Protein AF-0000000084533256 (afdb_homodimer)

Secondary structure (DSSP, 8-state):
-PPPEEEEE--SHHHHHHHHHHTTTT-EEEEEESSTTSTGGGT-SEEEE--TT-HHHHHHHHTT-SEEEESSS-S-HHHHHHHHHTT-EESS-HHHHHHHH-HHHHHHHHHHTT-----EEEESSHHHHHHHHHHTT-S-EEEEESSS--TTTTEEEESSTGGGGGGGGG-S-EEEEE---EEEEEEEEEEE-TTS-EEEPPPEEEEEETTEEEEEEESPTT--HHHHHHHHHHHHHHHHHHT--EEEEEEEEEETTS-EEEEEEE-S--GGGTTHHHHBSS-HHHHHHHHHTTPPPP---BSSSEEEEEEEE--S---HHHHHHHHHHH-TT-EEEE------TT-EEEEEEEEES-HHHHHHHHHHHHHHHHTS---/-PPPEEEEE--SHHHHHHHHHHTTTT-EEEEEESSTTSTGGGT-SEEEE--TT-HHHHHHHHTT-SEEEESSS-S-HHHHHHHHHTT-EESS-HHHHHHHH-HHHHHHHHHHTT-----EEEESSHHHHHHHHHHTT-S-EEEEESSS--TTTTEEEESSTGGGGGGGGG-S-EEEEE---EEEEEEEEEEE-TTS-EEEPPPEEEEEETTEEEEEEESPTT--HHHHHHHHHHHHHHHHHHT--EEEEEEEEEETTS-EEEEEEE-S--GGGTTHHHHBSS-HHHHHHHHHTTPPPP---BSSSEEEEEEEE--S---HHHHHHHHHHH-TT-EEEE------TT-EEEEEEEEES-HHHHHHHHHHHHHHHHTS---

Structure (mmCIF, N/CA/C/O backbone):
data_AF-0000000084533256-model_v1
#
loop_
_entity.id
_entity.type
_entity.pdbx_description
1 polymer 'N5-carboxyaminoimidazole ribonucleotide synthase'
#
loop_
_atom_site.group_PDB
_atom_site.id
_atom_site.type_symbol
_atom_site.label_atom_id
_atom_site.label_alt_id
_atom_site.label_comp_id
_atom_site.label_asym_id
_atom_site.label_entity_id
_atom_site.label_seq_id
_atom_site.pdbx_PDB_ins_code
_atom_site.Cartn_x
_atom_site.Cartn_y
_atom_site.Cartn_z
_atom_site.occupancy
_atom_site.B_iso_or_equiv
_atom_site.auth_seq_id
_atom_site.auth_comp_id
_atom_site.auth_asym_id
_atom_site.auth_atom_id
_atom_site.pdbx_PDB_model_num
ATOM 1 N N . MET A 1 1 ? 10.688 13.195 -19.016 1 47.03 1 MET A N 1
ATOM 2 C CA . MET A 1 1 ? 10.609 11.758 -19.266 1 47.03 1 MET A CA 1
ATOM 3 C C . MET A 1 1 ? 9.469 11.133 -18.453 1 47.03 1 MET A C 1
ATOM 5 O O . MET A 1 1 ? 9.25 11.484 -17.297 1 47.03 1 MET A O 1
ATOM 9 N N . ASN A 1 2 ? 8.391 10.492 -19.234 1 74.69 2 ASN A N 1
ATOM 10 C CA . ASN A 1 2 ? 7.082 9.984 -18.844 1 74.69 2 ASN A CA 1
ATOM 11 C C . ASN A 1 2 ? 7.195 8.625 -18.141 1 74.69 2 ASN A C 1
ATOM 13 O O . ASN A 1 2 ? 8.18 7.906 -18.344 1 74.69 2 ASN A O 1
ATOM 17 N N . PHE A 1 3 ? 6.762 8.344 -16.969 1 90.19 3 PHE A N 1
ATOM 18 C CA . PHE A 1 3 ? 6.613 7.047 -16.312 1 90.19 3 PHE A CA 1
ATOM 19 C C . PHE A 1 3 ? 5.934 6.043 -17.234 1 90.19 3 PHE A C 1
ATOM 21 O O . PHE A 1 3 ? 5.09 6.418 -18.062 1 90.19 3 PHE A O 1
ATOM 28 N N . PRO A 1 4 ? 6.441 4.824 -17.25 1 95.19 4 PRO A N 1
ATOM 29 C CA . PRO A 1 4 ? 5.938 3.801 -18.172 1 95.19 4 PRO A CA 1
ATOM 30 C C . PRO A 1 4 ? 4.477 3.443 -17.906 1 95.19 4 PRO A C 1
ATOM 32 O O . PRO A 1 4 ? 3.941 3.762 -16.844 1 95.19 4 PRO A O 1
ATOM 35 N N . VAL A 1 5 ? 3.887 2.848 -18.922 1 97.44 5 VAL A N 1
ATOM 36 C CA . VAL A 1 5 ? 2.52 2.35 -18.844 1 97.44 5 VAL A CA 1
ATOM 37 C C . VAL A 1 5 ? 2.529 0.824 -18.75 1 97.44 5 VAL A C 1
ATOM 39 O O . VAL A 1 5 ? 3.029 0.146 -19.641 1 97.44 5 VAL A O 1
ATOM 42 N N . VAL A 1 6 ? 2.043 0.281 -17.672 1 98.56 6 VAL A N 1
ATOM 43 C CA . VAL A 1 6 ? 1.849 -1.155 -17.516 1 98.56 6 VAL A CA 1
ATOM 44 C C . VAL A 1 6 ? 0.402 -1.521 -17.828 1 98.56 6 VAL A C 1
ATOM 46 O O . VAL A 1 6 ? -0.529 -1.013 -17.203 1 98.56 6 VAL A O 1
ATOM 49 N N . GLY A 1 7 ? 0.213 -2.338 -18.859 1 98.88 7 GLY A N 1
ATOM 50 C CA . GLY A 1 7 ? -1.098 -2.9 -19.141 1 98.88 7 GLY A CA 1
ATOM 51 C C . GLY A 1 7 ? -1.342 -4.223 -18.438 1 98.88 7 GLY A C 1
ATOM 52 O O . GLY A 1 7 ? -0.581 -5.176 -18.609 1 98.88 7 GLY A O 1
ATOM 53 N N . MET A 1 8 ? -2.359 -4.305 -17.641 1 98.88 8 MET A N 1
ATOM 54 C CA . MET A 1 8 ? -2.758 -5.504 -16.906 1 98.88 8 MET A CA 1
ATOM 55 C C . MET A 1 8 ? -3.996 -6.141 -17.547 1 98.88 8 MET A C 1
ATOM 57 O O . MET A 1 8 ? -5.031 -5.488 -17.672 1 98.88 8 MET A O 1
ATOM 61 N N . ILE A 1 9 ? -3.877 -7.344 -17.953 1 98.75 9 ILE A N 1
ATOM 62 C CA . ILE A 1 9 ? -5.016 -8.086 -18.469 1 98.75 9 ILE A CA 1
ATOM 63 C C . ILE A 1 9 ? -5.621 -8.953 -17.375 1 98.75 9 ILE A C 1
ATOM 65 O O . ILE A 1 9 ? -4.938 -9.812 -16.797 1 98.75 9 ILE A O 1
ATOM 69 N N . GLY A 1 10 ? -6.898 -8.836 -17.156 1 98.19 10 GLY A N 1
ATOM 70 C CA . GLY A 1 10 ? -7.594 -9.477 -16.062 1 98.19 10 GLY A CA 1
ATOM 71 C C . GLY A 1 10 ? -7.945 -8.516 -14.938 1 98.19 10 GLY A C 1
ATOM 72 O O . GLY A 1 10 ? -7.082 -7.781 -14.445 1 98.19 10 GLY A O 1
ATOM 73 N N . GLY A 1 11 ? -9.133 -8.477 -14.5 1 98.06 11 GLY A N 1
ATOM 74 C CA . GLY A 1 11 ? -9.617 -7.488 -13.547 1 98.06 11 GLY A CA 1
ATOM 75 C C . GLY A 1 11 ? -9.828 -8.055 -12.156 1 98.06 11 GLY A C 1
ATOM 76 O O . GLY A 1 11 ? -10.617 -7.52 -11.375 1 98.06 11 GLY A O 1
ATOM 77 N N . GLY A 1 12 ? -9.148 -9.133 -11.805 1 97.38 12 GLY A N 1
ATOM 78 C CA . GLY A 1 12 ? -9.344 -9.789 -10.523 1 97.38 12 GLY A CA 1
ATOM 79 C C . GLY A 1 12 ? -8.578 -9.133 -9.391 1 97.38 12 GLY A C 1
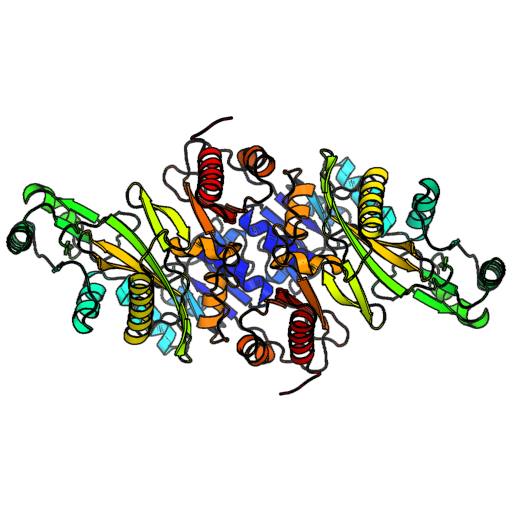ATOM 80 O O . GLY A 1 12 ? -8.109 -8 -9.523 1 97.38 12 GLY A O 1
ATOM 81 N N . GLN A 1 13 ? -8.5 -9.828 -8.242 1 97.62 13 GLN A N 1
ATOM 82 C CA . GLN A 1 13 ? -7.902 -9.297 -7.027 1 97.62 13 GLN A CA 1
ATOM 83 C C . GLN A 1 13 ? -6.398 -9.086 -7.195 1 97.62 13 GLN A C 1
ATOM 85 O O . GLN A 1 13 ? -5.82 -8.18 -6.602 1 97.62 13 GLN A O 1
ATOM 90 N N . LEU A 1 14 ? -5.73 -9.977 -7.957 1 98.5 14 LEU A N 1
ATOM 91 C CA . LEU A 1 14 ? -4.293 -9.812 -8.148 1 98.5 14 LEU A CA 1
ATOM 92 C C . LEU A 1 14 ? -3.99 -8.5 -8.875 1 98.5 14 LEU A C 1
ATOM 94 O O . LEU A 1 14 ? -3.014 -7.82 -8.547 1 98.5 14 LEU A O 1
ATOM 98 N N . ALA A 1 15 ? -4.84 -8.164 -9.891 1 98.81 15 ALA A N 1
ATOM 99 C CA . ALA A 1 15 ? -4.703 -6.879 -10.57 1 98.81 15 ALA A CA 1
ATOM 100 C C . ALA A 1 15 ? -4.926 -5.715 -9.609 1 98.81 15 ALA A C 1
ATOM 102 O O . ALA A 1 15 ? -4.207 -4.715 -9.656 1 98.81 15 ALA A O 1
ATOM 103 N N . ARG A 1 16 ? -5.922 -5.855 -8.75 1 98.75 16 ARG A N 1
ATOM 104 C CA . ARG A 1 16 ? -6.215 -4.859 -7.723 1 98.75 16 ARG A CA 1
ATOM 105 C C . ARG A 1 16 ? -4.996 -4.605 -6.84 1 98.75 16 ARG A C 1
ATOM 107 O O . ARG A 1 16 ? -4.602 -3.455 -6.633 1 98.75 16 ARG A O 1
ATOM 114 N N . MET A 1 17 ? -4.348 -5.652 -6.348 1 98.81 17 MET A N 1
ATOM 115 C CA . MET A 1 17 ? -3.197 -5.555 -5.453 1 98.81 17 MET A CA 1
ATOM 116 C C . MET A 1 17 ? -1.962 -5.066 -6.203 1 98.81 17 MET A C 1
ATOM 118 O O . MET A 1 17 ? -1.128 -4.355 -5.641 1 98.81 17 MET A O 1
ATOM 122 N N . ALA A 1 18 ? -1.846 -5.43 -7.484 1 98.88 18 ALA A N 1
ATOM 123 C CA . ALA A 1 18 ? -0.75 -4.918 -8.305 1 98.88 18 ALA A CA 1
ATOM 124 C C . ALA A 1 18 ? -0.88 -3.412 -8.516 1 98.88 18 ALA A C 1
ATOM 126 O O . ALA A 1 18 ? 0.112 -2.682 -8.453 1 98.88 18 ALA A O 1
ATOM 127 N N . HIS A 1 19 ? -2.104 -2.982 -8.82 1 98.81 19 HIS A N 1
ATOM 128 C CA . HIS A 1 19 ? -2.344 -1.549 -8.945 1 98.81 19 HIS A CA 1
ATOM 129 C C . HIS A 1 19 ? -1.936 -0.812 -7.672 1 98.81 19 HIS A C 1
ATOM 131 O O . HIS A 1 19 ? -1.229 0.197 -7.734 1 98.81 19 HIS A O 1
ATOM 137 N N . GLN A 1 20 ? -2.371 -1.335 -6.551 1 98.69 20 GLN A N 1
ATOM 138 C CA . GLN A 1 20 ? -2.008 -0.748 -5.266 1 98.69 20 GLN A CA 1
ATOM 139 C C . GLN A 1 20 ? -0.494 -0.602 -5.133 1 98.69 20 GLN A C 1
ATOM 141 O O . GLN A 1 20 ? 0.002 0.458 -4.75 1 98.69 20 GLN A O 1
ATOM 146 N N . ALA A 1 21 ? 0.248 -1.655 -5.48 1 98.62 21 ALA A N 1
ATOM 147 C CA . ALA A 1 21 ? 1.703 -1.669 -5.355 1 98.62 21 ALA A CA 1
ATOM 148 C C . ALA A 1 21 ? 2.35 -0.712 -6.352 1 98.62 21 ALA A C 1
ATOM 150 O O . ALA A 1 21 ? 3.465 -0.235 -6.129 1 98.62 21 ALA A O 1
ATOM 151 N N . GLY A 1 22 ? 1.698 -0.428 -7.473 1 98.5 22 GLY A N 1
ATOM 152 C CA . GLY A 1 22 ? 2.252 0.398 -8.531 1 98.5 22 GLY A CA 1
ATOM 153 C C . GLY A 1 22 ? 2.096 1.885 -8.273 1 98.5 22 GLY A C 1
ATOM 154 O O . GLY A 1 22 ? 2.816 2.701 -8.852 1 98.5 22 GLY A O 1
ATOM 155 N N . ILE A 1 23 ? 1.187 2.285 -7.398 1 98.5 23 ILE A N 1
ATOM 156 C CA . ILE A 1 23 ? 0.85 3.686 -7.168 1 98.5 23 ILE A CA 1
ATOM 157 C C . ILE A 1 23 ? 2.088 4.441 -6.691 1 98.5 23 ILE A C 1
ATOM 159 O O . ILE A 1 23 ? 2.455 5.469 -7.27 1 98.5 23 ILE A O 1
ATOM 163 N N . PRO A 1 24 ? 2.865 3.93 -5.699 1 98.19 24 PRO A N 1
ATOM 164 C CA . PRO A 1 24 ? 4.035 4.688 -5.254 1 98.19 24 PRO A CA 1
ATOM 165 C C . PRO A 1 24 ? 5.133 4.758 -6.316 1 98.19 24 PRO A C 1
ATOM 167 O O . PRO A 1 24 ? 5.91 5.715 -6.344 1 98.19 24 PRO A O 1
ATOM 170 N N . LEU A 1 25 ? 5.152 3.791 -7.207 1 97.38 25 LEU A N 1
ATOM 171 C CA . LEU A 1 25 ? 6.18 3.768 -8.242 1 97.38 25 LEU A CA 1
ATOM 172 C C . LEU A 1 25 ? 5.902 4.824 -9.312 1 97.38 25 LEU A C 1
ATOM 174 O O . LEU A 1 25 ? 6.77 5.117 -10.133 1 97.38 25 LEU A O 1
ATOM 178 N N . GLY A 1 26 ? 4.695 5.391 -9.289 1 95.69 26 GLY A N 1
ATOM 179 C CA . GLY A 1 26 ? 4.336 6.418 -10.25 1 95.69 26 GLY A CA 1
ATOM 180 C C . GLY A 1 26 ? 4.043 5.863 -11.633 1 95.69 26 GLY A C 1
ATOM 181 O O . GLY A 1 26 ? 3.914 6.621 -12.602 1 95.69 26 GLY A O 1
ATOM 182 N N . VAL A 1 27 ? 3.92 4.566 -11.742 1 94.62 27 VAL A N 1
ATOM 183 C CA . VAL A 1 27 ? 3.662 3.971 -13.047 1 94.62 27 VAL A CA 1
ATOM 184 C C . VAL A 1 27 ? 2.201 4.188 -13.438 1 94.62 27 VAL A C 1
ATOM 186 O O . VAL A 1 27 ? 1.328 4.277 -12.57 1 94.62 27 VAL A O 1
ATOM 189 N N . ARG A 1 28 ? 2.021 4.379 -14.711 1 95.62 28 ARG A N 1
ATOM 190 C CA . ARG A 1 28 ? 0.653 4.387 -15.219 1 95.62 28 ARG A CA 1
ATOM 191 C C . ARG A 1 28 ? 0.117 2.967 -15.367 1 95.62 28 ARG A C 1
ATOM 193 O O . ARG A 1 28 ? 0.793 2.1 -15.93 1 95.62 28 ARG A O 1
ATOM 200 N N . PHE A 1 29 ? -1.024 2.699 -14.844 1 98.31 29 PHE A N 1
ATOM 201 C CA . PHE A 1 29 ? -1.617 1.366 -14.812 1 98.31 29 PHE A CA 1
ATOM 202 C C . PHE A 1 29 ? -2.904 1.325 -15.625 1 98.31 29 PHE A C 1
ATOM 204 O O . PHE A 1 29 ? -3.869 2.025 -15.305 1 98.31 29 PHE A O 1
ATOM 211 N N . LYS A 1 30 ? -2.879 0.625 -16.672 1 98.56 30 LYS A N 1
ATOM 212 C CA . LYS A 1 30 ? -4.023 0.405 -17.547 1 98.56 30 LYS A CA 1
ATOM 213 C C . LYS A 1 30 ? -4.59 -1.002 -17.359 1 98.56 30 LYS A C 1
ATOM 215 O O . LYS A 1 30 ? -3.842 -1.981 -17.359 1 98.56 30 LYS A O 1
ATOM 220 N N . LEU A 1 31 ? -5.965 -1.11 -17.219 1 98.88 31 LEU A N 1
ATOM 221 C CA . LEU A 1 31 ? -6.578 -2.385 -16.859 1 98.88 31 LEU A CA 1
ATOM 222 C C . LEU A 1 31 ? -7.547 -2.84 -17.953 1 98.88 31 LEU A C 1
ATOM 224 O O . LEU A 1 31 ? -8.398 -2.064 -18.391 1 98.88 31 LEU A O 1
ATOM 228 N N . LEU A 1 32 ? -7.402 -4.031 -18.469 1 98.88 32 LEU A N 1
ATOM 229 C CA . LEU A 1 32 ? -8.453 -4.691 -19.234 1 98.88 32 LEU A CA 1
ATOM 230 C C . LEU A 1 32 ? -9.328 -5.555 -18.344 1 98.88 32 LEU A C 1
ATOM 232 O O . LEU A 1 32 ? -8.859 -6.555 -17.781 1 98.88 32 LEU A O 1
ATOM 236 N N . ALA A 1 33 ? -10.539 -5.199 -18.172 1 98.44 33 ALA A N 1
ATOM 237 C CA . ALA A 1 33 ? -11.477 -5.918 -17.312 1 98.44 33 ALA A CA 1
ATOM 238 C C . ALA A 1 33 ? -12.727 -6.328 -18.094 1 98.44 33 ALA A C 1
ATOM 240 O O . ALA A 1 33 ? -12.984 -5.805 -19.188 1 98.44 33 ALA A O 1
ATOM 241 N N . ASP A 1 34 ? -13.461 -7.32 -17.562 1 97.56 34 ASP A N 1
ATOM 242 C CA . ASP A 1 34 ? -14.703 -7.777 -18.172 1 97.56 34 ASP A CA 1
ATOM 243 C C . ASP A 1 34 ? -15.852 -6.82 -17.859 1 97.56 34 ASP A C 1
ATOM 245 O O . ASP A 1 34 ? -16.656 -6.496 -18.734 1 97.56 34 ASP A O 1
ATOM 249 N N . THR A 1 35 ? -15.938 -6.453 -16.609 1 97.19 35 THR A N 1
ATOM 250 C CA . THR A 1 35 ? -17.016 -5.586 -16.156 1 97.19 35 THR A CA 1
ATOM 251 C C . THR A 1 35 ? -16.484 -4.504 -15.227 1 97.19 35 THR A C 1
ATOM 253 O O . THR A 1 35 ? -15.414 -4.66 -14.633 1 97.19 35 THR A O 1
ATOM 256 N N . PRO A 1 36 ? -17.219 -3.445 -15.055 1 96.06 36 PRO A N 1
ATOM 257 C CA . PRO A 1 36 ? -16.812 -2.398 -14.109 1 96.06 36 PRO A CA 1
ATOM 258 C C . PRO A 1 36 ? -16.828 -2.867 -12.656 1 96.06 36 PRO A C 1
ATOM 260 O O . PRO A 1 36 ? -16.25 -2.217 -11.789 1 96.06 36 PRO A O 1
ATOM 263 N N . GLN A 1 37 ? -17.484 -3.992 -12.383 1 95.06 37 GLN A N 1
ATOM 264 C CA . GLN A 1 37 ? -17.641 -4.488 -11.016 1 95.06 37 GLN A CA 1
ATOM 265 C C . GLN A 1 37 ? -16.484 -5.414 -10.648 1 95.06 37 GLN A C 1
ATOM 267 O O . GLN A 1 37 ? -16.328 -5.797 -9.484 1 95.06 37 GLN A O 1
ATOM 272 N N . ASP A 1 38 ? -15.664 -5.719 -11.672 1 96.94 38 ASP A N 1
ATOM 273 C CA . ASP A 1 38 ? -14.508 -6.543 -11.352 1 96.94 38 ASP A CA 1
ATOM 274 C C . ASP A 1 38 ? -13.672 -5.902 -10.242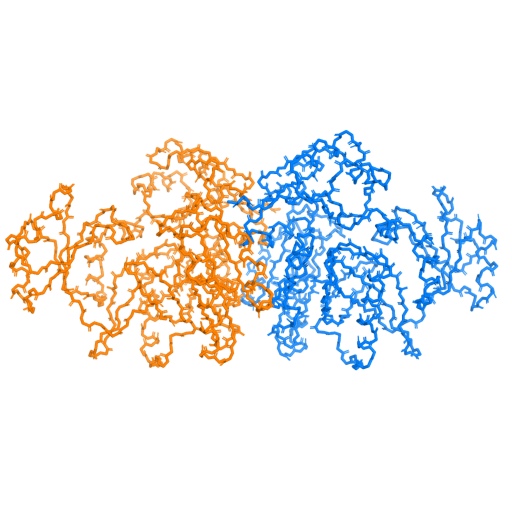 1 96.94 38 ASP A C 1
ATOM 276 O O . ASP A 1 38 ? -13.617 -4.676 -10.133 1 96.94 38 ASP A O 1
ATOM 280 N N . SER A 1 39 ? -13.016 -6.711 -9.453 1 97.62 39 SER A N 1
ATOM 281 C CA . SER A 1 39 ? -12.258 -6.305 -8.273 1 97.62 39 SER A CA 1
ATOM 282 C C . SER A 1 39 ? -11.344 -5.125 -8.586 1 97.62 39 SER A C 1
ATOM 284 O O . SER A 1 39 ? -11.445 -4.07 -7.957 1 97.62 39 SER A O 1
ATOM 286 N N . ALA A 1 40 ? -10.5 -5.23 -9.562 1 98.62 40 ALA A N 1
ATOM 287 C CA . ALA A 1 40 ? -9.508 -4.203 -9.875 1 98.62 40 ALA A CA 1
ATOM 288 C C . ALA A 1 40 ? -10.164 -2.986 -10.523 1 98.62 40 ALA A C 1
ATOM 290 O O . ALA A 1 40 ? -9.711 -1.854 -10.328 1 98.62 40 ALA A O 1
ATOM 291 N N . ALA A 1 41 ? -11.242 -3.141 -11.281 1 98.31 41 ALA A N 1
ATOM 292 C CA . ALA A 1 41 ? -11.898 -2.047 -11.992 1 98.31 41 ALA A CA 1
ATOM 293 C C . ALA A 1 41 ? -12.492 -1.035 -11.016 1 98.31 41 ALA A C 1
ATOM 295 O O . ALA A 1 41 ? -12.742 0.117 -11.383 1 98.31 41 ALA A O 1
ATOM 296 N N . GLN A 1 42 ? -12.688 -1.46 -9.797 1 97.81 42 GLN A N 1
ATOM 297 C CA . GLN A 1 42 ? -13.281 -0.607 -8.773 1 97.81 42 GLN A CA 1
ATOM 298 C C . GLN A 1 42 ? -12.281 0.42 -8.258 1 97.81 42 GLN A C 1
ATOM 300 O O . GLN A 1 42 ? -12.664 1.397 -7.609 1 97.81 42 GLN A O 1
ATOM 305 N N . VAL A 1 43 ? -10.961 0.19 -8.523 1 98.44 43 VAL A N 1
ATOM 306 C CA . VAL A 1 43 ? -9.977 1.043 -7.863 1 98.44 43 VAL A CA 1
ATOM 307 C C . VAL A 1 43 ? -9.031 1.646 -8.898 1 98.44 43 VAL A C 1
ATOM 309 O O . VAL A 1 43 ? -8.344 2.631 -8.617 1 98.44 43 VAL A O 1
ATOM 312 N N . VAL A 1 44 ? -8.977 1.104 -10.117 1 98.5 44 VAL A N 1
ATOM 313 C CA . VAL A 1 44 ? -8.047 1.535 -11.164 1 98.5 44 VAL A CA 1
ATOM 314 C C . VAL A 1 44 ? -8.656 2.693 -11.945 1 98.5 44 VAL A C 1
ATOM 316 O O . VAL A 1 44 ? -9.844 2.672 -12.281 1 98.5 44 VAL A O 1
ATOM 319 N N . SER A 1 45 ? -7.863 3.691 -12.273 1 97.88 45 SER A N 1
ATOM 320 C CA . SER A 1 45 ? -8.336 4.891 -12.953 1 97.88 45 SER A CA 1
ATOM 321 C C . SER A 1 45 ? -8.602 4.617 -14.43 1 97.88 45 SER A C 1
ATOM 323 O O . SER A 1 45 ? -9.633 5.02 -14.969 1 97.88 45 SER A O 1
ATOM 325 N N . GLU A 1 46 ? -7.695 3.99 -15.109 1 97.75 46 GLU A N 1
ATOM 326 C CA . GLU A 1 46 ? -7.816 3.725 -16.547 1 97.75 46 GLU A CA 1
ATOM 327 C C . GLU A 1 46 ? -8.25 2.283 -16.797 1 97.75 46 GLU A C 1
ATOM 329 O O . GLU A 1 46 ? -7.418 1.374 -16.812 1 97.75 46 GLU A O 1
ATOM 334 N N . VAL A 1 47 ? -9.539 2.084 -17.125 1 98.44 47 VAL A N 1
ATOM 335 C CA . VAL A 1 47 ? -10.117 0.76 -17.328 1 98.44 47 VAL A CA 1
ATOM 336 C C . VAL A 1 47 ? -10.664 0.653 -18.75 1 98.44 47 VAL A C 1
ATOM 338 O O . VAL A 1 47 ? -11.391 1.535 -19.219 1 98.44 47 VAL A O 1
ATOM 341 N N . VAL A 1 48 ? -10.258 -0.287 -19.406 1 98.5 48 VAL A N 1
ATOM 342 C CA . VAL A 1 48 ? -10.852 -0.687 -20.688 1 98.5 48 VAL A CA 1
ATOM 343 C C . VAL A 1 48 ? -11.68 -1.954 -20.484 1 98.5 48 VAL A C 1
ATOM 345 O O . VAL A 1 48 ? -11.195 -2.941 -19.938 1 98.5 48 VAL A O 1
ATOM 348 N N . LEU A 1 49 ? -12.914 -1.938 -20.875 1 98.44 49 LEU A N 1
ATOM 349 C CA . LEU A 1 49 ? -13.773 -3.117 -20.797 1 98.44 49 LEU A CA 1
ATOM 350 C C . LEU A 1 49 ? -13.703 -3.912 -22.109 1 98.44 49 LEU A C 1
ATOM 352 O O . LEU A 1 49 ? -13.805 -3.34 -23.188 1 98.44 49 LEU A O 1
ATOM 356 N N . GLY A 1 50 ? -13.453 -5.191 -22.016 1 98.25 50 GLY A N 1
ATOM 357 C CA . GLY A 1 50 ? -13.359 -6.027 -23.203 1 98.25 50 GLY A CA 1
ATOM 358 C C . GLY A 1 50 ? -13 -7.465 -22.891 1 98.25 50 GLY A C 1
ATOM 359 O O . GLY A 1 50 ? -12.648 -7.793 -21.75 1 98.25 50 GLY A O 1
ATOM 360 N N . ASP A 1 51 ? -13.109 -8.289 -23.891 1 97.88 51 ASP A N 1
ATOM 361 C CA . ASP A 1 51 ? -12.828 -9.719 -23.812 1 97.88 51 ASP A CA 1
ATOM 362 C C . ASP A 1 51 ? -11.391 -10.023 -24.234 1 97.88 51 ASP A C 1
ATOM 364 O O . ASP A 1 51 ? -11.008 -9.758 -25.375 1 97.88 51 ASP A O 1
ATOM 368 N N . TYR A 1 52 ? -10.594 -10.57 -23.297 1 97.31 52 TYR A N 1
ATOM 369 C CA . TYR A 1 52 ? -9.188 -10.852 -23.578 1 97.31 52 TYR A CA 1
ATOM 370 C C . TYR A 1 52 ? -9.055 -11.938 -24.641 1 97.31 52 TYR A C 1
ATOM 372 O O . TYR A 1 52 ? -7.965 -12.156 -25.188 1 97.31 52 TYR A O 1
ATOM 380 N N . ARG A 1 53 ? -10.094 -12.633 -25.016 1 97.5 53 ARG A N 1
ATOM 381 C CA . ARG A 1 53 ? -10.039 -13.688 -26.016 1 97.5 53 ARG A CA 1
ATOM 382 C C . ARG A 1 53 ? -10.148 -13.109 -27.422 1 97.5 53 ARG A C 1
ATOM 384 O O . ARG A 1 53 ? -9.977 -13.82 -28.406 1 97.5 53 ARG A O 1
ATOM 391 N N . ASP A 1 54 ? -10.453 -11.859 -27.5 1 98.31 54 ASP A N 1
ATOM 392 C CA . ASP A 1 54 ? -10.555 -11.164 -28.781 1 98.31 54 ASP A CA 1
ATOM 393 C C . ASP A 1 54 ? -9.258 -10.43 -29.109 1 98.31 54 ASP A C 1
ATOM 395 O O . ASP A 1 54 ? -8.883 -9.484 -28.422 1 98.31 54 ASP A O 1
ATOM 399 N N . LEU A 1 55 ? -8.672 -10.812 -30.234 1 98.38 55 LEU A N 1
ATOM 400 C CA . LEU A 1 55 ? -7.363 -10.273 -30.594 1 98.38 55 LEU A CA 1
ATOM 401 C C . LEU A 1 55 ? -7.445 -8.773 -30.859 1 98.38 55 LEU A C 1
ATOM 403 O O . LEU A 1 55 ? -6.547 -8.023 -30.469 1 98.38 55 LEU A O 1
ATOM 407 N N . ASP A 1 56 ? -8.484 -8.328 -31.516 1 98.31 56 ASP A N 1
ATOM 408 C CA . ASP A 1 56 ? -8.617 -6.906 -31.812 1 98.31 56 ASP A CA 1
ATOM 409 C C . ASP A 1 56 ? -8.711 -6.09 -30.516 1 98.31 56 ASP A C 1
ATOM 411 O O . ASP A 1 56 ? -8.125 -5.012 -30.422 1 98.31 56 ASP A O 1
ATOM 415 N N . THR A 1 57 ? -9.43 -6.617 -29.578 1 98.31 57 THR A N 1
ATOM 416 C CA . THR A 1 57 ? -9.531 -5.977 -28.266 1 98.31 57 THR A CA 1
ATOM 417 C C . THR A 1 57 ? -8.156 -5.902 -27.609 1 98.31 57 THR A C 1
ATOM 419 O O . THR A 1 57 ? -7.77 -4.855 -27.078 1 98.31 57 THR A O 1
ATOM 422 N N . LEU A 1 58 ? -7.434 -6.969 -27.641 1 98.62 58 LEU A N 1
ATOM 423 C CA . LEU A 1 58 ? -6.117 -7.027 -27.016 1 98.62 58 LEU A CA 1
ATOM 424 C C . LEU A 1 58 ? -5.156 -6.039 -27.672 1 98.62 58 LEU A C 1
ATOM 426 O O . LEU A 1 58 ? -4.398 -5.355 -26.984 1 98.62 58 LEU A O 1
ATOM 430 N N . ARG A 1 59 ? -5.168 -5.957 -29.016 1 98.5 59 ARG A N 1
ATOM 431 C CA . ARG A 1 59 ? -4.293 -5.043 -29.75 1 98.5 59 ARG A CA 1
ATOM 432 C C . ARG A 1 59 ? -4.605 -3.594 -29.391 1 98.5 59 ARG A C 1
ATOM 434 O O . ARG A 1 59 ? -3.695 -2.801 -29.141 1 98.5 59 ARG A O 1
ATOM 441 N N . ALA A 1 60 ? -5.871 -3.279 -29.391 1 98.44 60 ALA A N 1
ATOM 442 C CA . ALA A 1 60 ? -6.289 -1.926 -29.031 1 98.44 60 ALA A CA 1
ATOM 443 C C . ALA A 1 60 ? -5.867 -1.58 -27.609 1 98.44 60 ALA A C 1
ATOM 445 O O . ALA A 1 60 ? -5.387 -0.475 -27.344 1 98.44 60 ALA A O 1
ATOM 446 N N . PHE A 1 61 ? -6.023 -2.484 -26.734 1 98.56 61 PHE A N 1
ATOM 447 C CA . PHE A 1 61 ? -5.66 -2.299 -25.328 1 98.56 61 PHE A CA 1
ATOM 448 C C . PHE A 1 61 ? -4.156 -2.119 -25.172 1 98.56 61 PHE A C 1
ATOM 450 O O . PHE A 1 61 ? -3.701 -1.238 -24.438 1 98.56 61 PHE A O 1
ATOM 457 N N . ALA A 1 62 ? -3.426 -2.922 -25.812 1 98.19 62 ALA A N 1
ATOM 458 C CA . ALA A 1 62 ? -1.972 -2.957 -25.672 1 98.19 62 ALA A CA 1
ATOM 459 C C . ALA A 1 62 ? -1.33 -1.716 -26.281 1 98.19 62 ALA A C 1
ATOM 461 O O . ALA A 1 62 ? -0.187 -1.38 -25.953 1 98.19 62 ALA A O 1
ATOM 462 N N . ALA A 1 63 ? -2.104 -1.076 -27.188 1 96.06 63 ALA A N 1
ATOM 463 C CA . ALA A 1 63 ? -1.575 0.129 -27.828 1 96.06 63 ALA A CA 1
ATOM 464 C C . ALA A 1 63 ? -1.217 1.184 -26.781 1 96.06 63 ALA A C 1
ATOM 466 O O . ALA A 1 63 ? -2.039 1.527 -25.938 1 96.06 63 ALA A O 1
ATOM 467 N N . GLY A 1 64 ? -0.009 1.642 -26.734 1 93.19 64 GLY A N 1
ATOM 468 C CA . GLY A 1 64 ? 0.458 2.674 -25.812 1 93.19 64 GLY A CA 1
ATOM 469 C C . GLY A 1 64 ? 1.055 2.113 -24.547 1 93.19 64 GLY A C 1
ATOM 470 O O . GLY A 1 64 ? 1.613 2.857 -23.734 1 93.19 64 GLY A O 1
ATOM 471 N N . CYS A 1 65 ? 0.922 0.799 -24.312 1 97.62 65 CYS A N 1
ATOM 472 C CA . CYS A 1 65 ? 1.536 0.175 -23.156 1 97.62 65 CYS A CA 1
ATOM 473 C C . CYS A 1 65 ? 3.014 -0.102 -23.391 1 97.62 65 CYS A C 1
ATOM 475 O O . CYS A 1 65 ? 3.404 -0.49 -24.5 1 97.62 65 CYS A O 1
ATOM 477 N N . ASP A 1 66 ? 3.812 0.115 -22.391 1 97.25 66 ASP A N 1
ATOM 478 C CA . ASP A 1 66 ? 5.223 -0.257 -22.469 1 97.25 66 ASP A CA 1
ATOM 479 C C . ASP A 1 66 ? 5.41 -1.754 -22.234 1 97.25 66 ASP A C 1
ATOM 481 O O . ASP A 1 66 ? 6.352 -2.355 -22.75 1 97.25 66 ASP A O 1
ATOM 485 N N . VAL A 1 67 ? 4.527 -2.352 -21.484 1 98.5 67 VAL A N 1
ATOM 486 C CA . VAL A 1 67 ? 4.566 -3.777 -21.188 1 98.5 67 VAL A CA 1
ATOM 487 C C . VAL A 1 67 ? 3.164 -4.273 -20.828 1 98.5 67 VAL A C 1
ATOM 489 O O . VAL A 1 67 ? 2.355 -3.523 -20.281 1 98.5 67 VAL A O 1
ATOM 492 N N . ILE A 1 68 ? 2.898 -5.5 -21.172 1 98.62 68 ILE A N 1
ATOM 493 C CA . ILE A 1 68 ? 1.665 -6.188 -20.797 1 98.62 68 ILE A CA 1
ATOM 494 C C . ILE A 1 68 ? 1.978 -7.312 -19.828 1 98.62 68 ILE A C 1
ATOM 496 O O . ILE A 1 68 ? 2.949 -8.047 -20 1 98.62 68 ILE A O 1
ATOM 500 N N . THR A 1 69 ? 1.208 -7.398 -18.781 1 98.75 69 THR A N 1
ATOM 501 C CA . THR A 1 69 ? 1.283 -8.516 -17.844 1 98.75 69 THR A CA 1
ATOM 502 C C . THR A 1 69 ? -0.114 -8.992 -17.453 1 98.75 69 THR A C 1
ATOM 504 O O . THR A 1 69 ? -1.106 -8.578 -18.062 1 98.75 69 THR A O 1
ATOM 507 N N . PHE A 1 70 ? -0.205 -9.945 -16.453 1 98.12 70 PHE A N 1
ATOM 508 C CA . PHE A 1 70 ? -1.461 -10.68 -16.359 1 98.12 70 PHE A CA 1
ATOM 509 C C . PHE A 1 70 ? -1.848 -10.906 -14.898 1 98.12 70 PHE A C 1
ATOM 511 O O . PHE A 1 70 ? -0.979 -11.078 -14.039 1 98.12 70 PHE A O 1
ATOM 518 N N . ASP A 1 71 ? -3.158 -10.914 -14.766 1 96.75 71 ASP A N 1
ATOM 519 C CA . ASP A 1 71 ? -3.764 -11.305 -13.492 1 96.75 71 ASP A CA 1
ATOM 520 C C . ASP A 1 71 ? -4.113 -12.789 -13.477 1 96.75 71 ASP A C 1
ATOM 522 O O . ASP A 1 71 ? -4.5 -13.328 -12.445 1 96.75 71 ASP A O 1
ATOM 526 N N . HIS A 1 72 ? -4.113 -13.43 -14.602 1 94.94 72 HIS A N 1
ATOM 527 C CA . HIS A 1 72 ? -4.41 -14.844 -14.805 1 94.94 72 HIS A CA 1
ATOM 528 C C . HIS A 1 72 ? -3.656 -15.391 -16.016 1 94.94 72 HIS A C 1
ATOM 530 O O . HIS A 1 72 ? -3.021 -14.633 -16.75 1 94.94 72 HIS A O 1
ATOM 536 N N . GLU A 1 73 ? -3.734 -16.656 -16.25 1 94.06 73 GLU A N 1
ATOM 537 C CA . GLU A 1 73 ? -2.893 -17.266 -17.266 1 94.06 73 GLU A CA 1
ATOM 538 C C . GLU A 1 73 ? -3.711 -17.672 -18.5 1 94.06 73 GLU A C 1
ATOM 540 O O . GLU A 1 73 ? -3.256 -18.469 -19.328 1 94.06 73 GLU A O 1
ATOM 545 N N . HIS A 1 74 ? -4.887 -17.141 -18.766 1 92.88 74 HIS A N 1
ATOM 546 C CA . HIS A 1 74 ? -5.84 -17.781 -19.672 1 92.88 74 HIS A CA 1
ATOM 547 C C . HIS A 1 74 ? -5.828 -17.094 -21.031 1 92.88 74 HIS A C 1
ATOM 549 O O . HIS A 1 74 ? -6.535 -17.531 -21.953 1 92.88 74 HIS A O 1
ATOM 555 N N . VAL A 1 75 ? -5.02 -16.047 -21.172 1 96.5 75 VAL A N 1
ATOM 556 C CA . VAL A 1 75 ? -4.984 -15.359 -22.469 1 96.5 75 VAL A CA 1
ATOM 557 C C . VAL A 1 75 ? -4.441 -16.297 -23.531 1 96.5 75 VAL A C 1
ATOM 559 O O . VAL A 1 75 ? -3.398 -16.922 -23.359 1 96.5 75 VAL A O 1
ATOM 562 N N . PRO A 1 76 ? -5.156 -16.375 -24.641 1 96.38 76 PRO A N 1
ATOM 563 C CA . PRO A 1 76 ? -4.727 -17.328 -25.672 1 96.38 76 PRO A CA 1
ATOM 564 C C . PRO A 1 76 ? -3.289 -17.094 -26.125 1 96.38 76 PRO A C 1
ATOM 566 O O . PRO A 1 76 ? -2.914 -15.953 -26.438 1 96.38 76 PRO A O 1
ATOM 569 N N . THR A 1 77 ? -2.566 -18.188 -26.203 1 96.38 77 THR A N 1
ATOM 570 C CA . THR A 1 77 ? -1.148 -18.141 -26.547 1 96.38 77 THR A CA 1
ATOM 571 C C . THR A 1 77 ? -0.938 -17.453 -27.891 1 96.38 77 THR A C 1
ATOM 573 O O . THR A 1 77 ? -0.031 -16.641 -28.047 1 96.38 77 THR A O 1
ATOM 576 N N . GLU A 1 78 ? -1.776 -17.781 -28.859 1 97.38 78 GLU A N 1
ATOM 577 C CA . GLU A 1 78 ? -1.642 -17.234 -30.203 1 97.38 78 GLU A CA 1
ATOM 578 C C . GLU A 1 78 ? -1.846 -15.727 -30.203 1 97.38 78 GLU A C 1
ATOM 580 O O . GLU A 1 78 ? -1.222 -15.008 -30.984 1 97.38 78 GLU A O 1
ATOM 585 N N . HIS A 1 79 ? -2.715 -15.211 -29.312 1 98.19 79 HIS A N 1
ATOM 586 C CA . HIS A 1 79 ? -2.93 -13.773 -29.219 1 98.19 79 HIS A CA 1
ATOM 587 C C . HIS A 1 79 ? -1.719 -13.078 -28.594 1 98.19 79 HIS A C 1
ATOM 589 O O . HIS A 1 79 ? -1.347 -11.977 -29.016 1 98.19 79 HIS A O 1
ATOM 595 N N . LEU A 1 80 ? -1.104 -13.742 -27.672 1 98.12 80 LEU A N 1
ATOM 596 C CA . LEU A 1 80 ? 0.082 -13.172 -27.047 1 98.12 80 LEU A CA 1
ATOM 597 C C . LEU A 1 80 ? 1.244 -13.109 -28.031 1 98.12 80 LEU A C 1
ATOM 599 O O . LEU A 1 80 ? 1.991 -12.125 -28.047 1 98.12 80 LEU A O 1
ATOM 603 N N . ARG A 1 81 ? 1.371 -14.117 -28.844 1 98.12 81 ARG A N 1
ATOM 604 C CA . ARG A 1 81 ? 2.391 -14.109 -29.891 1 98.12 81 ARG A CA 1
ATOM 605 C C . ARG A 1 81 ? 2.16 -12.969 -30.875 1 98.12 81 ARG A C 1
ATOM 607 O O . ARG A 1 81 ? 3.113 -12.344 -31.328 1 98.12 81 ARG A O 1
ATOM 614 N N . ALA A 1 82 ? 0.91 -12.797 -31.172 1 98.25 82 ALA A N 1
ATOM 615 C CA . ALA A 1 82 ? 0.57 -11.695 -32.062 1 98.25 82 ALA A CA 1
ATOM 616 C C . ALA A 1 82 ? 0.971 -10.352 -31.469 1 98.25 82 ALA A C 1
ATOM 618 O O . ALA A 1 82 ? 1.502 -9.484 -32.156 1 98.25 82 ALA A O 1
ATOM 619 N N . LEU A 1 83 ? 0.744 -10.141 -30.172 1 98.19 83 LEU A N 1
ATOM 620 C CA . LEU A 1 83 ? 1.125 -8.898 -29.5 1 98.19 83 LEU A CA 1
ATOM 621 C C . LEU A 1 83 ? 2.639 -8.719 -29.516 1 98.19 83 LEU A C 1
ATOM 623 O O . LEU A 1 83 ? 3.133 -7.613 -29.766 1 98.19 83 LEU A O 1
ATOM 627 N N . GLU A 1 84 ? 3.328 -9.789 -29.25 1 97.88 84 GLU A N 1
ATOM 628 C CA . GLU A 1 84 ? 4.785 -9.719 -29.312 1 97.88 84 GLU A CA 1
ATOM 629 C C . GLU A 1 84 ? 5.262 -9.344 -30.703 1 97.88 84 GLU A C 1
ATOM 631 O O . GLU A 1 84 ? 6.191 -8.547 -30.859 1 97.88 84 GLU A O 1
ATOM 636 N N . ALA A 1 85 ? 4.691 -9.961 -31.656 1 97.44 85 ALA A N 1
ATOM 637 C CA . ALA A 1 85 ? 5.039 -9.68 -33.062 1 97.44 85 ALA A CA 1
ATOM 638 C C . ALA A 1 85 ? 4.789 -8.219 -33.406 1 97.44 85 ALA A C 1
ATOM 640 O O . ALA A 1 85 ? 5.477 -7.641 -34.25 1 97.44 85 ALA A O 1
ATOM 641 N N . ASP A 1 86 ? 3.834 -7.621 -32.75 1 97.31 86 ASP A N 1
ATOM 642 C CA . ASP A 1 86 ? 3.51 -6.211 -32.938 1 97.31 86 ASP A CA 1
ATOM 643 C C . ASP A 1 86 ? 4.48 -5.316 -32.156 1 97.31 86 ASP A C 1
ATOM 645 O O . ASP A 1 86 ? 4.371 -4.09 -32.219 1 97.31 86 ASP A O 1
ATOM 649 N N . GLY A 1 87 ? 5.422 -5.859 -31.422 1 96.88 87 GLY A N 1
ATOM 650 C CA . GLY A 1 87 ? 6.457 -5.098 -30.734 1 96.88 87 GLY A CA 1
ATOM 651 C C . GLY A 1 87 ? 6.117 -4.797 -29.297 1 96.88 87 GLY A C 1
ATOM 652 O O . GLY A 1 87 ? 6.789 -3.99 -28.656 1 96.88 87 GLY A O 1
ATOM 653 N N . ILE A 1 88 ? 5.07 -5.441 -28.797 1 96.94 88 ILE A N 1
ATOM 654 C CA . ILE A 1 88 ? 4.656 -5.215 -27.406 1 96.94 88 ILE A CA 1
ATOM 655 C C . ILE A 1 88 ? 5.387 -6.184 -26.484 1 96.94 88 ILE A C 1
ATOM 657 O O . ILE A 1 88 ? 5.457 -7.383 -26.766 1 96.94 88 ILE A O 1
ATOM 661 N N . ALA A 1 89 ? 5.992 -5.66 -25.375 1 97.94 89 ALA A N 1
ATOM 662 C CA . ALA A 1 89 ? 6.578 -6.535 -24.359 1 97.94 89 ALA A CA 1
ATOM 663 C C . ALA A 1 89 ? 5.492 -7.281 -23.594 1 97.94 89 ALA A C 1
ATOM 665 O O . ALA A 1 89 ? 4.613 -6.66 -22.984 1 97.94 89 ALA A O 1
ATOM 666 N N . VAL A 1 90 ? 5.5 -8.578 -23.672 1 98.38 90 VAL A N 1
ATOM 667 C CA . VAL A 1 90 ? 4.559 -9.445 -22.969 1 98.38 90 VAL A CA 1
ATOM 668 C C . VAL A 1 90 ? 5.289 -10.234 -21.891 1 98.38 90 VAL A C 1
ATOM 670 O O . VAL A 1 90 ? 6.223 -10.984 -22.172 1 98.38 90 VAL A O 1
ATOM 673 N N . ARG A 1 91 ? 4.922 -10.047 -20.609 1 98.44 91 ARG A N 1
ATOM 674 C CA . ARG A 1 91 ? 5.66 -10.609 -19.484 1 98.44 91 ARG A CA 1
ATOM 675 C C . ARG A 1 91 ? 4.711 -11.219 -18.453 1 98.44 91 ARG A C 1
ATOM 677 O O . ARG A 1 91 ? 3.959 -10.5 -17.797 1 98.44 91 ARG A O 1
ATOM 684 N N . PRO A 1 92 ? 4.758 -12.555 -18.234 1 97.69 92 PRO A N 1
ATOM 685 C CA . PRO A 1 92 ? 5.656 -13.492 -18.922 1 97.69 92 PRO A CA 1
ATOM 686 C C . PRO A 1 92 ? 5.273 -13.703 -20.391 1 97.69 92 PRO A C 1
ATOM 688 O O . PRO A 1 92 ? 4.117 -13.5 -20.766 1 97.69 92 PRO A O 1
ATOM 691 N N . GLY A 1 93 ? 6.164 -14.078 -21.156 1 97.6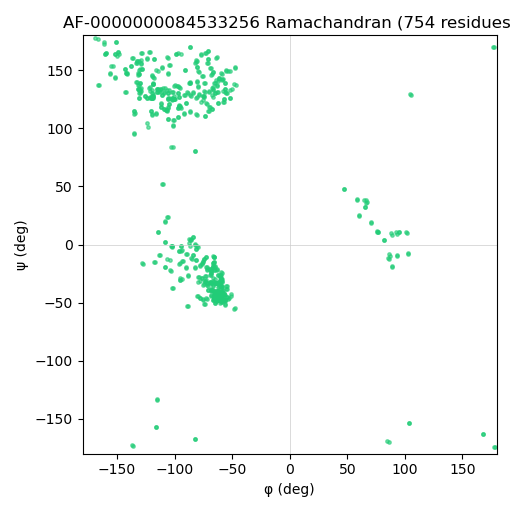9 93 GLY A N 1
ATOM 692 C CA . GLY A 1 93 ? 5.922 -14.328 -22.578 1 97.69 93 GLY A CA 1
ATOM 693 C C . GLY A 1 93 ? 5.133 -15.602 -22.828 1 97.69 93 GLY A C 1
ATOM 694 O O . GLY A 1 93 ? 4.988 -16.438 -21.938 1 97.69 93 GLY A O 1
ATOM 695 N N . PRO A 1 94 ? 4.613 -15.711 -24.078 1 97.5 94 PRO A N 1
ATOM 696 C CA . PRO A 1 94 ? 3.752 -16.859 -24.406 1 97.5 94 PRO A CA 1
ATOM 697 C C . PRO A 1 94 ? 4.469 -18.188 -24.266 1 97.5 94 PRO A C 1
ATOM 699 O O . PRO A 1 94 ? 3.855 -19.188 -23.844 1 97.5 94 PRO A O 1
ATOM 702 N N . GLU A 1 95 ? 5.75 -18.281 -24.516 1 96.62 95 GLU A N 1
ATOM 703 C CA . GLU A 1 95 ? 6.492 -19.531 -24.438 1 96.62 95 GLU A CA 1
ATOM 704 C C . GLU A 1 95 ? 6.621 -20.016 -23 1 96.62 95 GLU A C 1
ATOM 706 O O . GLU A 1 95 ? 6.699 -21.219 -22.75 1 96.62 95 GLU A O 1
ATOM 711 N N . ALA A 1 96 ? 6.695 -19.094 -22.125 1 97.31 96 ALA A N 1
ATOM 712 C CA . ALA A 1 96 ? 6.703 -19.453 -20.703 1 97.31 96 ALA A CA 1
ATOM 713 C C . ALA A 1 96 ? 5.289 -19.734 -20.203 1 97.31 96 ALA A C 1
ATOM 715 O O . ALA A 1 96 ? 5.051 -20.734 -19.531 1 97.31 96 ALA A O 1
ATOM 716 N N . LEU A 1 97 ? 4.352 -18.859 -20.609 1 97.12 97 LEU A N 1
ATOM 717 C CA . LEU A 1 97 ? 3.006 -18.844 -20.047 1 97.12 97 LEU A CA 1
ATOM 718 C C . LEU A 1 97 ? 2.262 -20.141 -20.391 1 97.12 97 LEU A C 1
ATOM 720 O O . LEU A 1 97 ? 1.406 -20.578 -19.625 1 97.12 97 LEU A O 1
ATOM 724 N N . VAL A 1 98 ? 2.574 -20.766 -21.516 1 96.31 98 VAL A N 1
ATOM 725 C CA . VAL A 1 98 ? 1.89 -21.984 -21.953 1 96.31 98 VAL A CA 1
ATOM 726 C C . VAL A 1 98 ? 2.072 -23.094 -20.922 1 96.31 98 VAL A C 1
ATOM 728 O O . VAL A 1 98 ? 1.203 -23.953 -20.75 1 96.31 98 VAL A O 1
ATOM 731 N N . ASN A 1 99 ? 3.191 -23.047 -20.141 1 96.5 99 ASN A N 1
ATOM 732 C CA . ASN A 1 99 ? 3.463 -24.047 -19.125 1 96.5 99 ASN A CA 1
ATOM 733 C C . ASN A 1 99 ? 2.525 -23.891 -17.922 1 96.5 99 ASN A C 1
ATOM 735 O O . ASN A 1 99 ? 2.361 -24.828 -17.141 1 96.5 99 ASN A O 1
ATOM 739 N N . ALA A 1 100 ? 1.962 -22.75 -17.734 1 94.56 100 ALA A N 1
ATOM 740 C CA . ALA A 1 100 ? 0.939 -22.562 -16.703 1 94.56 100 ALA A CA 1
ATOM 741 C C . ALA A 1 100 ? -0.455 -22.844 -17.266 1 94.56 100 ALA A C 1
ATOM 743 O O . ALA A 1 100 ? -1.394 -23.094 -16.5 1 94.56 100 ALA A O 1
ATOM 744 N N . GLN A 1 101 ? -0.61 -22.812 -18.578 1 93.75 101 GLN A N 1
ATOM 745 C CA . GLN A 1 101 ? -1.902 -22.953 -19.25 1 93.75 101 GLN A CA 1
ATOM 746 C C . GLN A 1 101 ? -2.211 -24.422 -19.516 1 93.75 101 GLN A C 1
ATOM 748 O O . GLN A 1 101 ? -3.379 -24.812 -19.625 1 93.75 101 GLN A O 1
ATOM 753 N N . ASP A 1 102 ? -1.206 -25.219 -19.641 1 94.69 102 ASP A N 1
ATOM 754 C CA . ASP A 1 102 ? -1.322 -26.609 -20.062 1 94.69 102 ASP A CA 1
ATOM 755 C C . ASP A 1 102 ? -0.466 -27.516 -19.188 1 94.69 102 ASP A C 1
ATOM 757 O O . ASP A 1 102 ? 0.757 -27.562 -19.328 1 94.69 102 ASP A O 1
ATOM 761 N N . LYS A 1 103 ? -1.147 -28.344 -18.422 1 95 103 LYS A N 1
ATOM 762 C CA . LYS A 1 103 ? -0.452 -29.188 -17.453 1 95 103 LYS A CA 1
ATOM 763 C C . LYS A 1 103 ? 0.4 -30.234 -18.156 1 95 103 LYS A C 1
ATOM 765 O O . LYS A 1 103 ? 1.429 -30.672 -17.625 1 95 103 LYS A O 1
ATOM 770 N N . GLY A 1 104 ? -0.067 -30.688 -19.297 1 95.88 104 GLY A N 1
ATOM 771 C CA . GLY A 1 104 ? 0.738 -31.625 -20.062 1 95.88 104 GLY A CA 1
ATOM 772 C C . GLY A 1 104 ? 2.041 -31.031 -20.547 1 95.88 104 GLY A C 1
ATOM 773 O O . GLY A 1 104 ? 3.1 -31.641 -20.438 1 95.88 104 GLY A O 1
ATOM 774 N N . VAL A 1 105 ? 1.934 -29.812 -21.094 1 96.44 105 VAL A N 1
ATOM 775 C CA . VAL A 1 105 ? 3.119 -29.094 -21.562 1 96.44 105 VAL A CA 1
ATOM 776 C C . VAL A 1 105 ? 4.059 -28.844 -20.375 1 96.44 105 VAL A C 1
ATOM 778 O O . VAL A 1 105 ? 5.27 -29.047 -20.5 1 96.44 105 VAL A O 1
ATOM 781 N N . MET A 1 106 ? 3.541 -28.469 -19.266 1 97.19 106 MET A N 1
ATOM 782 C CA . MET A 1 106 ? 4.32 -28.203 -18.062 1 97.19 106 MET A CA 1
ATOM 783 C C . MET A 1 106 ? 5.086 -29.438 -17.625 1 97.19 106 MET A C 1
ATOM 785 O O . MET A 1 106 ? 6.297 -29.375 -17.391 1 97.19 106 MET A O 1
ATOM 789 N N . ARG A 1 107 ? 4.379 -30.578 -17.547 1 98 107 ARG A N 1
ATOM 790 C CA . ARG A 1 107 ? 5.004 -31.797 -17.062 1 98 107 ARG A CA 1
ATOM 791 C C . ARG A 1 107 ? 6.09 -32.281 -18.031 1 98 107 ARG A C 1
ATOM 793 O O . ARG A 1 107 ? 7.18 -32.656 -17.609 1 98 107 ARG A O 1
ATOM 800 N N . ALA A 1 108 ? 5.754 -32.25 -19.312 1 97.56 108 ALA A N 1
ATOM 801 C CA . ALA A 1 108 ? 6.746 -32.625 -20.312 1 97.56 108 ALA A CA 1
ATOM 802 C C . ALA A 1 108 ? 8 -31.75 -20.203 1 97.56 108 ALA A C 1
ATOM 804 O O . ALA A 1 108 ? 9.117 -32.25 -20.281 1 97.56 108 ALA A O 1
ATOM 805 N N . LYS A 1 109 ? 7.824 -30.469 -20 1 97.94 109 LYS A N 1
ATOM 806 C CA . LYS A 1 109 ? 8.953 -29.547 -19.875 1 97.94 109 LYS A CA 1
ATOM 807 C C . LYS A 1 109 ? 9.75 -29.844 -18.609 1 97.94 109 LYS A C 1
ATOM 809 O O . LYS A 1 109 ? 10.977 -29.875 -18.625 1 97.94 109 LYS A O 1
ATOM 814 N N . LEU A 1 110 ? 9.086 -30 -17.469 1 98.25 110 LEU A N 1
ATOM 815 C CA . LEU A 1 110 ? 9.766 -30.297 -16.203 1 98.25 110 LEU A CA 1
ATOM 816 C C . LEU A 1 110 ? 10.586 -31.578 -16.312 1 98.25 110 LEU A C 1
ATOM 818 O O . LEU A 1 110 ? 11.719 -31.641 -15.836 1 98.25 110 LEU A O 1
ATOM 822 N N . ASP A 1 111 ? 10.031 -32.562 -17 1 97.94 111 ASP A N 1
ATOM 823 C CA . ASP A 1 111 ? 10.773 -33.812 -17.25 1 97.94 111 ASP A CA 1
ATOM 824 C C . ASP A 1 111 ? 12.039 -33.531 -18.062 1 97.94 111 ASP A C 1
ATOM 826 O O . ASP A 1 111 ? 13.109 -34.062 -17.75 1 97.94 111 ASP A O 1
ATOM 830 N N . SER A 1 112 ? 11.875 -32.75 -19.047 1 98.12 112 SER A N 1
ATOM 831 C CA . SER A 1 112 ? 12.969 -32.5 -19.969 1 98.12 112 SER A CA 1
ATOM 832 C C . SER A 1 112 ? 14.141 -31.828 -19.281 1 98.12 112 SER A C 1
ATOM 834 O O . SER A 1 112 ? 15.281 -31.906 -19.734 1 98.12 112 SER A O 1
ATOM 836 N N . ILE A 1 113 ? 13.906 -31.172 -18.141 1 97.56 113 ILE A N 1
ATOM 837 C CA . ILE A 1 113 ? 14.977 -30.453 -17.453 1 97.56 113 ILE A CA 1
ATOM 838 C C . ILE A 1 113 ? 15.25 -31.109 -16.109 1 97.56 113 ILE A C 1
ATOM 840 O O . ILE A 1 113 ? 15.852 -30.5 -15.219 1 97.56 113 ILE A O 1
ATOM 844 N N . ASP A 1 114 ? 14.727 -32.188 -15.891 1 97.81 114 ASP A N 1
ATOM 845 C CA . ASP A 1 114 ? 14.992 -33.062 -14.75 1 97.81 114 ASP A CA 1
ATOM 846 C C . ASP A 1 114 ? 14.531 -32.406 -13.445 1 97.81 114 ASP A C 1
ATOM 848 O O . ASP A 1 114 ? 15.258 -32.406 -12.453 1 97.81 114 ASP A O 1
ATOM 852 N N . VAL A 1 115 ? 13.469 -31.75 -13.477 1 98.31 115 VAL A N 1
ATOM 853 C CA . VAL A 1 115 ? 12.836 -31.188 -12.289 1 98.31 115 VAL A CA 1
ATOM 854 C C . VAL A 1 115 ? 11.922 -32.25 -11.648 1 98.31 115 VAL A C 1
ATOM 856 O O . VAL A 1 115 ? 11.109 -32.875 -12.328 1 98.31 115 VAL A O 1
ATOM 859 N N . PRO A 1 116 ? 12.094 -32.469 -10.383 1 97.81 116 PRO A N 1
ATOM 860 C CA . PRO A 1 116 ? 11.281 -33.5 -9.727 1 97.81 116 PRO A CA 1
ATOM 861 C C . PRO A 1 116 ? 9.797 -33.188 -9.734 1 97.81 116 PRO A C 1
ATOM 863 O O . PRO A 1 116 ? 9.406 -32.062 -9.352 1 97.81 116 PRO A O 1
ATOM 866 N N . CYS A 1 117 ? 8.945 -34.125 -10.117 1 97.44 117 CYS A N 1
ATOM 867 C CA . CYS A 1 117 ? 7.492 -34.031 -10.125 1 97.44 117 CYS A CA 1
ATOM 868 C C . CYS A 1 117 ? 6.867 -35.406 -9.883 1 97.44 117 CYS A C 1
ATOM 870 O O . CYS A 1 117 ? 7.555 -36.406 -9.938 1 97.44 117 CYS A O 1
ATOM 872 N N . PRO A 1 118 ? 5.578 -35.406 -9.57 1 97.25 118 PRO A N 1
ATOM 873 C CA . PRO A 1 118 ? 4.922 -36.719 -9.461 1 97.25 118 PRO A CA 1
ATOM 874 C C . PRO A 1 118 ? 4.992 -37.531 -10.758 1 97.25 118 PRO A C 1
ATOM 876 O O . PRO A 1 118 ? 4.988 -36.938 -11.852 1 97.25 118 PRO A O 1
ATOM 879 N N . ARG A 1 119 ? 5.07 -38.812 -10.586 1 97.56 119 ARG A N 1
ATOM 880 C CA . ARG A 1 119 ? 4.883 -39.625 -11.773 1 97.56 119 ARG A CA 1
ATOM 881 C C . ARG A 1 119 ? 3.607 -39.25 -12.516 1 97.56 119 ARG A C 1
ATOM 883 O O . ARG A 1 119 ? 2.553 -39.062 -11.898 1 97.56 119 ARG A O 1
ATOM 890 N N . HIS A 1 120 ? 3.717 -39.094 -13.797 1 98.19 120 HIS A N 1
ATOM 891 C CA . HIS A 1 120 ? 2.57 -38.625 -14.547 1 98.19 120 HIS A CA 1
ATOM 892 C C . HIS A 1 120 ? 2.553 -39.188 -15.969 1 98.19 120 HIS A C 1
ATOM 894 O O . HIS A 1 120 ? 3.557 -39.719 -16.438 1 98.19 120 HIS A O 1
ATOM 900 N N . ARG A 1 121 ? 1.367 -39.062 -16.578 1 97.75 121 ARG A N 1
ATOM 901 C CA . ARG A 1 121 ? 1.181 -39.5 -17.969 1 97.75 121 ARG A CA 1
ATOM 902 C C . ARG A 1 121 ? -0.122 -38.969 -18.547 1 97.75 121 ARG A C 1
ATOM 904 O O . ARG A 1 121 ? -1.151 -38.938 -17.859 1 97.75 121 ARG A O 1
ATOM 911 N N . LEU A 1 122 ? -0.034 -38.5 -19.812 1 97.56 122 LEU A N 1
ATOM 912 C CA . LEU A 1 122 ? -1.293 -38.281 -20.516 1 97.56 122 LEU A CA 1
ATOM 913 C C . LEU A 1 122 ? -1.99 -39.594 -20.797 1 97.56 122 LEU A C 1
ATOM 915 O O . LEU A 1 122 ? -1.372 -40.531 -21.312 1 97.56 122 LEU A O 1
ATOM 919 N N . VAL A 1 123 ? -3.213 -39.656 -20.422 1 98.12 123 VAL A N 1
ATOM 920 C CA . VAL A 1 123 ? -3.924 -40.938 -20.531 1 98.12 123 VAL A CA 1
ATOM 921 C C . VAL A 1 123 ? -5.074 -40.781 -21.531 1 98.12 123 VAL A C 1
ATOM 923 O O . VAL A 1 123 ? -5.703 -39.75 -21.625 1 98.12 123 VAL A O 1
ATOM 926 N N . ALA A 1 124 ? -5.387 -41.875 -22.172 1 96.81 124 ALA A N 1
ATOM 927 C CA . ALA A 1 124 ? -6.312 -41.812 -23.312 1 96.81 124 ALA A CA 1
ATOM 928 C C . ALA A 1 124 ? -7.738 -42.125 -22.859 1 96.81 124 ALA A C 1
ATOM 930 O O . ALA A 1 124 ? -8.703 -41.688 -23.484 1 96.81 124 ALA A O 1
ATOM 931 N N . ASP A 1 125 ? -7.91 -42.938 -21.844 1 96.56 125 ASP A N 1
ATOM 932 C CA . ASP A 1 125 ? -9.211 -43.406 -21.359 1 96.56 125 ASP A CA 1
ATOM 933 C C . ASP A 1 125 ? -9.086 -44.062 -19.984 1 96.56 125 ASP A C 1
ATOM 935 O O . ASP A 1 125 ? -7.984 -44.156 -19.438 1 96.56 125 ASP A O 1
ATOM 939 N N . PRO A 1 126 ? -10.188 -44.469 -19.422 1 97.44 126 PRO A N 1
ATOM 940 C CA . PRO A 1 126 ? -10.156 -45.062 -18.078 1 97.44 126 PRO A CA 1
ATOM 941 C C . PRO A 1 126 ? -9.281 -46.312 -18 1 97.44 126 PRO A C 1
ATOM 943 O O . PRO A 1 126 ? -8.633 -46.531 -16.969 1 97.44 126 PRO A O 1
ATOM 946 N N . ALA A 1 127 ? -9.234 -47.125 -19.031 1 97.94 127 ALA A N 1
ATOM 947 C CA . ALA A 1 127 ? -8.383 -48.281 -19.031 1 97.94 127 ALA A CA 1
ATOM 948 C C . ALA A 1 127 ? -6.906 -47.906 -18.938 1 97.94 127 ALA A C 1
ATOM 950 O O . ALA A 1 127 ? -6.117 -48.562 -18.266 1 97.94 127 ALA A O 1
ATOM 951 N N . ASP A 1 128 ? -6.59 -46.906 -19.656 1 98.31 128 ASP A N 1
ATOM 952 C CA . ASP A 1 128 ? -5.223 -46.406 -19.609 1 98.31 128 ASP A CA 1
ATOM 953 C C . ASP A 1 128 ? -4.891 -45.844 -18.219 1 98.31 128 ASP A C 1
ATOM 955 O O . ASP A 1 128 ? -3.744 -45.938 -17.766 1 98.31 128 ASP A O 1
ATOM 959 N N . VAL A 1 129 ? -5.859 -45.25 -17.516 1 98.31 129 VAL A N 1
ATOM 960 C CA . VAL A 1 129 ? -5.68 -44.812 -16.141 1 98.31 129 VAL A CA 1
ATOM 961 C C . VAL A 1 129 ? -5.32 -45.969 -15.25 1 98.31 129 VAL A C 1
ATOM 963 O O . VAL A 1 129 ? -4.418 -45.906 -14.406 1 98.31 129 VAL A O 1
ATOM 966 N N . THR A 1 130 ? -6.031 -47.062 -15.453 1 98.25 130 THR A N 1
ATOM 967 C CA . THR A 1 130 ? -5.758 -48.25 -14.672 1 98.25 130 THR A CA 1
ATOM 968 C C . THR A 1 130 ? -4.355 -48.781 -14.969 1 98.25 130 THR A C 1
ATOM 970 O O . THR A 1 130 ? -3.641 -49.219 -14.055 1 98.25 130 THR A O 1
ATOM 973 N N . ALA A 1 131 ? -4 -48.781 -16.234 1 98.38 131 ALA A N 1
ATOM 974 C CA . ALA A 1 131 ? -2.643 -49.188 -16.594 1 98.38 131 ALA A CA 1
ATOM 975 C C . ALA A 1 131 ? -1.606 -48.312 -15.906 1 98.38 131 ALA A C 1
ATOM 977 O O . ALA A 1 131 ? -0.63 -48.812 -15.344 1 98.38 131 ALA A O 1
ATOM 978 N N . PHE A 1 132 ? -1.77 -47.062 -15.953 1 98.19 132 PHE A N 1
ATOM 979 C CA . PHE A 1 132 ? -0.896 -46.125 -15.281 1 98.19 132 PHE A CA 1
ATOM 980 C C . PHE A 1 132 ? -0.805 -46.406 -13.797 1 98.19 132 PHE A C 1
ATOM 982 O O . PHE A 1 132 ? 0.287 -46.438 -13.219 1 98.19 132 PHE A O 1
ATOM 989 N N . ALA A 1 133 ? -1.998 -46.531 -13.117 1 98.12 133 ALA A N 1
ATOM 990 C CA . ALA A 1 133 ? -2.037 -46.875 -11.688 1 98.12 133 ALA A CA 1
ATOM 991 C C . ALA A 1 133 ? -1.203 -48.094 -11.383 1 98.12 133 ALA A C 1
ATOM 993 O O . ALA A 1 133 ? -0.402 -48.094 -10.445 1 98.12 133 ALA A O 1
ATOM 994 N N . ASN A 1 134 ? -1.323 -49.094 -12.219 1 97.5 134 ASN A N 1
ATOM 995 C CA . ASN A 1 134 ? -0.69 -50.375 -11.984 1 97.5 134 ASN A CA 1
ATOM 996 C C . ASN A 1 134 ? 0.821 -50.312 -12.188 1 97.5 134 ASN A C 1
ATOM 998 O O . ASN A 1 134 ? 1.559 -51.156 -11.672 1 97.5 134 ASN A O 1
ATOM 1002 N N . GLU A 1 135 ? 1.249 -49.469 -12.961 1 97.06 135 GLU A N 1
ATOM 1003 C CA . GLU A 1 135 ? 2.68 -49.25 -13.164 1 97.06 135 GLU A CA 1
ATOM 1004 C C . GLU A 1 135 ? 3.34 -48.688 -11.922 1 97.06 135 GLU A C 1
ATOM 1006 O O . GLU A 1 135 ? 4.566 -48.688 -11.789 1 97.06 135 GLU A O 1
ATOM 1011 N N . GLY A 1 136 ? 2.582 -48.125 -11.086 1 94.81 136 GLY A N 1
ATOM 1012 C CA . GLY A 1 136 ? 3.062 -47.562 -9.828 1 94.81 136 GLY A CA 1
ATOM 1013 C C . GLY A 1 136 ? 2.5 -48.281 -8.617 1 94.81 136 GLY A C 1
ATOM 1014 O O . GLY A 1 136 ? 2.521 -49.5 -8.547 1 94.81 136 GLY A O 1
ATOM 1015 N N . ALA A 1 137 ? 2.025 -47.5 -7.641 1 94 137 ALA A N 1
ATOM 1016 C CA . ALA A 1 137 ? 1.539 -48.062 -6.375 1 94 137 ALA A CA 1
ATOM 1017 C C . ALA A 1 137 ? 0.065 -48.438 -6.473 1 94 137 ALA A C 1
ATOM 1019 O O . ALA A 1 137 ? -0.536 -48.875 -5.488 1 94 137 ALA A O 1
ATOM 1020 N N . GLY A 1 138 ? -0.503 -48.312 -7.633 1 96.06 138 GLY A N 1
ATOM 1021 C CA . GLY A 1 138 ? -1.925 -48.594 -7.785 1 96.06 138 GLY A CA 1
ATOM 1022 C C . GLY A 1 138 ? -2.795 -47.406 -7.469 1 96.06 138 GLY A C 1
ATOM 1023 O O . GLY A 1 138 ? -2.318 -46.25 -7.477 1 96.06 138 GLY A O 1
ATOM 1024 N N . TYR A 1 139 ? -4.066 -47.625 -7.375 1 97.12 139 TYR A N 1
ATOM 1025 C CA . TYR A 1 139 ? -5.008 -46.594 -6.961 1 97.12 139 TYR A CA 1
ATOM 1026 C C . TYR A 1 139 ? -4.816 -46.219 -5.492 1 97.12 139 TYR A C 1
ATOM 1028 O O . TYR A 1 139 ? -4.336 -47.031 -4.707 1 97.12 139 TYR A O 1
ATOM 1036 N N . PRO A 1 140 ? -5.125 -45.062 -5.133 1 97.69 140 PRO A N 1
ATOM 1037 C CA . PRO A 1 140 ? -5.754 -44 -5.91 1 97.69 140 PRO A CA 1
ATOM 1038 C C . PRO A 1 140 ? -4.758 -43.25 -6.785 1 97.69 140 PRO A C 1
ATOM 1040 O O . PRO A 1 140 ? -3.553 -43.281 -6.531 1 97.69 140 PRO A O 1
ATOM 1043 N N . VAL A 1 141 ? -5.219 -42.594 -7.879 1 97.75 141 VAL A N 1
ATOM 1044 C CA . VAL A 1 141 ? -4.438 -41.688 -8.711 1 97.75 141 VAL A CA 1
ATOM 1045 C C . VAL A 1 141 ? -5.203 -40.406 -8.914 1 97.75 141 VAL A C 1
ATOM 1047 O O . VAL A 1 141 ? -6.402 -40.312 -8.648 1 97.75 141 VAL A O 1
ATOM 1050 N N . VAL A 1 142 ? -4.488 -39.375 -9.242 1 96.44 142 VAL A N 1
ATOM 1051 C CA . VAL A 1 142 ? -5.07 -38.062 -9.461 1 96.44 142 VAL A CA 1
ATOM 1052 C C . VAL A 1 142 ? -5.207 -37.812 -10.961 1 96.44 142 VAL A C 1
ATOM 1054 O O . VAL A 1 142 ? -4.25 -37.969 -11.719 1 96.44 142 VAL A O 1
ATOM 1057 N N . LEU A 1 143 ? -6.422 -37.438 -11.367 1 96.56 143 LEU A N 1
ATOM 1058 C CA . LEU A 1 143 ? -6.664 -37.062 -12.75 1 96.56 143 LEU A CA 1
ATOM 1059 C C . LEU A 1 143 ? -6.922 -35.562 -12.852 1 96.56 143 LEU A C 1
ATOM 1061 O O . LEU A 1 143 ? -7.602 -34.969 -12 1 96.56 143 LEU A O 1
ATOM 1065 N N . LYS A 1 144 ? -6.27 -34.969 -13.852 1 94 144 LYS A N 1
ATOM 1066 C CA . LYS A 1 144 ? -6.43 -33.531 -14.109 1 94 144 LYS A CA 1
ATOM 1067 C C . LYS A 1 144 ? -6.703 -33.281 -15.594 1 94 144 LYS A C 1
ATOM 1069 O O . LYS A 1 144 ? -6.07 -33.875 -16.453 1 94 144 LYS A O 1
ATOM 1074 N N . THR A 1 145 ? -7.703 -32.438 -15.805 1 92.5 145 THR A N 1
ATOM 1075 C CA . THR A 1 145 ? -7.77 -31.906 -17.172 1 92.5 145 THR A CA 1
ATOM 1076 C C . THR A 1 145 ? -6.551 -31.047 -17.469 1 92.5 145 THR A C 1
ATOM 1078 O O . THR A 1 145 ? -6.102 -30.281 -16.609 1 92.5 145 THR A O 1
ATOM 1081 N N . VAL A 1 146 ? -6.047 -31.203 -18.672 1 91.75 146 VAL A N 1
ATOM 1082 C CA . VAL A 1 146 ? -4.789 -30.547 -19 1 91.75 146 VAL A CA 1
ATOM 1083 C C . VAL A 1 146 ? -5 -29.031 -19.078 1 91.75 146 VAL A C 1
ATOM 1085 O O . VAL A 1 146 ? -4.086 -28.25 -18.797 1 91.75 146 VAL A O 1
ATOM 1088 N N . ARG A 1 147 ? -6.141 -28.469 -19.5 1 87.88 147 ARG A N 1
ATOM 1089 C CA . ARG A 1 147 ? -6.48 -27.062 -19.562 1 87.88 147 ARG A CA 1
ATOM 1090 C C . ARG A 1 147 ? -7.824 -26.781 -18.891 1 87.88 147 ARG A C 1
ATOM 1092 O O . ARG A 1 147 ? -8.648 -27.688 -18.766 1 87.88 147 ARG A O 1
ATOM 1099 N N . GLY A 1 148 ? -7.957 -25.547 -18.469 1 75.06 148 GLY A N 1
ATOM 1100 C CA . GLY A 1 148 ? -9.25 -25.078 -17.984 1 75.06 148 GLY A CA 1
ATOM 1101 C C . GLY A 1 148 ? -9.477 -25.375 -16.516 1 75.06 148 GLY A C 1
ATOM 1102 O O . GLY A 1 148 ? -10.469 -24.938 -15.93 1 75.06 148 GLY A O 1
ATOM 1103 N N . GLY A 1 149 ? -8.625 -26.125 -15.875 1 68.38 149 GLY A N 1
ATOM 1104 C CA . GLY A 1 149 ? -8.789 -26.438 -14.461 1 68.38 149 GLY A CA 1
ATOM 1105 C C . GLY A 1 149 ? -8.281 -25.328 -13.555 1 68.38 149 GLY A C 1
ATOM 1106 O O . GLY A 1 149 ? -7.266 -24.703 -13.844 1 68.38 149 GLY A O 1
ATOM 1107 N N . TYR A 1 150 ? -9.172 -24.875 -12.633 1 64.69 150 TYR A N 1
ATOM 1108 C CA . TYR A 1 150 ? -8.75 -23.938 -11.602 1 64.69 150 TYR A CA 1
ATOM 1109 C C . TYR A 1 150 ? -9.453 -24.219 -10.281 1 64.69 150 TYR A C 1
ATOM 1111 O O . TYR A 1 150 ? -10.555 -24.781 -10.266 1 64.69 150 TYR A O 1
ATOM 1119 N N . ASP A 1 151 ? -8.812 -23.906 -9.164 1 59.62 151 ASP A N 1
ATOM 1120 C CA . ASP A 1 151 ? -9.336 -24.016 -7.809 1 59.62 151 ASP A CA 1
ATOM 1121 C C . ASP A 1 151 ? -10 -25.359 -7.578 1 59.62 151 ASP A C 1
ATOM 1123 O O . ASP A 1 151 ? -11.133 -25.438 -7.098 1 59.62 151 ASP A O 1
ATOM 1127 N N . GLY A 1 152 ? -9.297 -26.406 -7.984 1 64.81 152 GLY A N 1
ATOM 1128 C CA . GLY A 1 152 ? -9.742 -27.766 -7.727 1 64.81 152 GLY A CA 1
ATOM 1129 C C . GLY A 1 152 ? -10.648 -28.312 -8.812 1 64.81 152 GLY A C 1
ATOM 1130 O O . GLY A 1 152 ? -10.82 -29.531 -8.938 1 64.81 152 GLY A O 1
ATOM 1131 N N . LYS A 1 153 ? -11.164 -27.391 -9.531 1 76.75 153 LYS A N 1
ATOM 1132 C CA . LYS A 1 153 ? -11.977 -27.844 -10.648 1 76.75 153 LYS A CA 1
ATOM 1133 C C . LYS A 1 153 ? -11.109 -28.484 -11.727 1 76.75 153 LYS A C 1
ATOM 1135 O O . LYS A 1 153 ? -10.008 -28.016 -12.016 1 76.75 153 LYS A O 1
ATOM 1140 N N . GLY A 1 154 ? -11.539 -29.609 -12.141 1 84.5 154 GLY A N 1
ATOM 1141 C CA . GLY A 1 154 ? -10.797 -30.344 -13.156 1 84.5 154 GLY A CA 1
ATOM 1142 C C . GLY A 1 154 ? -9.805 -31.328 -12.586 1 84.5 154 GLY A C 1
ATOM 1143 O O . GLY A 1 154 ? -8.891 -31.766 -13.281 1 84.5 154 GLY A O 1
ATOM 1144 N N . VAL A 1 155 ? -9.945 -31.5 -11.289 1 89.56 155 VAL A N 1
ATOM 1145 C CA . VAL A 1 155 ? -9.062 -32.438 -10.617 1 89.56 155 VAL A CA 1
ATOM 1146 C C . VAL A 1 155 ? -9.891 -33.531 -9.938 1 89.56 155 VAL A C 1
ATOM 1148 O O . VAL A 1 155 ? -10.852 -33.25 -9.227 1 89.56 155 VAL A O 1
ATOM 1151 N N . TRP A 1 156 ? -9.562 -34.781 -10.109 1 92.69 156 TRP A N 1
ATOM 1152 C CA . TRP A 1 156 ? -10.258 -35.906 -9.508 1 92.69 156 TRP A CA 1
ATOM 1153 C C . TRP A 1 156 ? -9.266 -36.844 -8.852 1 92.69 156 TRP A C 1
ATOM 1155 O O . TRP A 1 156 ? -8.242 -37.188 -9.438 1 92.69 156 TRP A O 1
ATOM 1165 N N . VAL A 1 157 ? -9.578 -37.219 -7.684 1 94.81 157 VAL A N 1
ATOM 1166 C CA . VAL A 1 157 ? -8.922 -38.375 -7.09 1 94.81 157 VAL A CA 1
ATOM 1167 C C . VAL A 1 157 ? -9.773 -39.625 -7.309 1 94.81 157 VAL A C 1
ATOM 1169 O O . VAL A 1 157 ? -10.922 -39.688 -6.852 1 94.81 157 VAL A O 1
ATOM 1172 N N . VAL A 1 158 ? -9.242 -40.562 -7.969 1 97.19 158 VAL A N 1
ATOM 1173 C CA . VAL A 1 158 ? -10.055 -41.719 -8.32 1 97.19 158 VAL A CA 1
ATOM 1174 C C . VAL A 1 158 ? -9.453 -42.969 -7.688 1 97.19 158 VAL A C 1
ATOM 1176 O O . VAL A 1 158 ? -8.234 -43.125 -7.633 1 97.19 158 VAL A O 1
ATOM 1179 N N . ASP A 1 159 ? -10.344 -43.844 -7.289 1 97.62 159 ASP A N 1
ATOM 1180 C CA . ASP A 1 159 ? -9.938 -45.031 -6.559 1 97.62 159 ASP A CA 1
ATOM 1181 C C . ASP A 1 159 ? -10.031 -46.281 -7.445 1 97.62 159 ASP A C 1
ATOM 1183 O O . ASP A 1 159 ? -9.578 -47.344 -7.059 1 97.62 159 ASP A O 1
ATOM 1187 N N . ASP A 1 160 ? -10.664 -46.156 -8.578 1 97.38 160 ASP A N 1
ATOM 1188 C CA . ASP A 1 160 ? -10.812 -47.281 -9.5 1 97.38 160 ASP A CA 1
ATOM 1189 C C . ASP A 1 160 ? -11.164 -46.781 -10.906 1 97.38 160 ASP A C 1
ATOM 1191 O O . ASP A 1 160 ? -11.297 -45.594 -11.141 1 97.38 160 ASP A O 1
ATOM 1195 N N . GLU A 1 161 ? -11.188 -47.75 -11.828 1 97.31 161 GLU A N 1
ATOM 1196 C CA . GLU A 1 161 ? -11.414 -47.469 -13.234 1 97.31 161 GLU A CA 1
ATOM 1197 C C . GLU A 1 161 ? -12.773 -46.812 -13.453 1 97.31 161 GLU A C 1
ATOM 1199 O O . GLU A 1 161 ? -12.93 -45.938 -14.32 1 97.31 161 GLU A O 1
ATOM 1204 N N . GLN A 1 162 ? -13.773 -47.188 -12.672 1 96.75 162 GLN A N 1
ATOM 1205 C CA . GLN A 1 162 ? -15.125 -46.656 -12.812 1 96.75 162 GLN A CA 1
ATOM 1206 C C . GLN A 1 162 ? -15.156 -45.156 -12.516 1 96.75 162 GLN A C 1
ATOM 1208 O O . GLN A 1 162 ? -15.805 -44.406 -13.227 1 96.75 162 GLN A O 1
ATOM 1213 N N . GLN A 1 163 ? -14.406 -44.781 -11.492 1 96.38 163 GLN A N 1
ATOM 1214 C CA . GLN A 1 163 ? -14.352 -43.375 -11.102 1 96.38 163 GLN A CA 1
ATOM 1215 C C . GLN A 1 163 ? -13.555 -42.562 -12.109 1 96.38 163 GLN A C 1
ATOM 1217 O O . GLN A 1 163 ? -13.625 -41.312 -12.109 1 96.38 163 GLN A O 1
ATOM 1222 N N . ALA A 1 164 ? -12.875 -43.188 -13 1 96.44 164 ALA A N 1
ATOM 1223 C CA . ALA A 1 164 ? -11.961 -42.5 -13.914 1 96.44 164 ALA A CA 1
ATOM 1224 C C . ALA A 1 164 ? -12.695 -42.031 -15.156 1 96.44 164 ALA A C 1
ATOM 1226 O O . ALA A 1 164 ? -12.102 -41.375 -16.016 1 96.44 164 ALA A O 1
ATOM 1227 N N . HIS A 1 165 ? -13.961 -42.25 -15.242 1 95.44 165 HIS A N 1
ATOM 1228 C CA . HIS A 1 165 ? -14.688 -41.938 -16.469 1 95.44 165 HIS A CA 1
ATOM 1229 C C . HIS A 1 165 ? -14.984 -40.438 -16.531 1 95.44 165 HIS A C 1
ATOM 1231 O O . HIS A 1 165 ? -14.945 -39.844 -17.609 1 95.44 165 HIS A O 1
ATOM 1237 N N . ALA A 1 166 ? -15.18 -39.812 -15.477 1 92.06 166 ALA A N 1
ATOM 1238 C CA . ALA A 1 166 ? -15.719 -38.469 -15.391 1 92.06 166 ALA A CA 1
ATOM 1239 C C . ALA A 1 166 ? -14.789 -37.469 -16.062 1 92.06 166 ALA A C 1
ATOM 1241 O O . ALA A 1 166 ? -15.234 -36.625 -16.844 1 92.06 166 ALA A O 1
ATOM 1242 N N . PRO A 1 167 ? -13.5 -37.469 -15.844 1 91.25 167 PRO A N 1
ATOM 1243 C CA . PRO A 1 167 ? -12.602 -36.5 -16.438 1 91.25 167 PRO A CA 1
ATOM 1244 C C . PRO A 1 167 ? -12.625 -36.5 -17.969 1 91.25 167 PRO A C 1
ATOM 1246 O O . PRO A 1 167 ? -12.344 -35.5 -18.609 1 91.25 167 PRO A O 1
ATOM 1249 N N . PHE A 1 168 ? -12.992 -37.562 -18.547 1 93.25 168 PHE A N 1
ATOM 1250 C CA . PHE A 1 168 ? -12.922 -37.719 -19.984 1 93.25 168 PHE A CA 1
ATOM 1251 C C . PHE A 1 168 ? -14.164 -37.156 -20.656 1 93.25 168 PHE A C 1
ATOM 1253 O O . PHE A 1 168 ? -14.18 -36.969 -21.875 1 93.25 168 PHE A O 1
ATOM 1260 N N . LEU A 1 169 ? -15.109 -36.875 -19.844 1 88.81 169 LEU A N 1
ATOM 1261 C CA . LEU A 1 169 ? -16.359 -36.344 -20.391 1 88.81 169 LEU A CA 1
ATOM 1262 C C . LEU A 1 169 ? -16.188 -34.906 -20.875 1 88.81 169 LEU A C 1
ATOM 1264 O O . LEU A 1 169 ? -16.984 -34.406 -21.672 1 88.81 169 LEU A O 1
ATOM 1268 N N . ALA A 1 170 ? -15.141 -34.219 -20.391 1 82.19 170 ALA A N 1
ATOM 1269 C CA . ALA A 1 170 ? -14.906 -32.812 -20.734 1 82.19 170 ALA A CA 1
ATOM 1270 C C . ALA A 1 170 ? -14.352 -32.688 -22.156 1 82.19 170 ALA A C 1
ATOM 1272 O O . ALA A 1 170 ? -14.375 -31.609 -22.75 1 82.19 170 ALA A O 1
ATOM 1273 N N . GLY A 1 171 ? -13.883 -33.75 -22.734 1 84 171 GLY A N 1
ATOM 1274 C CA . GLY A 1 171 ? -13.406 -33.75 -24.109 1 84 171 GLY A CA 1
ATOM 1275 C C . GLY A 1 171 ? -12.031 -33.125 -24.25 1 84 171 GLY A C 1
ATOM 1276 O O . GLY A 1 171 ? -11.641 -32.719 -25.344 1 84 171 GLY A O 1
ATOM 1277 N N . VAL A 1 172 ? -11.32 -32.844 -23.219 1 87.25 172 VAL A N 1
ATOM 1278 C CA . VAL A 1 172 ? -9.953 -32.344 -23.234 1 87.25 172 VAL A CA 1
ATOM 1279 C C . VAL A 1 172 ? -9 -33.406 -22.703 1 87.25 172 VAL A C 1
ATOM 1281 O O . VAL A 1 172 ? -9.414 -34.312 -21.984 1 87.25 172 VAL A O 1
ATOM 1284 N N . PRO A 1 173 ? -7.789 -33.344 -23.141 1 93.69 173 PRO A N 1
ATOM 1285 C CA . PRO A 1 173 ? -6.836 -34.344 -22.672 1 93.69 173 PRO A CA 1
ATOM 1286 C C . PRO A 1 173 ? -6.766 -34.438 -21.141 1 93.69 173 PRO A C 1
ATOM 1288 O O . PRO A 1 173 ? -6.992 -33.438 -20.453 1 93.69 173 PRO A O 1
ATOM 1291 N N . VAL A 1 174 ? -6.484 -35.594 -20.672 1 96.5 174 VAL A N 1
ATOM 1292 C CA . VAL A 1 174 ? -6.465 -35.875 -19.234 1 96.5 174 VAL A CA 1
ATOM 1293 C C . VAL A 1 174 ? -5.066 -36.312 -18.812 1 96.5 174 VAL A C 1
ATOM 1295 O O . VAL A 1 174 ? -4.445 -37.156 -19.484 1 96.5 174 VAL A O 1
ATOM 1298 N N . LEU A 1 175 ? -4.566 -35.719 -17.812 1 97.31 175 LEU A N 1
ATOM 1299 C CA . LEU A 1 175 ? -3.295 -36.062 -17.188 1 97.31 175 LEU A CA 1
ATOM 1300 C C . LEU A 1 175 ? -3.516 -36.906 -15.93 1 97.31 175 LEU A C 1
ATOM 1302 O O . LEU A 1 175 ? -4.301 -36.531 -15.055 1 97.31 175 LEU A O 1
ATOM 1306 N N . ALA A 1 176 ? -2.904 -38.031 -15.883 1 97.94 176 ALA A N 1
ATOM 1307 C CA . ALA A 1 176 ? -2.881 -38.844 -14.664 1 97.94 176 ALA A CA 1
ATOM 1308 C C . ALA A 1 176 ? -1.594 -38.625 -13.875 1 97.94 176 ALA A C 1
ATOM 1310 O O . ALA A 1 176 ? -0.511 -38.531 -14.461 1 97.94 176 ALA A O 1
ATOM 1311 N N . GLU A 1 177 ? -1.723 -38.5 -12.617 1 97.88 177 GLU A N 1
ATOM 1312 C CA . GLU A 1 177 ? -0.586 -38.375 -11.711 1 97.88 177 GLU A CA 1
ATOM 1313 C C . GLU A 1 177 ? -0.713 -39.312 -10.516 1 97.88 177 GLU A C 1
ATOM 1315 O O . GLU A 1 177 ? -1.824 -39.625 -10.086 1 97.88 177 GLU A O 1
ATOM 1320 N N . GLU A 1 178 ? 0.402 -39.781 -10.039 1 97.44 178 GLU A N 1
ATOM 1321 C CA . GLU A 1 178 ? 0.37 -40.531 -8.781 1 97.44 178 GLU A CA 1
ATOM 1322 C C . GLU A 1 178 ? -0.144 -39.656 -7.641 1 97.44 178 GLU A C 1
ATOM 1324 O O . GLU A 1 178 ? 0.102 -38.438 -7.621 1 97.44 178 GLU A O 1
ATOM 1329 N N . LYS A 1 179 ? -0.885 -40.219 -6.785 1 96.81 179 LYS A N 1
ATOM 1330 C CA . LYS A 1 179 ? -1.227 -39.5 -5.559 1 96.81 179 LYS A CA 1
ATOM 1331 C C . LYS A 1 179 ? -0.032 -39.438 -4.613 1 96.81 179 LYS A C 1
ATOM 1333 O O . LYS A 1 179 ? 0.347 -40.438 -4.008 1 96.81 179 LYS A O 1
ATOM 1338 N N . VAL A 1 180 ? 0.546 -38.312 -4.418 1 96.56 180 VAL A N 1
ATOM 1339 C CA . VAL A 1 180 ? 1.781 -38.125 -3.662 1 96.56 180 VAL A CA 1
ATOM 1340 C C . VAL A 1 180 ? 1.503 -38.281 -2.168 1 96.56 180 VAL A C 1
ATOM 1342 O O . VAL A 1 180 ? 0.535 -37.719 -1.652 1 96.56 180 VAL A O 1
ATOM 1345 N N . ASP A 1 181 ? 2.275 -39.062 -1.438 1 96.12 181 ASP A N 1
ATOM 1346 C CA . ASP A 1 181 ? 2.246 -39.125 0.019 1 96.12 181 ASP A CA 1
ATOM 1347 C C . ASP A 1 181 ? 3.055 -38 0.652 1 96.12 181 ASP A C 1
ATOM 1349 O O . ASP A 1 181 ? 4.188 -38.219 1.09 1 96.12 181 ASP A O 1
ATOM 1353 N N . PHE A 1 182 ? 2.477 -36.875 0.728 1 96.5 182 PHE A N 1
ATOM 1354 C CA . PHE A 1 182 ? 3.201 -35.719 1.228 1 96.5 182 PHE A CA 1
ATOM 1355 C C . PHE A 1 182 ? 2.779 -35.375 2.654 1 96.5 182 PHE A C 1
ATOM 1357 O O . PHE A 1 182 ? 1.673 -35.719 3.074 1 96.5 182 PHE A O 1
ATOM 1364 N N . VAL A 1 183 ? 3.666 -34.719 3.436 1 97 183 VAL A N 1
ATOM 1365 C CA . VAL A 1 183 ? 3.406 -34.344 4.82 1 97 183 VAL A CA 1
ATOM 1366 C C . VAL A 1 183 ? 2.895 -32.906 4.871 1 97 183 VAL A C 1
ATOM 1368 O O . VAL A 1 183 ? 2.158 -32.531 5.789 1 97 183 VAL A O 1
ATOM 1371 N N . ARG A 1 184 ? 3.34 -32.062 3.9 1 97.38 184 ARG A N 1
ATOM 1372 C CA . ARG A 1 184 ? 2.805 -30.703 3.811 1 97.38 184 ARG A CA 1
ATOM 1373 C C . ARG A 1 184 ? 3.053 -30.109 2.43 1 97.38 184 ARG A C 1
ATOM 1375 O O . ARG A 1 184 ? 3.791 -30.688 1.624 1 97.38 184 ARG A O 1
ATOM 1382 N N . GLU A 1 185 ? 2.367 -29.109 2.168 1 98.06 185 GLU A N 1
ATOM 1383 C CA . GLU A 1 185 ? 2.543 -28.344 0.939 1 98.06 185 GLU A CA 1
ATOM 1384 C C . GLU A 1 185 ? 3.369 -27.094 1.188 1 98.06 185 GLU A C 1
ATOM 1386 O O . GLU A 1 185 ? 3.229 -26.438 2.229 1 98.06 185 GLU A O 1
ATOM 1391 N N . LEU A 1 186 ? 4.285 -26.797 0.31 1 98.69 186 LEU A N 1
ATOM 1392 C CA . LEU A 1 186 ? 5.152 -25.625 0.344 1 98.69 186 LEU A CA 1
ATOM 1393 C C . LEU A 1 186 ? 4.984 -24.797 -0.92 1 98.69 186 LEU A C 1
ATOM 1395 O O . LEU A 1 186 ? 4.352 -25.234 -1.883 1 98.69 186 LEU A O 1
ATOM 1399 N N . ALA A 1 187 ? 5.461 -23.641 -0.885 1 98.81 187 ALA A N 1
ATOM 1400 C CA . ALA A 1 187 ? 5.531 -22.797 -2.078 1 98.81 187 ALA A CA 1
ATOM 1401 C C . ALA A 1 187 ? 6.816 -21.969 -2.09 1 98.81 187 ALA A C 1
ATOM 1403 O O . ALA A 1 187 ? 7.238 -21.453 -1.052 1 98.81 187 ALA A O 1
ATOM 1404 N N . ALA A 1 188 ? 7.469 -21.984 -3.146 1 98.94 188 ALA A N 1
ATOM 1405 C CA . ALA A 1 188 ? 8.609 -21.109 -3.41 1 98.94 188 ALA A CA 1
ATOM 1406 C C . ALA A 1 188 ? 8.25 -20.016 -4.414 1 98.94 188 ALA A C 1
ATOM 1408 O O . ALA A 1 188 ? 7.914 -20.312 -5.562 1 98.94 188 ALA A O 1
ATOM 1409 N N . ASN A 1 189 ? 8.297 -18.797 -3.928 1 98.94 189 ASN A N 1
ATOM 1410 C CA . ASN A 1 189 ? 7.988 -17.641 -4.758 1 98.94 189 ASN A CA 1
ATOM 1411 C C . ASN A 1 189 ? 9.258 -16.922 -5.199 1 98.94 189 ASN A C 1
ATOM 1413 O O . ASN A 1 189 ? 10.086 -16.547 -4.367 1 98.94 189 ASN A O 1
ATOM 1417 N N . VAL A 1 190 ? 9.422 -16.719 -6.469 1 98.94 190 VAL A N 1
ATOM 1418 C CA . VAL A 1 190 ? 10.578 -16.016 -7.004 1 98.94 190 VAL A CA 1
ATOM 1419 C C . VAL A 1 190 ? 10.125 -14.992 -8.039 1 98.94 190 VAL A C 1
ATOM 1421 O O . VAL A 1 190 ? 9.008 -15.07 -8.555 1 98.94 190 VAL A O 1
ATOM 1424 N N . VAL A 1 191 ? 10.906 -13.984 -8.266 1 98.94 191 VAL A N 1
ATOM 1425 C CA . VAL A 1 191 ? 10.68 -12.969 -9.289 1 98.94 191 VAL A CA 1
ATOM 1426 C C . VAL A 1 191 ? 11.945 -12.797 -10.125 1 98.94 191 VAL A C 1
ATOM 1428 O O . VAL A 1 191 ? 13.055 -12.734 -9.586 1 98.94 191 VAL A O 1
ATOM 1431 N N . ARG A 1 192 ? 11.773 -12.742 -11.383 1 98.69 192 ARG A N 1
ATOM 1432 C CA . ARG A 1 192 ? 12.906 -12.633 -12.297 1 98.69 192 ARG A CA 1
ATOM 1433 C C . ARG A 1 192 ? 12.68 -11.531 -13.32 1 98.69 192 ARG A C 1
ATOM 1435 O O . ARG A 1 192 ? 11.57 -11.367 -13.836 1 98.69 192 ARG A O 1
ATOM 1442 N N . SER A 1 193 ? 13.703 -10.758 -13.586 1 97.75 193 SER A N 1
ATOM 1443 C CA . SER A 1 193 ? 13.641 -9.664 -14.555 1 97.75 193 SER A CA 1
ATOM 1444 C C . SER A 1 193 ? 14.219 -10.078 -15.898 1 97.75 193 SER A C 1
ATOM 1446 O O . SER A 1 193 ? 14.891 -11.102 -16 1 97.75 193 SER A O 1
ATOM 1448 N N . PRO A 1 194 ? 13.922 -9.281 -16.969 1 95.5 194 PRO A N 1
ATOM 1449 C CA . PRO A 1 194 ? 14.5 -9.562 -18.281 1 95.5 194 PRO A CA 1
ATOM 1450 C C . PRO A 1 194 ? 16.031 -9.523 -18.281 1 95.5 194 PRO A C 1
ATOM 1452 O O . PRO A 1 194 ? 16.672 -10.242 -19.047 1 95.5 194 PRO A O 1
ATOM 1455 N N . SER A 1 195 ? 16.578 -8.719 -17.406 1 93.81 195 SER A N 1
ATOM 1456 C CA . SER A 1 195 ? 18.031 -8.562 -17.359 1 93.81 195 SER A CA 1
ATOM 1457 C C . SER A 1 195 ? 18.688 -9.695 -16.578 1 93.81 195 SER A C 1
ATOM 1459 O O . SER A 1 195 ? 19.906 -9.742 -16.453 1 93.81 195 SER A O 1
ATOM 1461 N N . GLY A 1 196 ? 17.875 -10.562 -16.016 1 90.38 196 GLY A N 1
ATOM 1462 C CA . GLY A 1 196 ? 18.422 -11.766 -15.398 1 90.38 196 GLY A CA 1
ATOM 1463 C C . GLY A 1 196 ? 18.484 -11.688 -13.891 1 90.38 196 GLY A C 1
ATOM 1464 O O . GLY A 1 196 ? 18.859 -12.664 -13.227 1 90.38 196 GLY A O 1
ATOM 1465 N N . GLN A 1 197 ? 18.219 -10.531 -13.305 1 95.31 197 GLN A N 1
ATOM 1466 C CA . GLN A 1 197 ? 18.109 -10.445 -11.852 1 95.31 197 GLN A CA 1
ATOM 1467 C C . GLN A 1 197 ? 16.969 -11.305 -11.328 1 95.31 197 GLN A C 1
ATOM 1469 O O . GLN A 1 197 ? 15.914 -11.406 -11.977 1 95.31 197 GLN A O 1
ATOM 1474 N N . ALA A 1 198 ? 17.219 -11.93 -10.211 1 98.31 198 ALA A N 1
ATOM 1475 C CA . ALA A 1 198 ? 16.156 -12.703 -9.594 1 98.31 198 ALA A CA 1
ATOM 1476 C C . ALA A 1 198 ? 16.188 -12.586 -8.07 1 98.31 198 ALA A C 1
ATOM 1478 O O . ALA A 1 198 ? 17.266 -12.367 -7.492 1 98.31 198 ALA A O 1
ATOM 1479 N N . VAL A 1 199 ? 15.062 -12.633 -7.484 1 98.62 199 VAL A N 1
ATOM 1480 C CA . VAL A 1 199 ? 14.969 -12.695 -6.031 1 98.62 199 VAL A CA 1
ATOM 1481 C C . VAL A 1 199 ? 14.07 -13.859 -5.617 1 98.62 199 VAL A C 1
ATOM 1483 O O . VAL A 1 199 ? 13.18 -14.258 -6.367 1 98.62 199 VAL A O 1
ATOM 1486 N N . ALA A 1 200 ? 14.328 -14.391 -4.469 1 98.88 200 ALA A N 1
ATOM 1487 C CA . ALA A 1 200 ? 13.539 -15.469 -3.883 1 98.88 200 ALA A CA 1
ATOM 1488 C C . ALA A 1 200 ? 13.016 -15.078 -2.502 1 98.88 200 ALA A C 1
ATOM 1490 O O . ALA A 1 200 ? 13.781 -14.617 -1.651 1 98.88 200 ALA A O 1
ATOM 1491 N N . TYR A 1 201 ? 11.766 -15.18 -2.312 1 98.88 201 TYR A N 1
ATOM 1492 C CA . TYR A 1 201 ? 11.188 -15.039 -0.984 1 98.88 201 TYR A CA 1
ATOM 1493 C C . TYR A 1 201 ? 11.406 -16.297 -0.151 1 98.88 201 TYR A C 1
ATOM 1495 O O . TYR A 1 201 ? 11.719 -17.359 -0.692 1 98.88 201 TYR A O 1
ATOM 1503 N N . PRO A 1 202 ? 11.234 -16.203 1.166 1 98.75 202 PRO A N 1
ATOM 1504 C CA . PRO A 1 202 ? 11.297 -17.422 1.967 1 98.75 202 PRO A CA 1
ATOM 1505 C C . PRO A 1 202 ? 10.258 -18.453 1.54 1 98.75 202 PRO A C 1
ATOM 1507 O O . PRO A 1 202 ? 9.141 -18.109 1.178 1 98.75 202 PRO A O 1
ATOM 1510 N N . VAL A 1 203 ? 10.711 -19.703 1.599 1 98.94 203 VAL A N 1
ATOM 1511 C CA . VAL A 1 203 ? 9.758 -20.781 1.332 1 98.94 203 VAL A CA 1
ATOM 1512 C C . VAL A 1 203 ? 8.664 -20.781 2.393 1 98.94 203 VAL A C 1
ATOM 1514 O O . VAL A 1 203 ? 8.945 -20.625 3.584 1 98.94 203 VAL A O 1
ATOM 1517 N N . VAL A 1 204 ? 7.453 -20.953 1.934 1 98.94 204 VAL A N 1
ATOM 1518 C CA . VAL A 1 204 ? 6.34 -20.875 2.873 1 98.94 204 VAL A CA 1
ATOM 1519 C C . VAL A 1 204 ? 5.609 -22.219 2.928 1 98.94 204 VAL A C 1
ATOM 1521 O O . VAL A 1 204 ? 5.789 -23.062 2.049 1 98.94 204 VAL A O 1
ATOM 1524 N N . GLU A 1 205 ? 4.867 -22.406 4.02 1 98.88 205 GLU A N 1
ATOM 1525 C CA . GLU A 1 205 ? 3.916 -23.5 4.117 1 98.88 205 GLU A CA 1
ATOM 1526 C C . GLU A 1 205 ? 2.5 -23.047 3.779 1 98.88 205 GLU A C 1
ATOM 1528 O O . GLU A 1 205 ? 2.051 -22 4.258 1 98.88 205 GLU A O 1
ATOM 1533 N N . SER A 1 206 ? 1.854 -23.766 2.924 1 98.12 206 SER A N 1
ATOM 1534 C CA . SER A 1 206 ? 0.469 -23.484 2.566 1 98.12 206 SER A CA 1
ATOM 1535 C C . SER A 1 206 ? -0.458 -24.609 2.998 1 98.12 206 SER A C 1
ATOM 1537 O O . SER A 1 206 ? -0.158 -25.781 2.775 1 98.12 206 SER A O 1
ATOM 1539 N N . VAL A 1 207 ? -1.494 -24.219 3.629 1 97.31 207 VAL A N 1
ATOM 1540 C CA . VAL A 1 207 ? -2.531 -25.172 4.02 1 97.31 207 VAL A CA 1
ATOM 1541 C C . VAL A 1 207 ? -3.723 -25.062 3.068 1 97.31 207 VAL A C 1
ATOM 1543 O O . VAL A 1 207 ? -4.277 -23.969 2.891 1 97.31 207 VAL A O 1
ATOM 1546 N N . GLN A 1 208 ? -4.055 -26.188 2.496 1 92.56 208 GLN A N 1
ATOM 1547 C CA . GLN A 1 208 ? -5.184 -26.25 1.573 1 92.56 208 GLN A CA 1
ATOM 1548 C C . GLN A 1 208 ? -6.414 -26.844 2.242 1 92.56 208 GLN A C 1
ATOM 1550 O O . GLN A 1 208 ? -6.309 -27.828 2.982 1 92.56 208 GLN A O 1
ATOM 1555 N N . GLU A 1 209 ? -7.492 -26.172 2.068 1 89.19 209 GLU A N 1
ATOM 1556 C CA . GLU A 1 209 ? -8.789 -26.688 2.473 1 89.19 209 GLU A CA 1
ATOM 1557 C C . GLU A 1 209 ? -9.734 -26.797 1.281 1 89.19 209 GLU A C 1
ATOM 1559 O O . GLU A 1 209 ? -10.086 -25.797 0.664 1 89.19 209 GLU A O 1
ATOM 1564 N N . ASN A 1 210 ? -10.102 -28.031 0.946 1 83.06 210 ASN A N 1
ATOM 1565 C CA . ASN A 1 210 ? -10.977 -28.297 -0.195 1 83.06 210 ASN A CA 1
ATOM 1566 C C . ASN A 1 210 ? -10.375 -27.766 -1.493 1 83.06 210 ASN A C 1
ATOM 1568 O O . ASN A 1 210 ? -11.062 -27.109 -2.283 1 83.06 210 ASN A O 1
ATOM 1572 N N . GLY A 1 211 ? -9.094 -27.922 -1.588 1 81 211 GLY A N 1
ATOM 1573 C CA . GLY A 1 211 ? -8.406 -27.562 -2.82 1 81 211 GLY A CA 1
ATOM 1574 C C . GLY A 1 211 ? -8.109 -26.094 -2.938 1 81 211 GLY A C 1
ATOM 1575 O O . GLY A 1 211 ? -7.602 -25.625 -3.961 1 81 211 GLY A O 1
ATOM 1576 N N . VAL A 1 212 ? -8.422 -25.312 -1.883 1 86.94 212 VAL A N 1
ATOM 1577 C CA . VAL A 1 212 ? -8.203 -23.875 -1.902 1 86.94 212 VAL A CA 1
ATOM 1578 C C . VAL A 1 212 ? -7.215 -23.484 -0.805 1 86.94 212 VAL A C 1
ATOM 1580 O O . VAL A 1 212 ? -7.293 -23.984 0.316 1 86.94 212 VAL A O 1
ATOM 1583 N N . CYS A 1 213 ? -6.332 -22.625 -1.095 1 92.88 213 CYS A N 1
ATOM 1584 C CA . CYS A 1 213 ? -5.383 -22.172 -0.088 1 92.88 213 CYS A CA 1
ATOM 1585 C C . CYS A 1 213 ? -6.105 -21.469 1.06 1 92.88 213 CYS A C 1
ATOM 1587 O O . CYS A 1 213 ? -6.762 -20.453 0.855 1 92.88 213 CYS A O 1
ATOM 1589 N N . ALA A 1 214 ? -5.941 -21.938 2.223 1 95.88 214 ALA A N 1
ATOM 1590 C CA . ALA A 1 214 ? -6.617 -21.391 3.395 1 95.88 214 ALA A CA 1
ATOM 1591 C C . ALA A 1 214 ? -5.676 -20.5 4.211 1 95.88 214 ALA A C 1
ATOM 1593 O O . ALA A 1 214 ? -6.082 -19.469 4.727 1 95.88 214 ALA A O 1
ATOM 1594 N N . GLU A 1 215 ? -4.465 -20.953 4.254 1 98.25 215 GLU A N 1
ATOM 1595 C CA . GLU A 1 215 ? -3.514 -20.328 5.164 1 98.25 215 GLU A CA 1
ATOM 1596 C C . GLU A 1 215 ? -2.086 -20.453 4.637 1 98.25 215 GLU A C 1
ATOM 1598 O O . GLU A 1 215 ? -1.729 -21.453 4.023 1 98.25 215 GLU A O 1
ATOM 1603 N N . VAL A 1 216 ? -1.294 -19.438 4.852 1 98.88 216 VAL A N 1
ATOM 1604 C CA . VAL A 1 216 ? 0.129 -19.453 4.531 1 98.88 216 VAL A CA 1
ATOM 1605 C C . VAL A 1 216 ? 0.937 -18.984 5.738 1 98.88 216 VAL A C 1
ATOM 1607 O O . VAL A 1 216 ? 0.599 -17.984 6.367 1 98.88 216 VAL A O 1
ATOM 1610 N N . THR A 1 217 ? 1.932 -19.703 6.105 1 98.94 217 THR A N 1
ATOM 1611 C CA . THR A 1 217 ? 2.889 -19.312 7.137 1 98.94 217 THR A CA 1
ATOM 1612 C C . THR A 1 217 ? 4.262 -19.047 6.523 1 98.94 217 THR A C 1
ATOM 1614 O O . THR A 1 217 ? 4.809 -19.906 5.828 1 98.94 217 THR A O 1
ATOM 1617 N N . ALA A 1 218 ? 4.75 -17.922 6.691 1 98.94 218 ALA A N 1
ATOM 1618 C CA . ALA A 1 218 ? 6.047 -17.516 6.16 1 98.94 218 ALA A CA 1
ATOM 1619 C C . ALA A 1 218 ? 7.008 -17.141 7.289 1 98.94 218 ALA A C 1
ATOM 1621 O O . ALA A 1 218 ? 6.676 -16.328 8.156 1 98.94 218 ALA A O 1
ATOM 1622 N N . PRO A 1 219 ? 8.203 -17.719 7.352 1 98.81 219 PRO A N 1
ATOM 1623 C CA . PRO A 1 219 ? 8.664 -18.875 6.586 1 98.81 219 PRO A CA 1
ATOM 1624 C C . PRO A 1 219 ? 8.008 -20.172 7.031 1 98.81 219 PRO A C 1
ATOM 1626 O O . PRO A 1 219 ? 7.27 -20.188 8.016 1 98.81 219 PRO A O 1
ATOM 1629 N N . ALA A 1 220 ? 8.156 -21.172 6.23 1 98.88 220 ALA A N 1
ATOM 1630 C CA . ALA A 1 220 ? 7.676 -22.484 6.629 1 98.88 220 ALA A CA 1
ATOM 1631 C C . ALA A 1 220 ? 8.312 -22.922 7.945 1 98.88 220 ALA A C 1
ATOM 1633 O O . ALA A 1 220 ? 9.539 -23 8.055 1 98.88 220 ALA A O 1
ATOM 1634 N N . PRO A 1 221 ? 7.516 -23.281 8.953 1 98.62 221 PRO A N 1
ATOM 1635 C CA . PRO A 1 221 ? 8.07 -23.625 10.266 1 98.62 221 PRO A CA 1
ATOM 1636 C C . PRO A 1 221 ? 8.891 -24.922 10.234 1 98.62 221 PRO A C 1
ATOM 1638 O O . PRO A 1 221 ? 8.484 -25.891 9.602 1 98.62 221 PRO A O 1
ATOM 1641 N N . ASP A 1 222 ? 10.031 -24.875 10.852 1 97.25 222 ASP A N 1
ATOM 1642 C CA . ASP A 1 222 ? 10.883 -26.031 11.109 1 97.25 222 ASP A CA 1
ATOM 1643 C C . ASP A 1 222 ? 11.305 -26.703 9.797 1 97.25 222 ASP A C 1
ATOM 1645 O O . ASP A 1 222 ? 11.445 -27.922 9.734 1 97.25 222 ASP A O 1
ATOM 1649 N N . LEU A 1 223 ? 11.32 -25.938 8.758 1 97.75 223 LEU A N 1
ATOM 1650 C CA . LEU A 1 223 ? 11.82 -26.469 7.496 1 97.75 223 LEU A CA 1
ATOM 1651 C C . LEU A 1 223 ? 13.344 -26.562 7.516 1 97.75 223 LEU A C 1
ATOM 1653 O O . LEU A 1 223 ? 14.023 -25.594 7.852 1 97.75 223 LEU A O 1
ATOM 1657 N N . ASP A 1 224 ? 13.867 -27.734 7.191 1 96.81 224 ASP A N 1
ATOM 1658 C CA . ASP A 1 224 ? 15.312 -27.891 7.066 1 96.81 224 ASP A CA 1
ATOM 1659 C C . ASP A 1 224 ? 15.906 -26.828 6.137 1 96.81 224 ASP A C 1
ATOM 1661 O O . ASP A 1 224 ? 15.469 -26.688 4.992 1 96.81 224 ASP A O 1
ATOM 1665 N N . PRO A 1 225 ? 16.875 -26.125 6.613 1 97.19 225 PRO A N 1
ATOM 1666 C CA . PRO A 1 225 ? 17.453 -25.062 5.781 1 97.19 225 PRO A CA 1
ATOM 1667 C C . PRO A 1 225 ? 17.938 -25.578 4.43 1 97.19 225 PRO A C 1
ATOM 1669 O O . PRO A 1 225 ? 17.828 -24.875 3.42 1 97.19 225 PRO A O 1
ATOM 1672 N N . ALA A 1 226 ? 18.438 -26.734 4.426 1 97.12 226 ALA A N 1
ATOM 1673 C CA . ALA A 1 226 ? 18.906 -27.297 3.168 1 97.12 226 ALA A CA 1
ATOM 1674 C C . ALA A 1 226 ? 17.766 -27.531 2.191 1 97.12 226 ALA A C 1
ATOM 1676 O O . ALA A 1 226 ? 17.906 -27.297 0.988 1 97.12 226 ALA A O 1
ATOM 1677 N N . LEU A 1 227 ? 16.672 -28.016 2.729 1 97.12 227 LEU A N 1
ATOM 1678 C CA . LEU A 1 227 ? 15.5 -28.234 1.892 1 97.12 227 LEU A CA 1
ATOM 1679 C C . LEU A 1 227 ? 14.922 -26.906 1.406 1 97.12 227 LEU A C 1
ATOM 1681 O O . LEU A 1 227 ? 14.453 -26.812 0.271 1 97.12 227 LEU A O 1
ATOM 1685 N N . SER A 1 228 ? 14.93 -25.938 2.295 1 97.81 228 SER A N 1
ATOM 1686 C CA . SER A 1 228 ? 14.508 -24.594 1.912 1 97.81 228 SER A CA 1
ATOM 1687 C C . SER A 1 228 ? 15.352 -24.047 0.764 1 97.81 228 SER A C 1
ATOM 1689 O O . SER A 1 228 ? 14.82 -23.531 -0.219 1 97.81 228 SER A O 1
ATOM 1691 N N . ASP A 1 229 ? 16.641 -24.188 0.921 1 98.12 229 ASP A N 1
ATOM 1692 C CA . ASP A 1 229 ? 17.562 -23.75 -0.126 1 98.12 229 ASP A CA 1
ATOM 1693 C C . ASP A 1 229 ? 17.297 -24.484 -1.438 1 98.12 229 ASP A C 1
ATOM 1695 O O . ASP A 1 229 ? 17.297 -23.875 -2.508 1 98.12 229 ASP A O 1
ATOM 1699 N N . GLU A 1 230 ? 17.062 -25.719 -1.31 1 98 230 GLU A N 1
ATOM 1700 C CA . GLU A 1 230 ? 16.781 -26.531 -2.486 1 98 230 GLU A CA 1
ATOM 1701 C C . GLU A 1 230 ? 15.508 -26.047 -3.189 1 98 230 GLU A C 1
ATOM 1703 O O . GLU A 1 230 ? 15.484 -25.938 -4.414 1 98 230 GLU A O 1
ATOM 1708 N N . ALA A 1 231 ? 14.492 -25.797 -2.449 1 98.62 231 ALA A N 1
ATOM 1709 C CA . ALA A 1 231 ? 13.227 -25.328 -3.006 1 98.62 231 ALA A CA 1
ATOM 1710 C C . ALA A 1 231 ? 13.398 -24 -3.727 1 98.62 231 ALA A C 1
ATOM 1712 O O . ALA A 1 231 ? 12.875 -23.797 -4.824 1 98.62 231 ALA A O 1
ATOM 1713 N N . GLN A 1 232 ? 14.117 -23.109 -3.133 1 98.69 232 GLN A N 1
ATOM 1714 C CA . GLN A 1 232 ? 14.359 -21.812 -3.75 1 98.69 232 GLN A CA 1
ATOM 1715 C C . GLN A 1 232 ? 15.18 -21.938 -5.023 1 98.69 232 GLN A C 1
ATOM 1717 O O . GLN A 1 232 ? 14.867 -21.328 -6.043 1 98.69 232 GLN A O 1
ATOM 1722 N N . GLN A 1 233 ? 16.219 -22.734 -4.945 1 98.44 233 GLN A N 1
ATOM 1723 C CA . GLN A 1 233 ? 17.078 -22.953 -6.109 1 98.44 233 GLN A CA 1
ATOM 1724 C C . GLN A 1 233 ? 16.281 -23.594 -7.25 1 98.44 233 GLN A C 1
ATOM 1726 O O . GLN A 1 233 ? 16.469 -23.234 -8.414 1 98.44 233 GLN A O 1
ATOM 1731 N N . LEU A 1 234 ? 15.469 -24.516 -6.875 1 98.62 234 LEU A N 1
ATOM 1732 C CA . LEU A 1 234 ? 14.617 -25.188 -7.859 1 98.62 234 LEU A CA 1
ATOM 1733 C C . LEU A 1 234 ? 13.711 -24.172 -8.562 1 98.62 234 LEU A C 1
ATOM 1735 O O . LEU A 1 234 ? 13.609 -24.188 -9.789 1 98.62 234 LEU A O 1
ATOM 1739 N N . ALA A 1 235 ? 13.094 -23.328 -7.801 1 98.81 235 ALA A N 1
ATOM 1740 C CA . ALA A 1 235 ? 12.203 -22.312 -8.367 1 98.81 235 ALA A CA 1
ATOM 1741 C C . ALA A 1 235 ? 12.977 -21.359 -9.289 1 98.81 235 ALA A C 1
ATOM 1743 O O . ALA A 1 235 ? 12.492 -21.031 -10.375 1 98.81 235 ALA A O 1
ATOM 1744 N N . LEU A 1 236 ? 14.148 -20.938 -8.867 1 98.62 236 LEU A N 1
ATOM 1745 C CA . LEU A 1 236 ? 14.977 -20.047 -9.688 1 98.62 236 LEU A CA 1
ATOM 1746 C C . LEU A 1 236 ? 15.398 -20.75 -10.977 1 98.62 236 LEU A C 1
ATOM 1748 O O . LEU A 1 236 ? 15.398 -20.125 -12.047 1 98.62 236 LEU A O 1
ATOM 1752 N N . ARG A 1 237 ? 15.75 -22 -10.859 1 98.38 237 ARG A N 1
ATOM 1753 C CA . ARG A 1 237 ? 16.125 -22.766 -12.047 1 98.38 237 ARG A CA 1
ATOM 1754 C C . ARG A 1 237 ? 14.969 -22.859 -13.031 1 98.38 237 ARG A C 1
ATOM 1756 O O . ARG A 1 237 ? 15.141 -22.641 -14.227 1 98.38 237 ARG A O 1
ATOM 1763 N N . ILE A 1 238 ? 13.797 -23.172 -12.492 1 98.62 238 ILE A N 1
ATOM 1764 C CA . ILE A 1 238 ? 12.609 -23.281 -13.328 1 98.62 238 ILE A CA 1
ATOM 1765 C C . ILE A 1 238 ? 12.344 -21.938 -14.016 1 98.62 238 ILE A C 1
ATOM 1767 O O . ILE A 1 238 ? 12.102 -21.891 -15.227 1 98.62 238 ILE A O 1
ATOM 1771 N N . ALA A 1 239 ? 12.422 -20.875 -13.273 1 98.44 239 ALA A N 1
ATOM 1772 C CA . ALA A 1 239 ? 12.203 -19.547 -13.836 1 98.44 239 ALA A CA 1
ATOM 1773 C C . ALA A 1 239 ? 13.172 -19.266 -14.984 1 98.44 239 ALA A C 1
ATOM 1775 O O . ALA A 1 239 ? 12.766 -18.766 -16.031 1 98.44 239 ALA A O 1
ATOM 1776 N N . GLY A 1 240 ? 14.422 -19.578 -14.766 1 97.75 240 GLY A N 1
ATOM 1777 C CA . GLY A 1 240 ? 15.43 -19.375 -15.789 1 97.75 240 GLY A CA 1
ATOM 1778 C C . GLY A 1 240 ? 15.211 -20.234 -17.016 1 97.75 240 GLY A C 1
ATOM 1779 O O . GLY A 1 240 ? 15.25 -19.734 -18.141 1 97.75 240 GLY A O 1
ATOM 1780 N N . GLU A 1 241 ? 14.945 -21.531 -16.828 1 97.62 241 GLU A N 1
ATOM 1781 C CA . GLU A 1 241 ? 14.797 -22.5 -17.906 1 97.62 241 GLU A CA 1
ATOM 1782 C C . GLU A 1 241 ? 13.57 -22.203 -18.75 1 97.62 241 GLU A C 1
ATOM 1784 O O . GLU A 1 241 ? 13.57 -22.438 -19.969 1 97.62 241 GLU A O 1
ATOM 1789 N N . LEU A 1 242 ? 12.57 -21.672 -18.109 1 97.5 242 LEU A N 1
ATOM 1790 C CA . LEU A 1 242 ? 11.336 -21.391 -18.828 1 97.5 242 LEU A CA 1
ATOM 1791 C C . LEU A 1 242 ? 11.305 -19.969 -19.344 1 97.5 242 LEU A C 1
ATOM 1793 O O . LEU A 1 242 ? 10.375 -19.562 -20.062 1 97.5 242 LEU A O 1
ATOM 1797 N N . GLY A 1 243 ? 12.312 -19.172 -19 1 96.88 243 GLY A N 1
ATOM 1798 C CA . GLY A 1 243 ? 12.367 -17.781 -19.422 1 96.88 243 GLY A CA 1
ATOM 1799 C C . GLY A 1 243 ? 11.273 -16.922 -18.828 1 96.88 243 GLY A C 1
ATOM 1800 O O . GLY A 1 243 ? 10.742 -16.031 -19.484 1 96.88 243 GLY A O 1
ATOM 1801 N N . ILE A 1 244 ? 10.945 -17.203 -17.641 1 97.56 244 ILE A N 1
ATOM 1802 C CA . ILE A 1 244 ? 9.875 -16.469 -16.969 1 97.56 244 ILE A CA 1
ATOM 1803 C C . ILE A 1 244 ? 10.359 -15.07 -16.578 1 97.56 244 ILE A C 1
ATOM 1805 O O . ILE A 1 244 ? 11.445 -14.922 -16.016 1 97.56 244 ILE A O 1
ATOM 1809 N N . VAL A 1 245 ? 9.641 -14.031 -16.953 1 98.44 245 VAL A N 1
ATOM 1810 C CA . VAL A 1 245 ? 9.82 -12.664 -16.484 1 98.44 245 VAL A CA 1
ATOM 1811 C C . VAL A 1 245 ? 8.625 -12.266 -15.609 1 98.44 245 VAL A C 1
ATOM 1813 O O . VAL A 1 245 ? 7.477 -12.391 -16.031 1 98.44 245 VAL A O 1
ATOM 1816 N N . GLY A 1 246 ? 8.875 -11.766 -14.453 1 98.69 246 GLY A N 1
ATOM 1817 C CA . GLY A 1 246 ? 7.852 -11.508 -13.453 1 98.69 246 GLY A CA 1
ATOM 1818 C C . GLY A 1 246 ? 7.832 -12.539 -12.344 1 98.69 246 GLY A C 1
ATOM 1819 O O . GLY A 1 246 ? 8.867 -13.117 -12.008 1 98.69 246 GLY A O 1
ATOM 1820 N N . HIS A 1 247 ? 6.742 -12.727 -11.742 1 98.81 247 HIS A N 1
ATOM 1821 C CA . HIS A 1 247 ? 6.578 -13.578 -10.57 1 98.81 247 HIS A CA 1
ATOM 1822 C C . HIS A 1 247 ? 6.316 -15.023 -10.977 1 98.81 247 HIS A C 1
ATOM 1824 O O . HIS A 1 247 ? 5.582 -15.281 -11.93 1 98.81 247 HIS A O 1
ATOM 1830 N N . LEU A 1 248 ? 6.895 -15.93 -10.289 1 98.75 248 LEU A N 1
ATOM 1831 C CA . LEU A 1 248 ? 6.637 -17.359 -10.383 1 98.75 248 LEU A CA 1
ATOM 1832 C C . LEU A 1 248 ? 6.418 -17.969 -8.992 1 98.75 248 LEU A C 1
ATOM 1834 O O . LEU A 1 248 ? 7.25 -17.781 -8.102 1 98.75 248 LEU A O 1
ATOM 1838 N N . ALA A 1 249 ? 5.344 -18.625 -8.852 1 98.69 249 ALA A N 1
ATOM 1839 C CA . ALA A 1 249 ? 5.121 -19.469 -7.68 1 98.69 249 ALA A CA 1
ATOM 1840 C C . ALA A 1 249 ? 5.246 -20.938 -8.039 1 98.69 249 ALA A C 1
ATOM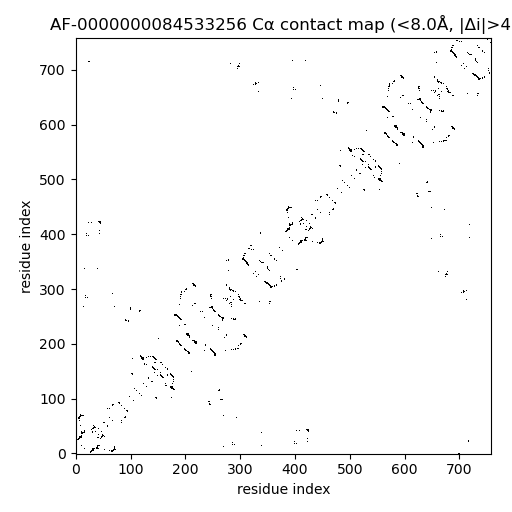 1842 O O . ALA A 1 249 ? 4.566 -21.422 -8.945 1 98.69 249 ALA A O 1
ATOM 1843 N N . VAL A 1 250 ? 6.074 -21.594 -7.344 1 98.75 250 VAL A N 1
ATOM 1844 C CA . VAL A 1 250 ? 6.203 -23.031 -7.469 1 98.75 250 VAL A CA 1
ATOM 1845 C C . VAL A 1 250 ? 5.574 -23.719 -6.258 1 98.75 250 VAL A C 1
ATOM 1847 O O . VAL A 1 250 ? 6.113 -23.656 -5.152 1 98.75 250 VAL A O 1
ATOM 1850 N N . GLU A 1 251 ? 4.461 -24.328 -6.492 1 97.94 251 GLU A N 1
ATOM 1851 C CA . GLU A 1 251 ? 3.838 -25.125 -5.438 1 97.94 251 GLU A CA 1
ATOM 1852 C C . GLU A 1 251 ? 4.496 -26.5 -5.32 1 97.94 251 GLU A C 1
ATOM 1854 O O . GLU A 1 251 ? 4.727 -27.172 -6.328 1 97.94 251 GLU A O 1
ATOM 1859 N N . LEU A 1 252 ? 4.73 -26.875 -4.078 1 98.62 252 LEU A N 1
ATOM 1860 C CA . LEU A 1 252 ? 5.535 -28.062 -3.84 1 98.62 252 LEU A CA 1
ATOM 1861 C C . LEU A 1 252 ? 4.848 -29 -2.85 1 98.62 252 LEU A C 1
ATOM 1863 O O . LEU A 1 252 ? 4.105 -28.547 -1.975 1 98.62 252 LEU A O 1
ATOM 1867 N N . PHE A 1 253 ? 5.117 -30.281 -3.014 1 98.25 253 PHE A N 1
ATOM 1868 C CA . PHE A 1 253 ? 4.871 -31.281 -1.978 1 98.25 253 PHE A CA 1
ATOM 1869 C C . PHE A 1 253 ? 6.16 -31.625 -1.243 1 98.25 253 PHE A C 1
ATOM 1871 O O . PHE A 1 253 ? 7.184 -31.906 -1.872 1 98.25 253 PHE A O 1
ATOM 1878 N N . GLN A 1 254 ? 6.098 -31.484 0.011 1 98.38 254 GLN A N 1
ATOM 1879 C CA . GLN A 1 254 ? 7.117 -32.188 0.794 1 98.38 254 GLN A CA 1
ATOM 1880 C C . GLN A 1 254 ? 6.688 -33.625 1.111 1 98.38 254 GLN A C 1
ATOM 1882 O O . GLN A 1 254 ? 5.734 -33.844 1.862 1 98.38 254 GLN A O 1
ATOM 1887 N N . THR A 1 255 ? 7.398 -34.531 0.584 1 97.12 255 THR A N 1
ATOM 1888 C CA . THR A 1 255 ? 6.996 -35.906 0.732 1 97.12 255 THR A CA 1
ATOM 1889 C C . THR A 1 255 ? 7.43 -36.469 2.088 1 97.12 255 THR A C 1
ATOM 1891 O O . THR A 1 255 ? 8.305 -35.875 2.746 1 97.12 255 THR A O 1
ATOM 1894 N N . ARG A 1 256 ? 6.793 -37.5 2.494 1 96 256 ARG A N 1
ATOM 1895 C CA . ARG A 1 256 ? 7.094 -38.125 3.771 1 96 256 ARG A CA 1
ATOM 1896 C C . ARG A 1 256 ? 8.531 -38.625 3.807 1 96 256 ARG A C 1
ATOM 1898 O O . ARG A 1 256 ? 9.18 -38.625 4.855 1 96 256 ARG A O 1
ATOM 1905 N N . ASP A 1 257 ? 9.07 -39.031 2.693 1 93.12 257 ASP A N 1
ATOM 1906 C CA . ASP A 1 257 ? 10.438 -39.531 2.639 1 93.12 257 ASP A CA 1
ATOM 1907 C C . ASP A 1 257 ? 11.438 -38.375 2.471 1 93.12 257 ASP A C 1
ATOM 1909 O O . ASP A 1 257 ? 12.625 -38.625 2.223 1 93.12 257 ASP A O 1
ATOM 1913 N N . GLY A 1 258 ? 10.984 -37.125 2.473 1 91.19 258 GLY A N 1
ATOM 1914 C CA . GLY A 1 258 ? 11.867 -36 2.627 1 91.19 258 GLY A CA 1
ATOM 1915 C C . GLY A 1 258 ? 12.18 -35.312 1.313 1 91.19 258 GLY A C 1
ATOM 1916 O O . GLY A 1 258 ? 13.008 -34.375 1.268 1 91.19 258 GLY A O 1
ATOM 1917 N N . ARG A 1 259 ? 11.539 -35.594 0.269 1 92.75 259 ARG A N 1
ATOM 1918 C CA . ARG A 1 259 ? 11.773 -34.938 -1.021 1 92.75 259 ARG A CA 1
ATOM 1919 C C . ARG A 1 259 ? 10.797 -33.812 -1.256 1 92.75 259 ARG A C 1
ATOM 1921 O O . ARG A 1 259 ? 9.812 -33.656 -0.529 1 92.75 259 ARG A O 1
ATOM 1928 N N . ILE A 1 260 ? 11.188 -33 -2.248 1 97.31 260 ILE A N 1
ATOM 1929 C CA . ILE A 1 260 ? 10.266 -31.984 -2.742 1 97.31 260 ILE A CA 1
ATOM 1930 C C . ILE A 1 260 ? 9.859 -32.312 -4.176 1 97.31 260 ILE A C 1
ATOM 1932 O O . ILE A 1 260 ? 10.695 -32.688 -4.992 1 97.31 260 ILE A O 1
ATOM 1936 N N . LEU A 1 261 ? 8.539 -32.25 -4.441 1 98.38 261 LEU A N 1
ATOM 1937 C CA . LEU A 1 261 ? 7.992 -32.469 -5.777 1 98.38 261 LEU A CA 1
ATOM 1938 C C . LEU A 1 261 ? 7.191 -31.25 -6.227 1 98.38 261 LEU A C 1
ATOM 1940 O O . LEU A 1 261 ? 6.434 -30.672 -5.441 1 98.38 261 LEU A O 1
ATOM 1944 N N . VAL A 1 262 ? 7.418 -30.828 -7.48 1 98.62 262 VAL A N 1
ATOM 1945 C CA . VAL A 1 262 ? 6.676 -29.688 -8.023 1 98.62 262 VAL A CA 1
ATOM 1946 C C . VAL A 1 262 ? 5.234 -30.109 -8.305 1 98.62 262 VAL A C 1
ATOM 1948 O O . VAL A 1 262 ? 4.988 -31.062 -9.031 1 98.62 262 VAL A O 1
ATOM 1951 N N . ASN A 1 263 ? 4.332 -29.438 -7.699 1 96.25 263 ASN A N 1
ATOM 1952 C CA . ASN A 1 263 ? 2.904 -29.672 -7.902 1 96.25 263 ASN A CA 1
ATOM 1953 C C . ASN A 1 263 ? 2.359 -28.828 -9.047 1 96.25 263 ASN A C 1
ATOM 1955 O O . ASN A 1 263 ? 1.783 -29.359 -10 1 96.25 263 ASN A O 1
ATOM 1959 N N . GLU A 1 264 ? 2.58 -27.609 -8.984 1 94.06 264 GLU A N 1
ATOM 1960 C CA . GLU A 1 264 ? 2.012 -26.672 -9.945 1 94.06 264 GLU A CA 1
ATOM 1961 C C . GLU A 1 264 ? 2.883 -25.422 -10.07 1 94.06 264 GLU A C 1
ATOM 1963 O O . GLU A 1 264 ? 3.676 -25.109 -9.18 1 94.06 264 GLU A O 1
ATOM 1968 N N . LEU A 1 265 ? 2.783 -24.812 -11.219 1 97.25 265 LEU A N 1
ATOM 1969 C CA . LEU A 1 265 ? 3.418 -23.516 -11.469 1 97.25 265 LEU A CA 1
ATOM 1970 C C . LEU A 1 265 ? 2.371 -22.438 -11.703 1 97.25 265 LEU A C 1
ATOM 1972 O O . LEU A 1 265 ? 1.402 -22.641 -12.43 1 97.25 265 LEU A O 1
ATOM 1976 N N . ALA A 1 266 ? 2.547 -21.344 -11.062 1 96.81 266 ALA A N 1
ATOM 1977 C CA . ALA A 1 266 ? 1.776 -20.141 -11.359 1 96.81 266 ALA A CA 1
ATOM 1978 C C . ALA A 1 266 ? 2.689 -19 -11.797 1 96.81 266 ALA A C 1
ATOM 1980 O O . ALA A 1 266 ? 3.666 -18.672 -11.117 1 96.81 266 ALA A O 1
ATOM 1981 N N . MET A 1 267 ? 2.4 -18.391 -12.922 1 97.69 267 MET A N 1
ATOM 1982 C CA . MET A 1 267 ? 3.297 -17.391 -13.5 1 97.69 267 MET A CA 1
ATOM 1983 C C . MET A 1 267 ? 2.676 -16 -13.43 1 97.69 267 MET A C 1
ATOM 1985 O O . MET A 1 267 ? 2.635 -15.289 -14.43 1 97.69 267 MET A O 1
ATOM 1989 N N . ARG A 1 268 ? 2.266 -15.617 -12.344 1 97.88 268 ARG A N 1
ATOM 1990 C CA . ARG A 1 268 ? 1.714 -14.367 -11.836 1 97.88 268 ARG A CA 1
ATOM 1991 C C . ARG A 1 268 ? 1.835 -14.305 -10.312 1 97.88 268 ARG A C 1
ATOM 1993 O O . ARG A 1 268 ? 2.141 -15.305 -9.664 1 97.88 268 ARG A O 1
ATOM 2000 N N . PRO A 1 269 ? 1.661 -13.094 -9.711 1 98.44 269 PRO A N 1
ATOM 2001 C CA . PRO A 1 269 ? 1.566 -13.117 -8.25 1 98.44 269 PRO A CA 1
ATOM 2002 C C . PRO A 1 269 ? 0.598 -14.188 -7.742 1 98.44 269 PRO A C 1
ATOM 2004 O O . PRO A 1 269 ? -0.302 -14.609 -8.477 1 98.44 269 PRO A O 1
ATOM 2007 N N . HIS A 1 270 ? 0.826 -14.656 -6.566 1 98 270 HIS A N 1
ATOM 2008 C CA . HIS A 1 270 ? 0.168 -15.867 -6.102 1 98 270 HIS A CA 1
ATOM 2009 C C . HIS A 1 270 ? -0.289 -15.734 -4.652 1 98 270 HIS A C 1
ATOM 2011 O O . HIS A 1 270 ? 0.298 -14.969 -3.883 1 98 270 HIS A O 1
ATOM 2017 N N . ASN A 1 271 ? -1.295 -16.453 -4.254 1 96.44 271 ASN A N 1
ATOM 2018 C CA . ASN A 1 271 ? -1.822 -16.453 -2.893 1 96.44 271 ASN A CA 1
ATOM 2019 C C . ASN A 1 271 ? -0.737 -16.781 -1.873 1 96.44 271 ASN A C 1
ATOM 2021 O O . ASN A 1 271 ? -0.719 -16.234 -0.775 1 96.44 271 ASN A O 1
ATOM 2025 N N . SER A 1 272 ? 0.126 -17.688 -2.248 1 98.31 272 SER A N 1
ATOM 2026 C CA . SER A 1 272 ? 1.191 -18.094 -1.336 1 98.31 272 SER A CA 1
ATOM 2027 C C . SER A 1 272 ? 2.162 -16.938 -1.078 1 98.31 272 SER A C 1
ATOM 2029 O O . SER A 1 272 ? 3.006 -17.016 -0.183 1 98.31 272 SER A O 1
ATOM 2031 N N . GLY A 1 273 ? 2.074 -15.859 -1.814 1 98.75 273 GLY A N 1
ATOM 2032 C CA . GLY A 1 273 ? 2.93 -14.695 -1.627 1 98.75 273 GLY A CA 1
ATOM 2033 C C . GLY A 1 273 ? 2.199 -13.508 -1.026 1 98.75 273 GLY A C 1
ATOM 2034 O O . GLY A 1 273 ? 2.799 -12.453 -0.803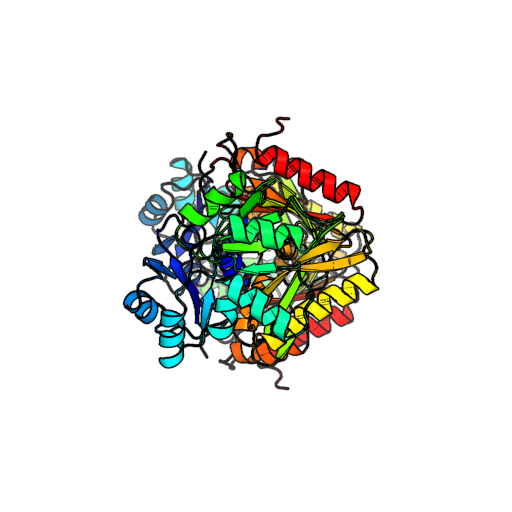 1 98.75 273 GLY A O 1
ATOM 2035 N N . HIS A 1 274 ? 0.887 -13.617 -0.685 1 98.88 274 HIS A N 1
ATOM 2036 C CA . HIS A 1 274 ? 0.098 -12.492 -0.194 1 98.88 274 HIS A CA 1
ATOM 2037 C C . HIS A 1 274 ? 0.658 -11.953 1.12 1 98.88 274 HIS A C 1
ATOM 2039 O O . HIS A 1 274 ? 0.54 -10.766 1.411 1 98.88 274 HIS A O 1
ATOM 2045 N N . TRP A 1 275 ? 1.356 -12.844 1.866 1 98.88 275 TRP A N 1
ATOM 2046 C CA . TRP A 1 275 ? 1.951 -12.43 3.133 1 98.88 275 TRP A CA 1
ATOM 2047 C C . TRP A 1 275 ? 2.957 -11.305 2.916 1 98.88 275 TRP A C 1
ATOM 2049 O O . TRP A 1 275 ? 3.199 -10.492 3.816 1 98.88 275 TRP A O 1
ATOM 2059 N N . THR A 1 276 ? 3.543 -11.219 1.745 1 98.94 276 THR A N 1
ATOM 2060 C CA . THR A 1 276 ? 4.641 -10.297 1.471 1 98.94 276 THR A CA 1
ATOM 2061 C C . THR A 1 276 ? 4.152 -8.852 1.505 1 98.94 276 THR A C 1
ATOM 2063 O O . THR A 1 276 ? 4.949 -7.922 1.673 1 98.94 276 THR A O 1
ATOM 2066 N N . GLN A 1 277 ? 2.865 -8.594 1.308 1 98.81 277 GLN A N 1
ATOM 2067 C CA . GLN A 1 277 ? 2.334 -7.238 1.29 1 98.81 277 GLN A CA 1
ATOM 2068 C C . GLN A 1 277 ? 2.613 -6.523 2.609 1 98.81 277 GLN A C 1
ATOM 2070 O O . GLN A 1 277 ? 2.855 -5.312 2.627 1 98.81 277 GLN A O 1
ATOM 2075 N N . ASP A 1 278 ? 2.549 -7.293 3.674 1 98.62 278 ASP A N 1
ATOM 2076 C CA . ASP A 1 278 ? 2.721 -6.707 5 1 98.62 278 ASP A CA 1
ATOM 2077 C C . ASP A 1 278 ? 3.945 -7.285 5.703 1 98.62 278 ASP A C 1
ATOM 2079 O O . ASP A 1 278 ? 4.449 -6.703 6.664 1 98.62 278 ASP A O 1
ATOM 2083 N N . GLY A 1 279 ? 4.445 -8.422 5.145 1 98.75 279 GLY A N 1
ATOM 2084 C CA . GLY A 1 279 ? 5.453 -9.148 5.898 1 98.75 279 GLY A CA 1
ATOM 2085 C C . GLY A 1 279 ? 6.844 -9.039 5.305 1 98.75 279 GLY A C 1
ATOM 2086 O O . GLY A 1 279 ? 7.832 -9.359 5.961 1 98.75 279 GLY A O 1
ATOM 2087 N N . ALA A 1 280 ? 6.98 -8.68 4.074 1 98.75 280 ALA A N 1
ATOM 2088 C CA . ALA A 1 280 ? 8.289 -8.547 3.432 1 98.75 280 ALA A CA 1
ATOM 2089 C C . ALA A 1 280 ? 8.656 -7.078 3.242 1 98.75 280 ALA A C 1
ATOM 2091 O O . ALA A 1 280 ? 7.797 -6.199 3.301 1 98.75 280 ALA A O 1
ATOM 2092 N N . VAL A 1 281 ? 9.938 -6.785 3.041 1 98.56 281 VAL A N 1
ATOM 2093 C CA . VAL A 1 281 ? 10.391 -5.43 2.742 1 98.56 281 VAL A CA 1
ATOM 2094 C C . VAL A 1 281 ? 9.766 -4.949 1.436 1 98.56 281 VAL A C 1
ATOM 2096 O O . VAL A 1 281 ? 9.211 -3.85 1.372 1 98.56 281 VAL A O 1
ATOM 2099 N N . THR A 1 282 ? 9.844 -5.812 0.438 1 98.75 282 THR A N 1
ATOM 2100 C CA . THR A 1 282 ? 9.211 -5.535 -0.844 1 98.75 282 THR A CA 1
ATOM 2101 C C . THR A 1 282 ? 8.195 -6.621 -1.191 1 98.75 282 THR A C 1
ATOM 2103 O O . THR A 1 282 ? 8.523 -7.809 -1.178 1 98.75 282 THR A O 1
ATOM 2106 N N . SER A 1 283 ? 6.996 -6.324 -1.479 1 98.88 283 SER A N 1
ATOM 2107 C CA . SER A 1 283 ? 5.938 -7.289 -1.747 1 98.88 283 SER A CA 1
ATOM 2108 C C . SER A 1 283 ? 6.148 -7.988 -3.086 1 98.88 283 SER A C 1
ATOM 2110 O O . SER A 1 283 ? 6.832 -7.461 -3.965 1 98.88 283 SER A O 1
ATOM 2112 N N . GLN A 1 284 ? 5.523 -9.125 -3.229 1 98.88 284 GLN A N 1
ATOM 2113 C CA . GLN A 1 284 ? 5.566 -9.844 -4.5 1 98.88 284 GLN A CA 1
ATOM 2114 C C . GLN A 1 284 ? 5.008 -8.992 -5.633 1 98.88 284 GLN A C 1
ATOM 2116 O O . GLN A 1 284 ? 5.473 -9.086 -6.773 1 98.88 284 GLN A O 1
ATOM 2121 N N . PHE A 1 285 ? 4.066 -8.156 -5.355 1 98.94 285 PHE A N 1
ATOM 2122 C CA . PHE A 1 285 ? 3.414 -7.348 -6.379 1 98.94 285 PHE A CA 1
ATOM 2123 C C . PHE A 1 285 ? 4.348 -6.254 -6.883 1 98.94 285 PHE A C 1
ATOM 2125 O O . PHE A 1 285 ? 4.441 -6.012 -8.086 1 98.94 285 PHE A O 1
ATOM 2132 N N . GLU A 1 286 ? 4.977 -5.578 -5.938 1 98.88 286 GLU A N 1
ATOM 2133 C CA . GLU A 1 286 ? 5.934 -4.562 -6.359 1 98.88 286 GLU A CA 1
ATOM 2134 C C . GLU A 1 286 ? 7.082 -5.18 -7.152 1 98.88 286 GLU A C 1
ATOM 2136 O O . GLU A 1 286 ? 7.469 -4.656 -8.203 1 98.88 286 GLU A O 1
ATOM 2141 N N . ASN A 1 287 ? 7.637 -6.266 -6.621 1 98.94 287 ASN A N 1
ATOM 2142 C CA . ASN A 1 287 ? 8.734 -6.898 -7.352 1 98.94 287 ASN A CA 1
ATOM 2143 C C . ASN A 1 287 ? 8.281 -7.395 -8.719 1 98.94 287 ASN A C 1
ATOM 2145 O O . ASN A 1 287 ? 9.055 -7.371 -9.68 1 98.94 287 ASN A O 1
ATOM 2149 N N . HIS A 1 288 ? 7.043 -7.906 -8.82 1 98.94 288 HIS A N 1
ATOM 2150 C CA . HIS A 1 288 ? 6.516 -8.281 -10.125 1 98.94 288 HIS A CA 1
ATOM 2151 C C . HIS A 1 288 ? 6.5 -7.094 -11.078 1 98.94 288 HIS A C 1
ATOM 2153 O O . HIS A 1 288 ? 6.973 -7.195 -12.211 1 98.94 288 HIS A O 1
ATOM 2159 N N . LEU A 1 289 ? 6.02 -5.945 -10.633 1 98.81 289 LEU A N 1
ATOM 2160 C CA . LEU A 1 289 ? 5.953 -4.75 -11.461 1 98.81 289 LEU A CA 1
ATOM 2161 C C . LEU A 1 289 ? 7.352 -4.266 -11.828 1 98.81 289 LEU A C 1
ATOM 2163 O O . LEU A 1 289 ? 7.594 -3.873 -12.977 1 98.81 289 LEU A O 1
ATOM 2167 N N . ARG A 1 290 ? 8.242 -4.27 -10.82 1 98.69 290 ARG A N 1
ATOM 2168 C CA . ARG A 1 290 ? 9.625 -3.893 -11.117 1 98.69 290 ARG A CA 1
ATOM 2169 C C . ARG A 1 290 ? 10.227 -4.809 -12.18 1 98.69 290 ARG A C 1
ATOM 2171 O O . ARG A 1 290 ? 10.875 -4.34 -13.117 1 98.69 290 ARG A O 1
ATOM 2178 N N . ALA A 1 291 ? 9.945 -6.062 -12.047 1 98.75 291 ALA A N 1
ATOM 2179 C CA . ALA A 1 291 ? 10.508 -7.043 -12.969 1 98.75 291 ALA A CA 1
ATOM 2180 C C . ALA A 1 291 ? 9.992 -6.816 -14.391 1 98.75 291 ALA A C 1
ATOM 2182 O O . ALA A 1 291 ? 10.773 -6.73 -15.336 1 98.75 291 ALA A O 1
ATOM 2183 N N . VAL A 1 292 ? 8.68 -6.703 -14.523 1 98.56 292 VAL A N 1
ATOM 2184 C CA . VAL A 1 292 ? 8.133 -6.605 -15.875 1 98.56 292 VAL A CA 1
ATOM 2185 C C . VAL A 1 292 ? 8.562 -5.289 -16.516 1 98.56 292 VAL A C 1
ATOM 2187 O O . VAL A 1 292 ? 8.594 -5.172 -17.75 1 98.56 292 VAL A O 1
ATOM 2190 N N . LEU A 1 293 ? 8.992 -4.312 -15.75 1 97.81 293 LEU A N 1
ATOM 2191 C CA . LEU A 1 293 ? 9.484 -3.029 -16.234 1 97.81 293 LEU A CA 1
ATOM 2192 C C . LEU A 1 293 ? 11.008 -3.035 -16.344 1 97.81 293 LEU A C 1
ATOM 2194 O O . LEU A 1 293 ? 11.617 -2.029 -16.719 1 97.81 293 LEU A O 1
ATOM 2198 N N . ASP A 1 294 ? 11.609 -4.117 -15.883 1 97.5 294 ASP A N 1
ATOM 2199 C CA . ASP A 1 294 ? 13.055 -4.328 -15.883 1 97.5 294 ASP A CA 1
ATOM 2200 C C . ASP A 1 294 ? 13.75 -3.33 -14.961 1 97.5 294 ASP A C 1
ATOM 2202 O O . ASP A 1 294 ? 14.82 -2.814 -15.289 1 97.5 294 ASP A O 1
ATOM 2206 N N . LEU A 1 295 ? 13.102 -2.936 -13.914 1 97.62 295 LEU A N 1
ATOM 2207 C CA . LEU A 1 295 ? 13.711 -2.195 -12.812 1 97.62 295 LEU A CA 1
ATOM 2208 C C . LEU A 1 295 ? 14.445 -3.141 -11.867 1 97.62 295 LEU A C 1
ATOM 2210 O O . LEU A 1 295 ? 14.102 -4.324 -11.781 1 97.62 295 LEU A O 1
ATOM 2214 N N . PRO A 1 296 ? 15.492 -2.641 -11.156 1 98.25 296 PRO A N 1
ATOM 2215 C CA . PRO A 1 296 ? 16.125 -3.49 -10.141 1 98.25 296 PRO A CA 1
ATOM 2216 C C . PRO A 1 296 ? 15.125 -4 -9.102 1 98.25 296 PRO A C 1
ATOM 2218 O O . PRO A 1 296 ? 14.227 -3.266 -8.688 1 98.25 296 PRO A O 1
ATOM 2221 N N . LEU A 1 297 ? 15.25 -5.254 -8.727 1 98.69 297 LEU A N 1
ATOM 2222 C CA . LEU A 1 297 ? 14.289 -5.91 -7.844 1 98.69 297 LEU A CA 1
ATOM 2223 C C . LEU A 1 297 ? 14.523 -5.52 -6.391 1 98.69 297 LEU A C 1
ATOM 2225 O O . LEU A 1 297 ? 15.648 -5.191 -6.008 1 98.69 297 LEU A O 1
ATOM 2229 N N . GLY A 1 298 ? 13.484 -5.48 -5.621 1 98.69 298 GLY A N 1
ATOM 2230 C CA . GLY A 1 298 ? 13.523 -5.098 -4.219 1 98.69 298 GLY A CA 1
ATOM 2231 C C . GLY A 1 298 ? 13.836 -6.254 -3.291 1 98.69 298 GLY A C 1
ATOM 2232 O O . GLY A 1 298 ? 13.797 -7.418 -3.703 1 98.69 298 GLY A O 1
ATOM 2233 N N . ASP A 1 299 ? 14.094 -5.949 -2.047 1 98.62 299 ASP A N 1
ATOM 2234 C CA . ASP A 1 299 ? 14.477 -6.887 -0.997 1 98.62 299 ASP A CA 1
ATOM 2235 C C . ASP A 1 299 ? 13.312 -7.789 -0.608 1 98.62 299 ASP A C 1
ATOM 2237 O O . ASP A 1 299 ? 12.312 -7.32 -0.06 1 98.62 299 ASP A O 1
ATOM 2241 N N . PRO A 1 300 ? 13.43 -9.117 -0.855 1 98.69 300 PRO A N 1
ATOM 2242 C CA . PRO A 1 300 ? 12.328 -10.039 -0.541 1 98.69 300 PRO A CA 1
ATOM 2243 C C . PRO A 1 300 ? 12.312 -10.461 0.927 1 98.69 300 PRO A C 1
ATOM 2245 O O . PRO A 1 300 ? 11.438 -11.219 1.346 1 98.69 300 PRO A O 1
ATOM 2248 N N . ARG A 1 301 ? 13.203 -10.023 1.81 1 98.38 301 ARG A N 1
ATOM 2249 C CA . ARG A 1 301 ? 13.375 -10.531 3.168 1 98.38 301 ARG A CA 1
ATOM 2250 C C . ARG A 1 301 ? 12.18 -10.172 4.043 1 98.38 301 ARG A C 1
ATOM 2252 O O . ARG A 1 301 ? 11.602 -9.094 3.902 1 98.38 301 ARG A O 1
ATOM 2259 N N . PRO A 1 302 ? 11.82 -11.062 4.992 1 98.62 302 PRO A N 1
ATOM 2260 C CA . PRO A 1 302 ? 10.766 -10.75 5.961 1 98.62 302 PRO A CA 1
ATOM 2261 C C . PRO A 1 302 ? 11.156 -9.617 6.914 1 98.62 302 PRO A C 1
ATOM 2263 O O . PRO A 1 302 ? 12.336 -9.469 7.254 1 98.62 302 PRO A O 1
ATOM 2266 N N . ARG A 1 303 ? 10.195 -8.875 7.34 1 98.25 303 ARG A N 1
ATOM 2267 C CA . ARG A 1 303 ? 10.43 -7.785 8.281 1 98.25 303 ARG A CA 1
ATOM 2268 C C . ARG A 1 303 ? 10.164 -8.242 9.711 1 98.25 303 ARG A C 1
ATOM 2270 O O . ARG A 1 303 ? 10.492 -7.531 10.664 1 98.25 303 ARG A O 1
ATOM 2277 N N . ALA A 1 304 ? 9.469 -9.352 9.883 1 98.25 304 ALA A N 1
ATOM 2278 C CA . ALA A 1 304 ? 9.234 -10.008 11.164 1 98.25 304 ALA A CA 1
ATOM 2279 C C . ALA A 1 304 ? 9.602 -11.484 11.109 1 98.25 304 ALA A C 1
ATOM 2281 O O . ALA A 1 304 ? 9.75 -12.055 10.023 1 98.25 304 ALA A O 1
ATOM 2282 N N . LYS A 1 305 ? 9.742 -12.125 12.219 1 98.5 305 LYS A N 1
ATOM 2283 C CA . LYS A 1 305 ? 10.109 -13.539 12.281 1 98.5 305 LYS A CA 1
ATOM 2284 C C . LYS A 1 305 ? 9.047 -14.414 11.617 1 98.5 305 LYS A C 1
ATOM 2286 O O . LYS A 1 305 ? 9.375 -15.375 10.922 1 98.5 305 LYS A O 1
ATOM 2291 N N . TRP A 1 306 ? 7.77 -14.055 11.867 1 98.88 306 TRP A N 1
ATOM 2292 C CA . TRP A 1 306 ? 6.66 -14.82 11.305 1 98.88 306 TRP A CA 1
ATOM 2293 C C . TRP A 1 306 ? 5.621 -13.898 10.688 1 98.88 306 TRP A C 1
ATOM 2295 O O . TRP A 1 306 ? 5.332 -12.828 11.227 1 98.88 306 TRP A O 1
ATOM 2305 N N . THR A 1 307 ? 5.105 -14.227 9.656 1 98.94 307 THR A N 1
ATOM 2306 C CA . THR A 1 307 ? 3.871 -13.672 9.102 1 98.94 307 THR A CA 1
ATOM 2307 C C . THR A 1 307 ? 2.91 -14.797 8.711 1 98.94 307 THR A C 1
ATOM 2309 O O . THR A 1 307 ? 3.312 -15.781 8.094 1 98.94 307 THR A O 1
ATOM 2312 N N . VAL A 1 308 ? 1.697 -14.68 9.109 1 98.94 308 VAL A N 1
ATOM 2313 C CA . VAL A 1 308 ? 0.657 -15.641 8.75 1 98.94 308 VAL A CA 1
ATOM 2314 C C . VAL A 1 308 ? -0.442 -14.93 7.957 1 98.94 308 VAL A C 1
ATOM 2316 O O . VAL A 1 308 ? -0.934 -13.883 8.367 1 98.94 308 VAL A O 1
ATOM 2319 N N . MET A 1 309 ? -0.732 -15.492 6.844 1 98.88 309 MET A N 1
ATOM 2320 C CA . MET A 1 309 ? -1.833 -15.039 5.996 1 98.88 309 MET A CA 1
ATOM 2321 C C . MET A 1 309 ? -2.982 -16.047 6.02 1 98.88 309 MET A C 1
ATOM 2323 O O . MET A 1 309 ? -2.768 -17.25 5.859 1 98.88 309 MET A O 1
ATOM 2327 N N . VAL A 1 310 ? -4.188 -15.578 6.238 1 98.62 310 VAL A N 1
ATOM 2328 C CA . VAL A 1 310 ? -5.363 -16.438 6.168 1 98.62 310 VAL A CA 1
ATOM 2329 C C . VAL A 1 310 ? -6.379 -15.852 5.195 1 98.62 310 VAL A C 1
ATOM 2331 O O . VAL A 1 310 ? -6.738 -14.672 5.301 1 98.62 310 VAL A O 1
ATOM 2334 N N . ASN A 1 311 ? -6.816 -16.672 4.266 1 97.06 311 ASN A N 1
ATOM 2335 C CA . ASN A 1 311 ? -7.82 -16.234 3.299 1 97.06 311 ASN A CA 1
ATOM 2336 C C . ASN A 1 311 ? -9.203 -16.141 3.936 1 97.06 311 ASN A C 1
ATOM 2338 O O . ASN A 1 311 ? -9.555 -16.953 4.789 1 97.06 311 ASN A O 1
ATOM 2342 N N . VAL A 1 312 ? -9.844 -15.133 3.572 1 94 312 VAL A N 1
ATOM 2343 C CA . VAL A 1 312 ? -11.234 -14.945 3.967 1 94 312 VAL A CA 1
ATOM 2344 C C . VAL A 1 312 ? -12.156 -15.422 2.846 1 94 312 VAL A C 1
ATOM 2346 O O . VAL A 1 312 ? -12.25 -14.781 1.796 1 94 312 VAL A O 1
ATOM 2349 N N . LEU A 1 313 ? -12.812 -16.484 3.078 1 86.31 313 LEU A N 1
ATOM 2350 C CA . LEU A 1 313 ? -13.75 -17.047 2.117 1 86.31 313 LEU A CA 1
ATOM 2351 C C . LEU A 1 313 ? -15.18 -16.594 2.418 1 86.31 313 LEU A C 1
ATOM 2353 O O . LEU A 1 313 ? -15.562 -16.484 3.584 1 86.31 313 LEU A O 1
ATOM 2357 N N . GLY A 1 314 ? -15.844 -16.219 1.392 1 79.25 314 GLY A N 1
ATOM 2358 C CA . GLY A 1 314 ? -17.219 -15.766 1.574 1 79.25 314 GLY A CA 1
ATOM 2359 C C . GLY A 1 314 ? -18.109 -16.812 2.223 1 79.25 314 GLY A C 1
ATOM 2360 O O . GLY A 1 314 ? -17.906 -18.016 2.023 1 79.25 314 GLY A O 1
ATOM 2361 N N . GLY A 1 315 ? -18.828 -16.391 3.207 1 72.88 315 GLY A N 1
ATOM 2362 C CA . GLY A 1 315 ? -19.844 -17.219 3.82 1 72.88 315 GLY A CA 1
ATOM 2363 C C . GLY A 1 315 ? -21.25 -16.672 3.65 1 72.88 315 GLY A C 1
ATOM 2364 O O . GLY A 1 315 ? -21.547 -16.016 2.648 1 72.88 315 GLY A O 1
ATOM 2365 N N . ASP A 1 316 ? -22.078 -17.125 4.578 1 66.31 316 ASP A N 1
ATOM 2366 C CA . ASP A 1 316 ? -23.469 -16.703 4.551 1 66.31 316 ASP A CA 1
ATOM 2367 C C . ASP A 1 316 ? -23.641 -15.352 5.254 1 66.31 316 ASP A C 1
ATOM 2369 O O . ASP A 1 316 ? -24.766 -14.891 5.457 1 66.31 316 ASP A O 1
ATOM 2373 N N . TYR A 1 317 ? -22.531 -14.797 5.613 1 66.19 317 TYR A N 1
ATOM 2374 C CA . TYR A 1 317 ? -22.594 -13.523 6.328 1 66.19 317 TYR A CA 1
ATOM 2375 C C . TYR A 1 317 ? -22.281 -12.359 5.395 1 66.19 317 TYR A C 1
ATOM 2377 O O . TYR A 1 317 ? -21.125 -12.133 5.035 1 66.19 317 TYR A O 1
ATOM 2385 N N . PRO A 1 318 ? -23.344 -11.664 5.109 1 64.44 318 PRO A N 1
ATOM 2386 C CA . PRO A 1 318 ? -23.141 -10.672 4.047 1 64.44 318 PRO A CA 1
ATOM 2387 C C . PRO A 1 318 ? -22.5 -9.383 4.551 1 64.44 318 PRO A C 1
ATOM 2389 O O . PRO A 1 318 ? -21.969 -8.609 3.756 1 64.44 318 PRO A O 1
ATOM 2392 N N . ASP A 1 319 ? -22.484 -9.258 5.898 1 78.81 319 ASP A N 1
ATOM 2393 C CA . ASP A 1 319 ? -22 -7.938 6.309 1 78.81 319 ASP A CA 1
ATOM 2394 C C . ASP A 1 319 ? -20.562 -8 6.793 1 78.81 319 ASP A C 1
ATOM 2396 O O . ASP A 1 319 ? -20.297 -7.945 7.996 1 78.81 319 ASP A O 1
ATOM 2400 N N . MET A 1 320 ? -19.594 -7.949 5.914 1 84.62 320 MET A N 1
ATOM 2401 C CA . MET A 1 320 ? -18.156 -8.078 6.203 1 84.62 320 MET A CA 1
ATOM 2402 C C . MET A 1 320 ? -17.609 -6.797 6.824 1 84.62 320 MET A C 1
ATOM 2404 O O . MET A 1 320 ? -16.75 -6.848 7.691 1 84.62 320 MET A O 1
ATOM 2408 N N . TYR A 1 321 ? -18.234 -5.727 6.477 1 88.44 321 TYR A N 1
ATOM 2409 C CA . TYR A 1 321 ? -17.734 -4.457 6.992 1 88.44 321 TYR A CA 1
ATOM 2410 C C . TYR A 1 321 ? -17.953 -4.348 8.492 1 88.44 321 TYR A C 1
ATOM 2412 O O . TYR A 1 321 ? -17.109 -3.826 9.219 1 88.44 321 TYR A O 1
ATOM 2420 N N . HIS A 1 322 ? -19.047 -4.793 8.938 1 89.25 322 HIS A N 1
ATOM 2421 C CA . HIS A 1 322 ? -19.328 -4.758 10.367 1 89.25 322 HIS A CA 1
ATOM 2422 C C . HIS A 1 322 ? -18.312 -5.562 11.156 1 89.25 322 HIS A C 1
ATOM 2424 O O . HIS A 1 322 ? -17.984 -5.211 12.289 1 89.25 322 HIS A O 1
ATOM 2430 N N . ALA A 1 323 ? -17.828 -6.625 10.531 1 91.56 323 ALA A N 1
ATOM 2431 C CA . ALA A 1 323 ? -16.844 -7.492 11.188 1 91.56 323 ALA A CA 1
ATOM 2432 C C . ALA A 1 323 ? -15.539 -6.75 11.43 1 91.56 323 ALA A C 1
ATOM 2434 O O . ALA A 1 323 ? -14.758 -7.133 12.297 1 91.56 323 ALA A O 1
ATOM 2435 N N . PHE A 1 324 ? -15.281 -5.672 10.68 1 94.25 324 PHE A N 1
ATOM 2436 C CA . PHE A 1 324 ? -14.086 -4.867 10.883 1 94.25 324 PHE A CA 1
ATOM 2437 C C . PHE A 1 324 ? -14.023 -4.352 12.32 1 94.25 324 PHE A C 1
ATOM 2439 O O . PHE A 1 324 ? -12.953 -4.344 12.938 1 94.25 324 PHE A O 1
ATOM 2446 N N . LEU A 1 325 ? -15.195 -3.914 12.805 1 93.88 325 LEU A N 1
ATOM 2447 C CA . LEU A 1 325 ? -15.25 -3.303 14.125 1 93.88 325 LEU A CA 1
ATOM 2448 C C . LEU A 1 325 ? -14.656 -4.23 15.18 1 93.88 325 LEU A C 1
ATOM 2450 O O . LEU A 1 325 ? -13.789 -3.82 15.953 1 93.88 325 LEU A O 1
ATOM 2454 N N . HIS A 1 326 ? -15.047 -5.465 15.086 1 94.31 326 HIS A N 1
ATOM 2455 C CA . HIS A 1 326 ? -14.562 -6.426 16.078 1 94.31 326 HIS A CA 1
ATOM 2456 C C . HIS A 1 326 ? -13.102 -6.781 15.836 1 94.31 326 HIS A C 1
ATOM 2458 O O . HIS A 1 326 ? -12.289 -6.746 16.766 1 94.31 326 HIS A O 1
ATOM 2464 N N . CYS A 1 327 ? -12.789 -7.145 14.656 1 96.56 327 CYS A N 1
ATOM 2465 C CA . CYS A 1 327 ? -11.453 -7.645 14.328 1 96.56 327 CYS A CA 1
ATOM 2466 C C . CYS A 1 327 ? -10.391 -6.586 14.609 1 96.56 327 CYS A C 1
ATOM 2468 O O . CYS A 1 327 ? -9.367 -6.883 15.227 1 96.56 327 CYS A O 1
ATOM 2470 N N . MET A 1 328 ? -10.68 -5.309 14.219 1 97.38 328 MET A N 1
ATOM 2471 C CA . MET A 1 328 ? -9.695 -4.238 14.359 1 97.38 328 MET A CA 1
ATOM 2472 C C . MET A 1 328 ? -9.578 -3.799 15.82 1 97.38 328 MET A C 1
ATOM 2474 O O . MET A 1 328 ? -8.5 -3.41 16.266 1 97.38 328 MET A O 1
ATOM 2478 N N . ALA A 1 329 ? -10.656 -3.82 16.531 1 96.81 329 ALA A N 1
ATOM 2479 C CA . ALA A 1 329 ? -10.609 -3.494 17.953 1 96.81 329 ALA A CA 1
ATOM 2480 C C . ALA A 1 329 ? -9.781 -4.52 18.719 1 96.81 329 ALA A C 1
ATOM 2482 O O . ALA A 1 329 ? -9.023 -4.16 19.625 1 96.81 329 ALA A O 1
ATOM 2483 N N . ARG A 1 330 ? -9.945 -5.754 18.375 1 96.5 330 ARG A N 1
ATOM 2484 C CA . ARG A 1 330 ? -9.266 -6.848 19.062 1 96.5 330 ARG A CA 1
ATOM 2485 C C . ARG A 1 330 ? -7.773 -6.848 18.75 1 96.5 330 ARG A C 1
ATOM 2487 O O . ARG A 1 330 ? -6.957 -7.16 19.625 1 96.5 330 ARG A O 1
ATOM 2494 N N . ASP A 1 331 ? -7.418 -6.566 17.562 1 98.06 331 ASP A N 1
ATOM 2495 C CA . ASP A 1 331 ? -6.023 -6.621 17.141 1 98.06 331 ASP A CA 1
ATOM 2496 C C . ASP A 1 331 ? -5.656 -5.387 16.312 1 98.06 331 ASP A C 1
ATOM 2498 O O . ASP A 1 331 ? -5.738 -5.402 15.086 1 98.06 331 ASP A O 1
ATOM 2502 N N . PRO A 1 332 ? -5.078 -4.348 16.938 1 97.75 332 PRO A N 1
ATOM 2503 C CA . PRO A 1 332 ? -4.715 -3.121 16.234 1 97.75 332 PRO A CA 1
ATOM 2504 C C . PRO A 1 332 ? -3.615 -3.342 15.195 1 97.75 332 PRO A C 1
ATOM 2506 O O . PRO A 1 332 ? -3.381 -2.48 14.344 1 97.75 332 PRO A O 1
ATOM 2509 N N . GLY A 1 333 ? -2.922 -4.512 15.273 1 97.75 333 GLY A N 1
ATOM 2510 C CA . GLY A 1 333 ? -1.856 -4.812 14.336 1 97.75 333 GLY A CA 1
ATOM 2511 C C . GLY A 1 333 ? -2.324 -5.633 13.148 1 97.75 333 GLY A C 1
ATOM 2512 O O . GLY A 1 333 ? -1.544 -5.918 12.234 1 97.75 333 GLY A O 1
ATOM 2513 N N . LEU A 1 334 ? -3.623 -6 13.109 1 98.31 334 LEU A N 1
ATOM 2514 C CA . LEU A 1 334 ? -4.223 -6.812 12.062 1 98.31 334 LEU A CA 1
ATOM 2515 C C . LEU A 1 334 ? -4.227 -6.066 10.727 1 98.31 334 LEU A C 1
ATOM 2517 O O . LEU A 1 334 ? -4.551 -4.875 10.68 1 98.31 334 LEU A O 1
ATOM 2521 N N . ARG A 1 335 ? -3.793 -6.777 9.664 1 98.56 335 ARG A N 1
ATOM 2522 C CA . ARG A 1 335 ? -3.877 -6.234 8.312 1 98.56 335 ARG A CA 1
ATOM 2523 C C . ARG A 1 335 ? -4.973 -6.934 7.508 1 98.56 335 ARG A C 1
ATOM 2525 O O . ARG A 1 335 ? -4.887 -8.133 7.25 1 98.56 335 ARG A O 1
ATOM 2532 N N . ILE A 1 336 ? -5.992 -6.199 7.125 1 98.06 336 ILE A N 1
ATOM 2533 C CA . ILE A 1 336 ? -7.105 -6.762 6.367 1 98.06 336 ILE A CA 1
ATOM 2534 C C . ILE A 1 336 ? -7.016 -6.312 4.91 1 98.06 336 ILE A C 1
ATOM 2536 O O . ILE A 1 336 ? -6.785 -5.133 4.629 1 98.06 336 ILE A O 1
ATOM 2540 N N . HIS A 1 337 ? -7.109 -7.203 3.984 1 98.25 337 HIS A N 1
ATOM 2541 C CA . HIS A 1 337 ? -7.188 -6.938 2.553 1 98.25 337 HIS A CA 1
ATOM 2542 C C . HIS A 1 337 ? -8.484 -7.477 1.962 1 98.25 337 HIS A C 1
ATOM 2544 O O . HIS A 1 337 ? -8.672 -8.695 1.865 1 98.25 337 HIS A O 1
ATOM 2550 N N . MET A 1 338 ? -9.359 -6.605 1.538 1 96.62 338 MET A N 1
ATOM 2551 C CA . MET A 1 338 ? -10.609 -7 0.899 1 96.62 338 MET A CA 1
ATOM 2552 C C . MET A 1 338 ? -10.555 -6.746 -0.603 1 96.62 338 MET A C 1
ATOM 2554 O O . MET A 1 338 ? -10 -5.738 -1.048 1 96.62 338 MET A O 1
ATOM 2558 N N . TYR A 1 339 ? -11.211 -7.562 -1.352 1 95.94 339 TYR A N 1
ATOM 2559 C CA . TYR A 1 339 ? -11.016 -7.566 -2.797 1 95.94 339 TYR A CA 1
ATOM 2560 C C . TYR A 1 339 ? -12.172 -6.871 -3.502 1 95.94 339 TYR A C 1
ATOM 2562 O O . TYR A 1 339 ? -12.164 -6.727 -4.727 1 95.94 339 TYR A O 1
ATOM 2570 N N . GLY A 1 340 ? -13.164 -6.402 -2.764 1 92.69 340 GLY A N 1
ATOM 2571 C CA . GLY A 1 340 ? -14.32 -5.75 -3.371 1 92.69 340 GLY A CA 1
ATOM 2572 C C . GLY A 1 340 ? -15.219 -6.711 -4.129 1 92.69 340 GLY A C 1
ATOM 2573 O O . GLY A 1 340 ? -15.969 -6.297 -5.012 1 92.69 340 GLY A O 1
ATOM 2574 N N . LYS A 1 341 ? -15.086 -7.961 -3.836 1 91.12 341 LYS A N 1
ATOM 2575 C CA . LYS A 1 341 ? -15.891 -8.984 -4.5 1 91.12 341 LYS A CA 1
ATOM 2576 C C . LYS A 1 341 ? -17.188 -9.25 -3.725 1 91.12 341 LYS A C 1
ATOM 2578 O O . LYS A 1 341 ? -17.234 -9.062 -2.508 1 91.12 341 LYS A O 1
ATOM 2583 N N . ASP A 1 342 ? -18.203 -9.633 -4.469 1 85.25 342 ASP A N 1
ATOM 2584 C CA . ASP A 1 342 ? -19.422 -10.062 -3.812 1 85.25 342 ASP A CA 1
ATOM 2585 C C . ASP A 1 342 ? -19.188 -11.289 -2.936 1 85.25 342 ASP A C 1
ATOM 2587 O O . ASP A 1 342 ? -18.406 -12.172 -3.299 1 85.25 342 ASP A O 1
ATOM 2591 N N . VAL A 1 343 ? -19.891 -11.266 -1.834 1 82.69 343 VAL A N 1
ATOM 2592 C CA . VAL A 1 343 ? -19.734 -12.383 -0.904 1 82.69 343 VAL A CA 1
ATOM 2593 C C . VAL A 1 343 ? -20.578 -13.562 -1.372 1 82.69 343 VAL A C 1
ATOM 2595 O O . VAL A 1 343 ? -21.797 -13.469 -1.47 1 82.69 343 VAL A O 1
ATOM 2598 N N . LYS A 1 344 ? -19.859 -14.586 -1.782 1 81.94 344 LYS A N 1
ATOM 2599 C CA . LYS A 1 344 ? -20.469 -15.867 -2.143 1 81.94 344 LYS A CA 1
ATOM 2600 C C . LYS A 1 344 ? -19.734 -17.016 -1.46 1 81.94 344 LYS A C 1
ATOM 2602 O O . LYS A 1 344 ? -18.516 -16.969 -1.254 1 81.94 344 LYS A O 1
ATOM 2607 N N . PRO A 1 345 ? -20.516 -18 -1.145 1 79.12 345 PRO A N 1
ATOM 2608 C CA . PRO A 1 345 ? -19.859 -19.141 -0.489 1 79.12 345 PRO A CA 1
ATOM 2609 C C . PRO A 1 345 ? -18.688 -19.688 -1.293 1 79.12 345 PRO A C 1
ATOM 2611 O O . PRO A 1 345 ? -18.812 -19.906 -2.502 1 79.12 345 PRO A O 1
ATOM 2614 N N . GLY A 1 346 ? -17.594 -19.844 -0.573 1 80 346 GLY A N 1
ATOM 2615 C CA . GLY A 1 346 ? -16.422 -20.484 -1.168 1 80 346 GLY A CA 1
ATOM 2616 C C . GLY A 1 346 ? -15.547 -19.516 -1.935 1 80 346 GLY A C 1
ATOM 2617 O O . GLY A 1 346 ? -14.406 -19.844 -2.275 1 80 346 GLY A O 1
ATOM 2618 N N . ARG A 1 347 ? -16.047 -18.344 -2.162 1 85.44 347 ARG A N 1
ATOM 2619 C CA . ARG A 1 347 ? -15.258 -17.375 -2.922 1 85.44 347 ARG A CA 1
ATOM 2620 C C . ARG A 1 347 ? -14.281 -16.625 -2.016 1 85.44 347 ARG A C 1
ATOM 2622 O O . ARG A 1 347 ? -14.656 -16.172 -0.932 1 85.44 347 ARG A O 1
ATOM 2629 N N . LYS A 1 348 ? -13.078 -16.594 -2.479 1 90.5 348 LYS A N 1
ATOM 2630 C CA . LYS A 1 348 ? -12.117 -15.766 -1.763 1 90.5 348 LYS A CA 1
ATOM 2631 C C . LYS A 1 348 ? -12.453 -14.281 -1.905 1 90.5 348 LYS A C 1
ATOM 2633 O O . LYS A 1 348 ? -12.453 -13.742 -3.016 1 90.5 348 LYS A O 1
ATOM 2638 N N . VAL A 1 349 ? -12.758 -13.602 -0.846 1 93.62 349 VAL A N 1
ATOM 2639 C CA . VAL A 1 349 ? -13.195 -12.219 -0.926 1 93.62 349 VAL A CA 1
ATOM 2640 C C . VAL A 1 349 ? -12.148 -11.305 -0.282 1 93.62 349 VAL A C 1
ATOM 2642 O O . VAL A 1 349 ? -12.242 -10.078 -0.375 1 93.62 349 VAL A O 1
ATOM 2645 N N . GLY A 1 350 ? -11.195 -11.891 0.358 1 96.44 350 GLY A N 1
ATOM 2646 C CA . GLY A 1 350 ? -10.117 -11.156 0.996 1 96.44 350 GLY A CA 1
ATOM 2647 C C . GLY A 1 350 ? -9.141 -12.047 1.737 1 96.44 350 GLY A C 1
ATOM 2648 O O . GLY A 1 350 ? -9.18 -13.266 1.602 1 96.44 350 GLY A O 1
ATOM 2649 N N . HIS A 1 351 ? -8.219 -11.477 2.434 1 98.12 351 HIS A N 1
ATOM 2650 C CA . HIS A 1 351 ? -7.316 -12.164 3.354 1 98.12 351 HIS A CA 1
ATOM 2651 C C . HIS A 1 351 ? -6.859 -11.242 4.473 1 98.12 351 HIS A C 1
ATOM 2653 O O . HIS A 1 351 ? -7.059 -10.023 4.402 1 98.12 351 HIS A O 1
ATOM 2659 N N . VAL A 1 352 ? -6.309 -11.859 5.543 1 98.5 352 VAL A N 1
ATOM 2660 C CA . VAL A 1 352 ? -5.68 -11.094 6.613 1 98.5 352 VAL A CA 1
ATOM 2661 C C . VAL A 1 352 ? -4.211 -11.492 6.742 1 98.5 352 VAL A C 1
ATOM 2663 O O . VAL A 1 352 ? -3.846 -12.633 6.449 1 98.5 352 VAL A O 1
ATOM 2666 N N . ASN A 1 353 ? -3.35 -10.609 7.066 1 98.88 353 ASN A N 1
ATOM 2667 C CA . ASN A 1 353 ? -1.963 -10.836 7.461 1 98.88 353 ASN A CA 1
ATOM 2668 C C . ASN A 1 353 ? -1.715 -10.414 8.906 1 98.88 353 ASN A C 1
ATOM 2670 O O . ASN A 1 353 ? -2.184 -9.359 9.344 1 98.88 353 ASN A O 1
ATOM 2674 N N . VAL A 1 354 ? -1.073 -11.211 9.617 1 98.88 354 VAL A N 1
ATOM 2675 C CA . VAL A 1 354 ? -0.568 -10.891 10.953 1 98.88 354 VAL A CA 1
ATOM 2676 C C . VAL A 1 354 ? 0.906 -11.273 11.055 1 98.88 354 VAL A C 1
ATOM 2678 O O . VAL A 1 354 ? 1.321 -12.312 10.523 1 98.88 354 VAL A O 1
ATOM 2681 N N . PHE A 1 355 ? 1.756 -10.492 11.672 1 98.81 355 PHE A N 1
ATOM 2682 C CA . PHE A 1 355 ? 3.18 -10.773 11.805 1 98.81 355 PHE A CA 1
ATOM 2683 C C . PHE A 1 355 ? 3.637 -10.562 13.242 1 98.81 355 PHE A C 1
ATOM 2685 O O . PHE A 1 355 ? 2.951 -9.906 14.031 1 98.81 355 PHE A O 1
ATOM 2692 N N . GLY A 1 356 ? 4.66 -11.125 13.648 1 98.44 356 GLY A N 1
ATOM 2693 C CA . GLY A 1 356 ? 5.207 -11.023 14.992 1 98.44 356 GLY A CA 1
ATOM 2694 C C . GLY A 1 356 ? 6.297 -12.047 15.273 1 98.44 356 GLY A C 1
ATOM 2695 O O . GLY A 1 356 ? 6.82 -12.672 14.352 1 98.44 356 GLY A O 1
ATOM 2696 N N . ASP A 1 357 ? 6.617 -12.266 16.516 1 98.12 357 ASP A N 1
ATOM 2697 C CA . ASP A 1 357 ? 7.785 -13.062 16.891 1 98.12 357 ASP A CA 1
ATOM 2698 C C . ASP A 1 357 ? 7.371 -14.453 17.359 1 98.12 357 ASP A C 1
ATOM 2700 O O . ASP A 1 357 ? 8.195 -15.367 17.406 1 98.12 357 ASP A O 1
ATOM 2704 N N . ASP A 1 358 ? 6.18 -14.578 17.766 1 98.69 358 ASP A N 1
ATOM 2705 C CA . ASP A 1 358 ? 5.68 -15.844 18.297 1 98.69 358 ASP A CA 1
ATOM 2706 C C . ASP A 1 358 ? 4.676 -16.484 17.328 1 98.69 358 ASP A C 1
ATOM 2708 O O . ASP A 1 358 ? 3.576 -15.961 17.141 1 98.69 358 ASP A O 1
ATOM 2712 N N . LEU A 1 359 ? 5 -17.625 16.812 1 98.69 359 LEU A N 1
ATOM 2713 C CA . LEU A 1 359 ? 4.215 -18.25 15.75 1 98.69 359 LEU A CA 1
ATOM 2714 C C . LEU A 1 359 ? 2.811 -18.578 16.234 1 98.69 359 LEU A C 1
ATOM 2716 O O . LEU A 1 359 ? 1.828 -18.328 15.539 1 98.69 359 LEU A O 1
ATOM 2720 N N . ASP A 1 360 ? 2.727 -19.188 17.375 1 98.69 360 ASP A N 1
ATOM 2721 C CA . ASP A 1 360 ? 1.42 -19.578 17.906 1 98.69 360 ASP A CA 1
ATOM 2722 C C . ASP A 1 360 ? 0.509 -18.375 18.078 1 98.69 360 ASP A C 1
ATOM 2724 O O . ASP A 1 360 ? -0.67 -18.422 17.719 1 98.69 360 ASP A O 1
ATOM 2728 N N . ASP A 1 361 ? 1.091 -17.312 18.594 1 98.69 361 ASP A N 1
ATOM 2729 C CA . ASP A 1 361 ? 0.348 -16.078 18.781 1 98.69 361 ASP A CA 1
ATOM 2730 C C . ASP A 1 361 ? -0.099 -15.5 17.438 1 98.69 361 ASP A C 1
ATOM 2732 O O . ASP A 1 361 ? -1.267 -15.148 17.266 1 98.69 361 ASP A O 1
ATOM 2736 N N . VAL A 1 362 ? 0.808 -15.406 16.484 1 98.75 362 VAL A N 1
ATOM 2737 C CA . VAL A 1 362 ? 0.543 -14.844 15.164 1 98.75 362 VAL A CA 1
ATOM 2738 C C . VAL A 1 362 ? -0.538 -15.664 14.461 1 98.75 362 VAL A C 1
ATOM 2740 O O . VAL A 1 362 ? -1.474 -15.102 13.883 1 98.75 362 VAL A O 1
ATOM 2743 N N . ARG A 1 363 ? -0.473 -16.984 14.516 1 98.69 363 ARG A N 1
ATOM 2744 C CA . ARG A 1 363 ? -1.442 -17.875 13.898 1 98.69 363 ARG A CA 1
ATOM 2745 C C . ARG A 1 363 ? -2.828 -17.703 14.508 1 98.69 363 ARG A C 1
ATOM 2747 O O . ARG A 1 363 ? -3.822 -17.609 13.789 1 98.69 363 ARG A O 1
ATOM 2754 N N . GLU A 1 364 ? -2.834 -17.688 15.836 1 98.5 364 GLU A N 1
ATOM 2755 C CA . GLU A 1 364 ? -4.109 -17.547 16.531 1 98.5 364 GLU A CA 1
ATOM 2756 C C . GLU A 1 364 ? -4.805 -16.25 16.156 1 98.5 364 GLU A C 1
ATOM 2758 O O . GLU A 1 364 ? -6.004 -16.234 15.883 1 98.5 364 GLU A O 1
ATOM 2763 N N . ARG A 1 365 ? -4.082 -15.156 16.141 1 98.56 365 ARG A N 1
ATOM 2764 C CA . ARG A 1 365 ? -4.625 -13.844 15.805 1 98.56 365 ARG A CA 1
ATOM 2765 C C . ARG A 1 365 ? -5.148 -13.812 14.375 1 98.56 365 ARG A C 1
ATOM 2767 O O . ARG A 1 365 ? -6.25 -13.328 14.117 1 98.56 365 ARG A O 1
ATOM 2774 N N . ALA A 1 366 ? -4.422 -14.367 13.43 1 98.69 366 ALA A N 1
ATOM 2775 C CA . ALA A 1 366 ? -4.82 -14.383 12.023 1 98.69 366 ALA A CA 1
ATOM 2776 C C . ALA A 1 366 ? -6.059 -15.242 11.812 1 98.69 366 ALA A C 1
ATOM 2778 O O . ALA A 1 366 ? -7.008 -14.828 11.141 1 98.69 366 ALA A O 1
ATOM 2779 N N . ARG A 1 367 ? -6.051 -16.453 12.383 1 98 367 ARG A N 1
ATOM 2780 C CA . ARG A 1 367 ? -7.164 -17.375 12.242 1 98 367 ARG A CA 1
ATOM 2781 C C . ARG A 1 367 ? -8.438 -16.812 12.859 1 98 367 ARG A C 1
ATOM 2783 O O . ARG A 1 367 ? -9.523 -16.953 12.289 1 98 367 ARG A O 1
ATOM 2790 N N . HIS A 1 368 ? -8.281 -16.188 14.031 1 97.12 368 HIS A N 1
ATOM 2791 C CA . HIS A 1 368 ? -9.43 -15.57 14.68 1 97.12 368 HIS A CA 1
ATOM 2792 C C . HIS A 1 368 ? -10.07 -14.516 13.781 1 97.12 368 HIS A C 1
ATOM 2794 O O . HIS A 1 368 ? -11.289 -14.5 13.602 1 97.12 368 HIS A O 1
ATOM 2800 N N . ALA A 1 369 ? -9.258 -13.633 13.242 1 97 369 ALA A N 1
ATOM 2801 C CA . ALA A 1 369 ? -9.758 -12.547 12.398 1 97 369 ALA A CA 1
ATOM 2802 C C . ALA A 1 369 ? -10.469 -13.102 11.164 1 97 369 ALA A C 1
ATOM 2804 O O . ALA A 1 369 ? -11.578 -12.672 10.836 1 97 369 ALA A O 1
ATOM 2805 N N . ALA A 1 370 ? -9.844 -14.047 10.508 1 95.62 370 ALA A N 1
ATOM 2806 C CA . ALA A 1 370 ? -10.438 -14.625 9.305 1 95.62 370 ALA A CA 1
ATOM 2807 C C . ALA A 1 370 ? -11.758 -15.32 9.617 1 95.62 370 ALA A C 1
ATOM 2809 O O . ALA A 1 370 ? -12.734 -15.172 8.875 1 95.62 370 ALA A O 1
ATOM 2810 N N . ALA A 1 371 ? -11.75 -16.094 10.695 1 93.56 371 ALA A N 1
ATOM 2811 C CA . ALA A 1 371 ? -12.961 -16.797 11.094 1 93.56 371 ALA A CA 1
ATOM 2812 C C . ALA A 1 371 ? -14.102 -15.82 11.367 1 93.56 371 ALA A C 1
ATOM 2814 O O . ALA A 1 371 ? -15.25 -16.078 11 1 93.56 371 ALA A O 1
ATOM 2815 N N . TYR A 1 372 ? -13.773 -14.703 12.008 1 92.69 372 TYR A N 1
ATOM 2816 C CA . TYR A 1 372 ? -14.797 -13.703 12.312 1 92.69 372 TYR A CA 1
ATOM 2817 C C . TYR A 1 372 ? -15.297 -13.031 11.039 1 92.69 372 TYR A C 1
ATOM 2819 O O . TYR A 1 372 ? -16.5 -12.844 10.859 1 92.69 372 TYR A O 1
ATOM 2827 N N . LEU A 1 373 ? -14.422 -12.703 10.195 1 91.56 373 LEU A N 1
ATOM 2828 C CA . LEU A 1 373 ? -14.781 -12.047 8.945 1 91.56 373 LEU A CA 1
ATOM 2829 C C . LEU A 1 373 ? -15.664 -12.961 8.086 1 91.56 373 LEU A C 1
ATOM 2831 O O . LEU A 1 373 ? -16.562 -12.484 7.391 1 91.56 373 LEU A O 1
ATOM 2835 N N . ARG A 1 374 ? -15.383 -14.266 8.211 1 88.12 374 ARG A N 1
ATOM 2836 C CA . ARG A 1 374 ? -16.156 -15.242 7.445 1 88.12 374 ARG A CA 1
ATOM 2837 C C . ARG A 1 374 ? -17.516 -15.492 8.086 1 88.12 374 ARG A C 1
ATOM 2839 O O . ARG A 1 374 ? -18.391 -16.078 7.469 1 88.12 374 ARG A O 1
ATOM 2846 N N . GLY A 1 375 ? -17.641 -15.133 9.328 1 85.19 375 GLY A N 1
ATOM 2847 C CA . GLY A 1 375 ? -18.891 -15.352 10.062 1 85.19 375 GLY A CA 1
ATOM 2848 C C . GLY A 1 375 ? -18.953 -16.703 10.742 1 85.19 375 GLY A C 1
ATOM 2849 O O . GLY A 1 375 ? -20.016 -17.125 11.195 1 85.19 375 GLY A O 1
ATOM 2850 N N . THR A 1 376 ? -17.828 -17.391 10.711 1 83.19 376 THR A N 1
ATOM 2851 C CA . THR A 1 376 ? -17.797 -18.719 11.336 1 83.19 376 THR A CA 1
ATOM 2852 C C . THR A 1 376 ? -17.812 -18.594 12.859 1 83.19 376 THR A C 1
ATOM 2854 O O . THR A 1 376 ? -18.281 -19.5 13.555 1 83.19 376 THR A O 1
ATOM 2857 N N . ILE A 1 377 ? -17.266 -17.562 13.43 1 82.62 377 ILE A N 1
ATOM 2858 C CA . ILE A 1 377 ? -17.375 -17.25 14.852 1 82.62 377 ILE A CA 1
ATOM 2859 C C . ILE A 1 377 ? -18.062 -15.906 15.031 1 82.62 377 ILE A C 1
ATOM 2861 O O . ILE A 1 377 ? -18.031 -15.062 14.133 1 82.62 377 ILE A O 1
ATOM 2865 N N . THR A 1 378 ? -18.953 -15.922 16.047 1 77.19 378 THR A N 1
ATOM 2866 C CA . THR A 1 378 ? -19.641 -14.688 16.391 1 77.19 378 THR A CA 1
ATOM 2867 C C . THR A 1 378 ? -19.422 -14.328 17.859 1 77.19 378 THR A C 1
ATOM 2869 O O . THR A 1 378 ? -19.266 -15.219 18.703 1 77.19 378 THR A O 1
ATOM 2872 N N . GLU A 1 379 ? -18.547 -13.32 18.172 1 75.25 379 GLU A N 1
ATOM 2873 C CA . GLU A 1 379 ? -18.344 -12.891 19.562 1 75.25 379 GLU A CA 1
ATOM 2874 C C . GLU A 1 379 ? -19.031 -11.562 19.828 1 75.25 379 GLU A C 1
ATOM 2876 O O . GLU A 1 379 ? -19.219 -10.758 18.922 1 75.25 379 GLU A O 1
ATOM 2881 N N . MET B 1 1 ? -24.25 -6.27 3.025 1 47.72 1 MET B N 1
ATOM 2882 C CA . MET B 1 1 ? -23.891 -4.945 3.525 1 47.72 1 MET B CA 1
ATOM 2883 C C . MET B 1 1 ? -22.688 -4.395 2.775 1 47.72 1 MET B C 1
ATOM 2885 O O . MET B 1 1 ? -21.75 -5.133 2.473 1 47.72 1 MET B O 1
ATOM 2889 N N . ASN B 1 2 ? -22.875 -3.133 2.023 1 74.69 2 ASN B N 1
ATOM 2890 C CA . ASN B 1 2 ? -22.031 -2.404 1.089 1 74.69 2 ASN B CA 1
ATOM 2891 C C . ASN B 1 2 ? -20.906 -1.665 1.812 1 74.69 2 ASN B C 1
ATOM 2893 O O . ASN B 1 2 ? -21.016 -1.373 3.004 1 74.69 2 ASN B O 1
ATOM 2897 N N . PHE B 1 3 ? -19.656 -1.772 1.578 1 90.12 3 PHE B N 1
ATOM 2898 C CA . PHE B 1 3 ? -18.531 -0.971 2.041 1 90.12 3 PHE B CA 1
ATOM 2899 C C . PHE B 1 3 ? -18.812 0.516 1.859 1 90.12 3 PHE B C 1
ATOM 2901 O O . PHE B 1 3 ? -19.5 0.912 0.916 1 90.12 3 PHE B O 1
ATOM 2908 N N . PRO B 1 4 ? -18.453 1.309 2.857 1 95.06 4 PRO B N 1
ATOM 2909 C CA . PRO B 1 4 ? -18.766 2.74 2.842 1 95.06 4 PRO B CA 1
ATOM 2910 C C . PRO B 1 4 ? -18.062 3.482 1.704 1 95.06 4 PRO B C 1
ATOM 2912 O O . PRO B 1 4 ? -17.109 2.957 1.11 1 95.06 4 PRO B O 1
ATOM 2915 N N . VAL B 1 5 ? -18.609 4.637 1.417 1 97.38 5 VAL B N 1
ATOM 2916 C CA . VAL B 1 5 ? -18.031 5.531 0.42 1 97.38 5 VAL B CA 1
ATOM 2917 C C . VAL B 1 5 ? -17.359 6.711 1.115 1 97.38 5 VAL B C 1
ATOM 2919 O O . VAL B 1 5 ? -18 7.465 1.845 1 97.38 5 VAL B O 1
ATOM 2922 N N . VAL B 1 6 ? -16.078 6.863 0.953 1 98.56 6 VAL B N 1
ATOM 2923 C CA . VAL B 1 6 ? -15.32 8.016 1.428 1 98.56 6 VAL B CA 1
ATOM 2924 C C . VAL B 1 6 ? -15.148 9.023 0.292 1 98.56 6 VAL B C 1
ATOM 2926 O O . VAL B 1 6 ? -14.578 8.695 -0.753 1 98.56 6 VAL B O 1
ATOM 2929 N N . GLY B 1 7 ? -15.688 10.211 0.457 1 98.88 7 GLY B N 1
ATOM 2930 C CA . GLY B 1 7 ? -15.43 11.305 -0.468 1 98.88 7 GLY B CA 1
ATOM 2931 C C . GLY B 1 7 ? -14.234 12.148 -0.074 1 98.88 7 GLY B C 1
ATOM 2932 O O . GLY B 1 7 ? -14.188 12.688 1.03 1 98.88 7 GLY B O 1
ATOM 2933 N N . MET B 1 8 ? -13.266 12.25 -0.921 1 98.88 8 MET B N 1
ATOM 2934 C CA . MET B 1 8 ? -12.055 13.047 -0.721 1 98.88 8 MET B CA 1
ATOM 2935 C C . MET B 1 8 ? -12.094 14.32 -1.557 1 98.88 8 MET B C 1
ATOM 2937 O O . MET B 1 8 ? -12.242 14.266 -2.779 1 98.88 8 MET B O 1
ATOM 2941 N N . ILE B 1 9 ? -12.023 15.43 -0.921 1 98.75 9 ILE B N 1
ATOM 2942 C CA . ILE B 1 9 ? -11.945 16.703 -1.619 1 98.75 9 ILE B CA 1
ATOM 2943 C C . ILE B 1 9 ? -10.492 17.156 -1.74 1 98.75 9 ILE B C 1
ATOM 2945 O O . ILE B 1 9 ? -9.805 17.328 -0.733 1 98.75 9 ILE B O 1
ATOM 2949 N N . GLY B 1 10 ? -10.062 17.453 -2.93 1 98.19 10 GLY B N 1
ATOM 2950 C CA . GLY B 1 10 ? -8.664 17.75 -3.234 1 98.19 10 GLY B CA 1
ATOM 2951 C C . GLY B 1 10 ? -7.965 16.609 -3.947 1 98.19 10 GLY B C 1
ATOM 2952 O O . GLY B 1 10 ? -8 15.461 -3.488 1 98.19 10 GLY B O 1
ATOM 2953 N N . GLY B 1 11 ? -7.328 16.828 -5.027 1 98.06 11 GLY B N 1
ATOM 2954 C CA . GLY B 1 11 ? -6.758 15.805 -5.871 1 98.06 11 GLY B CA 1
ATOM 2955 C C . GLY B 1 11 ? -5.246 15.719 -5.77 1 98.06 11 GLY B C 1
ATOM 2956 O O . GLY B 1 11 ? -4.582 15.242 -6.691 1 98.06 11 GLY B O 1
ATOM 2957 N N . GLY B 1 12 ? -4.656 16.172 -4.668 1 97.38 12 GLY B N 1
ATOM 2958 C CA . GLY B 1 12 ? -3.209 16.203 -4.516 1 97.38 12 GLY B CA 1
ATOM 2959 C C . GLY B 1 12 ? -2.627 14.867 -4.09 1 97.38 12 GLY B C 1
ATOM 2960 O O . GLY B 1 12 ? -3.291 13.828 -4.191 1 97.38 12 GLY B O 1
ATOM 2961 N N . GLN B 1 13 ? -1.352 14.875 -3.682 1 97.62 13 GLN B N 1
ATOM 2962 C CA . GLN B 1 13 ? -0.605 13.664 -3.357 1 97.62 13 GLN B CA 1
ATOM 2963 C C . GLN B 1 13 ? -1.171 12.992 -2.113 1 97.62 13 GLN B C 1
ATOM 2965 O O . GLN B 1 13 ? -1.125 11.766 -1.993 1 97.62 13 GLN B O 1
ATOM 2970 N N . LEU B 1 14 ? -1.653 13.789 -1.138 1 98.5 14 LEU B N 1
ATOM 2971 C CA . LEU B 1 14 ? -2.203 13.172 0.066 1 98.5 14 LEU B CA 1
AT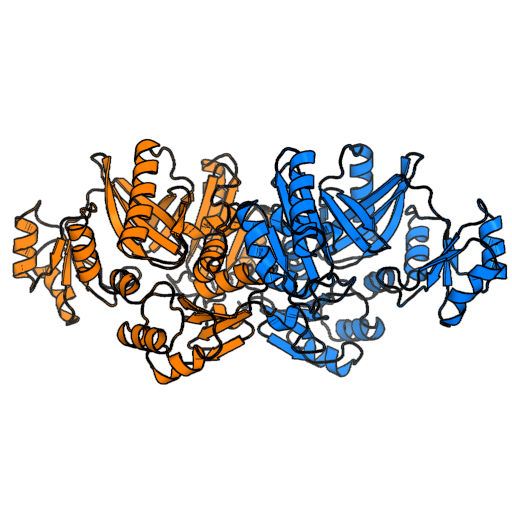OM 2972 C C . LEU B 1 14 ? -3.428 12.328 -0.267 1 98.5 14 LEU B C 1
ATOM 2974 O O . LEU B 1 14 ? -3.621 11.25 0.306 1 98.5 14 LEU B O 1
ATOM 2978 N N . ALA B 1 15 ? -4.285 12.844 -1.204 1 98.81 15 ALA B N 1
ATOM 2979 C CA . ALA B 1 15 ? -5.426 12.062 -1.675 1 98.81 15 ALA B CA 1
ATOM 2980 C C . ALA B 1 15 ? -4.965 10.781 -2.369 1 98.81 15 ALA B C 1
ATOM 2982 O O . ALA B 1 15 ? -5.559 9.719 -2.18 1 98.81 15 ALA B O 1
ATOM 2983 N N . ARG B 1 16 ? -3.916 10.891 -3.172 1 98.75 16 ARG B N 1
ATOM 2984 C CA . ARG B 1 16 ? -3.324 9.742 -3.854 1 98.75 16 ARG B CA 1
ATOM 2985 C C . ARG B 1 16 ? -2.906 8.672 -2.855 1 98.75 16 ARG B C 1
ATOM 2987 O O . ARG B 1 16 ? -3.256 7.5 -3.014 1 98.75 16 ARG B O 1
ATOM 2994 N N . MET B 1 17 ? -2.203 9.039 -1.791 1 98.81 17 MET B N 1
ATOM 2995 C CA . MET B 1 17 ? -1.7 8.109 -0.783 1 98.81 17 MET B CA 1
ATOM 2996 C C . MET B 1 17 ? -2.84 7.57 0.077 1 98.81 17 MET B C 1
ATOM 2998 O O . MET B 1 17 ? -2.801 6.418 0.517 1 98.81 17 MET B O 1
ATOM 3002 N N . ALA B 1 18 ? -3.871 8.398 0.312 1 98.88 18 ALA B N 1
ATOM 3003 C CA . ALA B 1 18 ? -5.047 7.922 1.039 1 98.88 18 ALA B CA 1
ATOM 3004 C C . ALA B 1 18 ? -5.793 6.855 0.241 1 98.88 18 ALA B C 1
ATOM 3006 O O . ALA B 1 18 ? -6.238 5.852 0.8 1 98.88 18 ALA B O 1
ATOM 3007 N N . HIS B 1 19 ? -5.957 7.125 -1.059 1 98.81 19 HIS B N 1
ATOM 3008 C CA . HIS B 1 19 ? -6.57 6.121 -1.918 1 98.81 19 HIS B CA 1
ATOM 3009 C C . HIS B 1 19 ? -5.809 4.797 -1.846 1 98.81 19 HIS B C 1
ATOM 3011 O O . HIS B 1 19 ? -6.418 3.738 -1.667 1 98.81 19 HIS B O 1
ATOM 3017 N N . GLN B 1 20 ? -4.512 4.883 -1.973 1 98.69 20 GLN B N 1
ATOM 3018 C CA . GLN B 1 20 ? -3.674 3.691 -1.873 1 98.69 20 GLN B CA 1
ATOM 3019 C C . GLN B 1 20 ? -3.953 2.928 -0.582 1 98.69 20 GLN B C 1
ATOM 3021 O O . GLN B 1 20 ? -4.133 1.709 -0.601 1 98.69 20 GLN B O 1
ATOM 3026 N N . ALA B 1 21 ? -4.02 3.646 0.543 1 98.62 21 ALA B N 1
ATOM 3027 C CA . ALA B 1 21 ? -4.223 3.033 1.853 1 98.62 21 ALA B CA 1
ATOM 3028 C C . ALA B 1 21 ? -5.633 2.457 1.972 1 98.62 21 ALA B C 1
ATOM 3030 O O . ALA B 1 21 ? -5.871 1.537 2.758 1 98.62 21 ALA B O 1
ATOM 3031 N N . GLY B 1 22 ? -6.602 2.984 1.234 1 98.5 22 GLY B N 1
ATOM 3032 C CA . GLY B 1 22 ? -7.992 2.58 1.329 1 98.5 22 GLY B CA 1
ATOM 3033 C C . GLY B 1 22 ? -8.305 1.329 0.529 1 98.5 22 GLY B C 1
ATOM 3034 O O . GLY B 1 22 ? -9.297 0.649 0.794 1 98.5 22 GLY B O 1
ATOM 3035 N N . ILE B 1 23 ? -7.48 0.975 -0.445 1 98.5 23 ILE B N 1
ATOM 3036 C CA . ILE B 1 23 ? -7.742 -0.125 -1.366 1 98.5 23 ILE B CA 1
ATOM 3037 C C . ILE B 1 23 ? -7.891 -1.429 -0.584 1 98.5 23 ILE B C 1
ATOM 3039 O O . ILE B 1 23 ? -8.891 -2.137 -0.73 1 98.5 23 ILE B O 1
ATOM 3043 N N . PRO B 1 24 ? -6.977 -1.766 0.368 1 98.19 24 PRO B N 1
ATOM 3044 C CA . PRO B 1 24 ? -7.137 -3.031 1.088 1 98.19 24 PRO B CA 1
ATOM 3045 C C . PRO B 1 24 ? -8.352 -3.037 2.006 1 98.19 24 PRO B C 1
ATOM 3047 O O . PRO B 1 24 ? -8.922 -4.098 2.273 1 98.19 24 PRO B O 1
ATOM 3050 N N . LEU B 1 25 ? -8.781 -1.869 2.436 1 97.31 25 LEU B N 1
ATOM 3051 C CA . LEU B 1 25 ? -9.93 -1.785 3.336 1 97.31 25 LEU B CA 1
ATOM 3052 C C . LEU B 1 25 ? -11.227 -2.047 2.586 1 97.31 25 LEU B C 1
ATOM 3054 O O . LEU B 1 25 ? -12.273 -2.248 3.203 1 97.31 25 LEU B O 1
ATOM 3058 N N . GLY B 1 26 ? -11.164 -2.047 1.25 1 95.69 26 GLY B N 1
ATOM 3059 C CA . GLY B 1 26 ? -12.352 -2.301 0.444 1 95.69 26 GLY B CA 1
ATOM 3060 C C . GLY B 1 26 ? -13.297 -1.12 0.394 1 95.69 26 GLY B C 1
ATOM 3061 O O . GLY B 1 26 ? -14.43 -1.246 -0.088 1 95.69 26 GLY B O 1
ATOM 3062 N N . VAL B 1 27 ? -12.859 0.022 0.867 1 94.56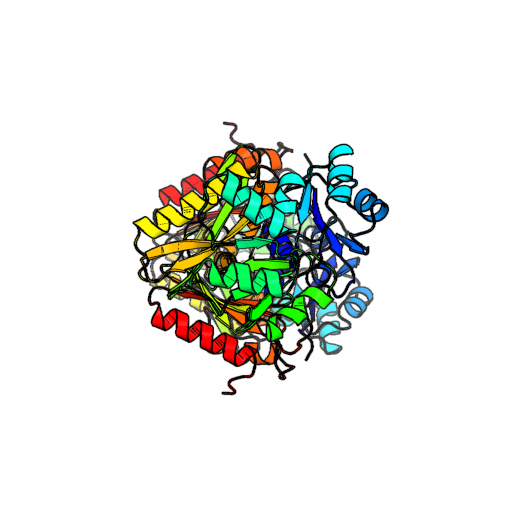 27 VAL B N 1
ATOM 3063 C CA . VAL B 1 27 ? -13.734 1.188 0.868 1 94.56 27 VAL B CA 1
ATOM 3064 C C . VAL B 1 27 ? -13.844 1.755 -0.545 1 94.56 27 VAL B C 1
ATOM 3066 O O . VAL B 1 27 ? -12.914 1.627 -1.346 1 94.56 27 VAL B O 1
ATOM 3069 N N . ARG B 1 28 ? -15.016 2.252 -0.831 1 95.56 28 ARG B N 1
ATOM 3070 C CA . ARG B 1 28 ? -15.172 3.004 -2.07 1 95.56 28 ARG B CA 1
ATOM 3071 C C . ARG B 1 28 ? -14.633 4.426 -1.919 1 95.56 28 ARG B C 1
ATOM 3073 O O . ARG B 1 28 ? -14.953 5.113 -0.946 1 95.56 28 ARG B O 1
ATOM 3080 N N . PHE B 1 29 ? -13.82 4.836 -2.787 1 98.38 29 PHE B N 1
ATOM 3081 C CA . PHE B 1 29 ? -13.133 6.121 -2.717 1 98.38 29 PHE B CA 1
ATOM 3082 C C . PHE B 1 29 ? -13.555 7.02 -3.873 1 98.38 29 PHE B C 1
ATOM 3084 O O . PHE B 1 29 ? -13.312 6.695 -5.039 1 98.38 29 PHE B O 1
ATOM 3091 N N . LYS B 1 30 ? -14.211 8.055 -3.568 1 98.56 30 LYS B N 1
ATOM 3092 C CA . LYS B 1 30 ? -14.648 9.07 -4.52 1 98.56 30 LYS B CA 1
ATOM 3093 C C . LYS B 1 30 ? -13.812 10.344 -4.391 1 98.56 30 LYS B C 1
ATOM 3095 O O . LYS B 1 30 ? -13.586 10.836 -3.281 1 98.56 30 LYS B O 1
ATOM 3100 N N . LEU B 1 31 ? -13.328 10.898 -5.555 1 98.88 31 LEU B N 1
ATOM 3101 C CA . LEU B 1 31 ? -12.375 12.008 -5.527 1 98.88 31 LEU B CA 1
ATOM 3102 C C . LEU B 1 31 ? -12.953 13.234 -6.219 1 98.88 31 LEU B C 1
ATOM 3104 O O . LEU B 1 31 ? -13.461 13.141 -7.336 1 98.88 31 LEU B O 1
ATOM 3108 N N . LEU B 1 32 ? -12.984 14.367 -5.578 1 98.88 32 LEU B N 1
ATOM 3109 C CA . LEU B 1 32 ? -13.18 15.656 -6.238 1 98.88 32 LEU B CA 1
ATOM 3110 C C . LEU B 1 32 ? -11.852 16.281 -6.613 1 98.88 32 LEU B C 1
ATOM 3112 O O . LEU B 1 32 ? -11.062 16.656 -5.734 1 98.88 32 LEU B O 1
ATOM 3116 N N . ALA B 1 33 ? -11.562 16.406 -7.844 1 98.5 33 ALA B N 1
ATOM 3117 C CA . ALA B 1 33 ? -10.312 16.969 -8.344 1 98.5 33 ALA B CA 1
ATOM 3118 C C . ALA B 1 33 ? -10.57 18.141 -9.289 1 98.5 33 ALA B C 1
ATOM 3120 O O . ALA B 1 33 ? -11.688 18.297 -9.781 1 98.5 33 ALA B O 1
ATOM 3121 N N . ASP B 1 34 ? -9.547 18.984 -9.477 1 97.56 34 ASP B N 1
ATOM 3122 C CA . ASP B 1 34 ? -9.633 20.109 -10.398 1 97.56 34 ASP B CA 1
ATOM 3123 C C . ASP B 1 34 ? -9.469 19.656 -11.852 1 97.56 34 ASP B C 1
ATOM 3125 O O . ASP B 1 34 ? -10.195 20.094 -12.734 1 97.56 34 ASP B O 1
ATOM 3129 N N . THR B 1 35 ? -8.492 18.828 -12.055 1 97.19 35 THR B N 1
ATOM 3130 C CA . THR B 1 35 ? -8.18 18.344 -13.398 1 97.19 35 THR B CA 1
ATOM 3131 C C . THR B 1 35 ? -7.891 16.859 -13.383 1 97.19 35 THR B C 1
ATOM 3133 O O . THR B 1 35 ? -7.543 16.297 -12.344 1 97.19 35 THR B O 1
ATOM 3136 N N . PRO B 1 36 ? -7.984 16.203 -14.516 1 96.06 36 PRO B N 1
ATOM 3137 C CA . PRO B 1 36 ? -7.648 14.789 -14.594 1 96.06 36 PRO B CA 1
ATOM 3138 C C . PRO B 1 36 ? -6.164 14.516 -14.359 1 96.06 3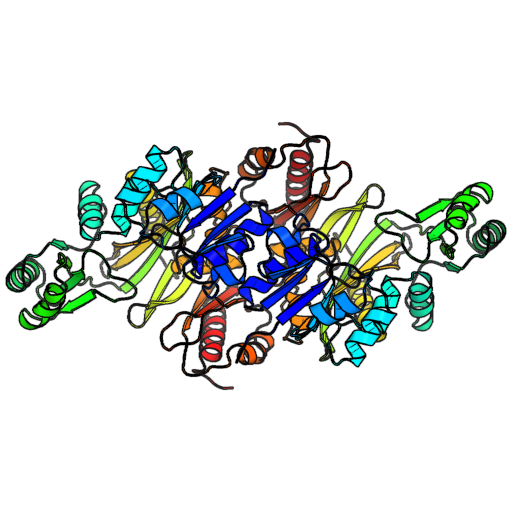6 PRO B C 1
ATOM 3140 O O . PRO B 1 36 ? -5.773 13.375 -14.109 1 96.06 36 PRO B O 1
ATOM 3143 N N . GLN B 1 37 ? -5.324 15.547 -14.438 1 95.12 37 GLN B N 1
ATOM 3144 C CA . GLN B 1 37 ? -3.879 15.383 -14.305 1 95.12 37 GLN B CA 1
ATOM 3145 C C . GLN B 1 37 ? -3.443 15.508 -12.844 1 95.12 37 GLN B C 1
ATOM 3147 O O . GLN B 1 37 ? -2.289 15.234 -12.508 1 95.12 37 GLN B O 1
ATOM 3152 N N . ASP B 1 38 ? -4.422 15.906 -12.008 1 97 38 ASP B N 1
ATOM 3153 C CA . ASP B 1 38 ? -4.07 15.977 -10.594 1 97 38 ASP B CA 1
ATOM 3154 C C . ASP B 1 38 ? -3.52 14.641 -10.102 1 97 38 ASP B C 1
ATOM 3156 O O . ASP B 1 38 ? -3.912 13.578 -10.594 1 97 38 ASP B O 1
ATOM 3160 N N . SER B 1 39 ? -2.639 14.672 -9.141 1 97.69 39 SER B N 1
ATOM 3161 C CA . SER B 1 39 ? -1.908 13.516 -8.617 1 97.69 39 SER B CA 1
ATOM 3162 C C . SER B 1 39 ? -2.846 12.352 -8.336 1 97.69 39 SER B C 1
ATOM 3164 O O . SER B 1 39 ? -2.672 11.258 -8.883 1 97.69 39 SER B O 1
ATOM 3166 N N . ALA B 1 40 ? -3.871 12.547 -7.559 1 98.62 40 ALA B N 1
ATOM 3167 C CA . ALA B 1 40 ? -4.77 11.477 -7.145 1 98.62 40 ALA B CA 1
ATOM 3168 C C . ALA B 1 40 ? -5.672 11.039 -8.297 1 98.62 40 ALA B C 1
ATOM 3170 O O . ALA B 1 40 ? -6.043 9.867 -8.391 1 98.62 40 ALA B O 1
ATOM 3171 N N . ALA B 1 41 ? -6.051 11.93 -9.211 1 98.31 41 ALA B N 1
ATOM 3172 C CA . ALA B 1 41 ? -6.969 11.617 -10.305 1 98.31 41 ALA B CA 1
ATOM 3173 C C . ALA B 1 41 ? -6.355 10.602 -11.266 1 98.31 41 ALA B C 1
ATOM 3175 O O . ALA B 1 41 ? -7.074 9.938 -12.016 1 98.31 41 ALA B O 1
ATOM 3176 N N . GLN B 1 42 ? -5.051 10.469 -11.211 1 97.88 42 GLN B N 1
ATOM 3177 C CA . GLN B 1 42 ? -4.336 9.562 -12.102 1 97.88 42 GLN B CA 1
ATOM 3178 C C . GLN B 1 42 ? -4.5 8.109 -11.656 1 97.88 42 GLN B C 1
ATOM 3180 O O . GLN B 1 42 ? -4.215 7.184 -12.414 1 97.88 42 GLN B O 1
ATOM 3185 N N . VAL B 1 43 ? -4.957 7.898 -10.375 1 98.44 43 VAL B N 1
ATOM 3186 C CA . VAL B 1 43 ? -4.914 6.531 -9.867 1 98.44 43 VAL B CA 1
ATOM 3187 C C . VAL B 1 43 ? -6.285 6.141 -9.312 1 98.44 43 VAL B C 1
ATOM 3189 O O . VAL B 1 43 ? -6.57 4.957 -9.125 1 98.44 43 VAL B O 1
ATOM 3192 N N . VAL B 1 44 ? -7.176 7.109 -9.055 1 98.5 44 VAL B N 1
ATOM 3193 C CA . VAL B 1 44 ? -8.477 6.867 -8.453 1 98.5 44 VAL B CA 1
ATOM 3194 C C . VAL B 1 44 ? -9.5 6.527 -9.539 1 98.5 44 VAL B C 1
ATOM 3196 O O . VAL B 1 44 ? -9.523 7.16 -10.594 1 98.5 44 VAL B O 1
ATOM 3199 N N . SER B 1 45 ? -10.359 5.559 -9.289 1 97.88 45 SER B N 1
ATOM 3200 C CA . SER B 1 45 ? -11.336 5.094 -10.273 1 97.88 45 SER B CA 1
ATOM 3201 C C . SER B 1 45 ? -12.492 6.078 -10.422 1 97.88 45 SER B C 1
ATOM 3203 O O . SER B 1 45 ? -12.891 6.402 -11.539 1 97.88 45 SER B O 1
ATOM 3205 N N . GLU B 1 46 ? -13.047 6.535 -9.352 1 97.75 46 GLU B N 1
ATOM 3206 C CA . GLU B 1 46 ? -14.195 7.438 -9.375 1 97.75 46 GLU B CA 1
ATOM 3207 C C . GLU B 1 46 ? -13.773 8.883 -9.117 1 97.75 46 GLU B C 1
ATOM 3209 O O . GLU B 1 46 ? -13.609 9.289 -7.969 1 97.75 46 GLU B O 1
ATOM 3214 N N . VAL B 1 47 ? -13.688 9.688 -10.188 1 98.44 47 VAL B N 1
ATOM 3215 C CA . VAL B 1 47 ? -13.234 11.07 -10.117 1 98.44 47 VAL B CA 1
ATOM 3216 C C . VAL B 1 47 ? -14.336 12.008 -10.594 1 98.44 47 VAL B C 1
ATOM 3218 O O . VAL B 1 47 ? -14.93 11.789 -11.656 1 98.44 47 VAL B O 1
ATOM 3221 N N . VAL B 1 48 ? -14.648 12.898 -9.844 1 98.5 48 VAL B N 1
ATOM 3222 C CA . VAL B 1 48 ? -15.492 14.023 -10.227 1 98.5 48 VAL B CA 1
ATOM 3223 C C . VAL B 1 48 ? -14.648 15.281 -10.391 1 98.5 48 VAL B C 1
ATOM 3225 O O . VAL B 1 48 ? -13.867 15.633 -9.5 1 98.5 48 VAL B O 1
ATOM 3228 N N . LEU B 1 49 ? -14.727 15.922 -11.508 1 98.44 49 LEU B N 1
ATOM 3229 C CA . LEU B 1 49 ? -14.016 17.172 -11.742 1 98.44 49 LEU B CA 1
ATOM 3230 C C . LEU B 1 49 ? -14.883 18.375 -11.359 1 98.44 49 LEU B C 1
ATOM 3232 O O . LEU B 1 49 ? -16.047 18.438 -11.734 1 98.44 49 LEU B O 1
ATOM 3236 N N . GLY B 1 50 ? -14.344 19.266 -10.562 1 98.31 50 GLY B N 1
ATOM 3237 C CA . GLY B 1 50 ? -15.094 20.438 -10.133 1 98.31 50 GLY B CA 1
ATOM 3238 C C . GLY B 1 50 ? -14.336 21.312 -9.156 1 98.31 50 GLY B C 1
ATOM 3239 O O . GLY B 1 50 ? -13.266 20.922 -8.672 1 98.31 50 GLY B O 1
ATOM 3240 N N . ASP B 1 51 ? -14.898 22.469 -8.906 1 97.88 51 ASP B N 1
ATOM 3241 C CA . ASP B 1 51 ? -14.32 23.469 -8.008 1 97.88 51 ASP B CA 1
ATOM 3242 C C . ASP B 1 51 ? -14.898 23.344 -6.602 1 97.88 51 ASP B C 1
ATOM 3244 O O . ASP B 1 51 ? -16.109 23.5 -6.402 1 97.88 51 ASP B O 1
ATOM 3248 N N . TYR B 1 52 ? -14.031 23.047 -5.609 1 97.31 52 TYR B N 1
ATOM 3249 C CA . TYR B 1 52 ? -14.484 22.859 -4.238 1 97.31 52 TYR B CA 1
ATOM 3250 C C . TYR B 1 52 ? -15.039 24.141 -3.654 1 97.31 52 TYR B C 1
ATOM 3252 O O . TYR B 1 52 ? -15.68 24.141 -2.602 1 97.31 52 TYR B O 1
ATOM 3260 N N . ARG B 1 53 ? -14.875 25.281 -4.293 1 97.5 53 ARG B N 1
ATOM 3261 C CA . ARG B 1 53 ? -15.375 26.562 -3.799 1 97.5 53 ARG B CA 1
ATOM 3262 C C . ARG B 1 53 ? -16.844 26.766 -4.195 1 97.5 53 ARG B C 1
ATOM 3264 O O . ARG B 1 53 ? -17.484 27.703 -3.738 1 97.5 53 ARG B O 1
ATOM 3271 N N . ASP B 1 54 ? -17.328 25.906 -5.023 1 98.31 54 ASP B N 1
ATOM 3272 C CA . ASP B 1 54 ? -18.719 25.953 -5.465 1 98.31 54 ASP B CA 1
ATOM 3273 C C . ASP B 1 54 ? -19.594 25.016 -4.645 1 98.31 54 ASP B C 1
ATOM 3275 O O . ASP B 1 54 ? -19.422 23.797 -4.711 1 98.31 54 ASP B O 1
ATOM 3279 N N . LEU B 1 55 ? -20.578 25.594 -3.975 1 98.38 55 LEU B N 1
ATOM 3280 C CA . LEU B 1 55 ? -21.391 24.812 -3.057 1 98.38 55 LEU B CA 1
ATOM 3281 C C . LEU B 1 55 ? -22.203 23.75 -3.811 1 98.38 55 LEU B C 1
ATOM 3283 O O . LEU B 1 55 ? -22.344 22.625 -3.336 1 98.38 55 LEU B O 1
ATOM 3287 N N . ASP B 1 56 ? -22.719 24.109 -4.953 1 98.38 56 ASP B N 1
ATOM 3288 C CA . ASP B 1 56 ? -23.516 23.141 -5.723 1 98.38 56 ASP B CA 1
ATOM 3289 C C . ASP B 1 56 ? -22.656 21.938 -6.141 1 98.38 56 ASP B C 1
ATOM 3291 O O . ASP B 1 56 ? -23.109 20.797 -6.094 1 98.38 56 ASP B O 1
ATOM 3295 N N . THR B 1 57 ? -21.453 22.219 -6.52 1 98.31 57 THR B N 1
ATOM 3296 C CA . THR B 1 57 ? -20.5 21.156 -6.855 1 98.31 57 THR B CA 1
ATOM 3297 C C . THR B 1 57 ? -20.25 20.266 -5.648 1 98.31 57 THR B C 1
ATOM 3299 O O . THR B 1 57 ? -20.281 19.047 -5.758 1 98.31 57 THR B O 1
ATOM 3302 N N . LEU B 1 58 ? -20.031 20.859 -4.527 1 98.69 58 LEU B N 1
ATOM 3303 C CA . LEU B 1 58 ? -19.734 20.109 -3.309 1 98.69 58 LEU B CA 1
ATOM 3304 C C . LEU B 1 58 ? -20.922 19.234 -2.908 1 98.69 58 LEU B C 1
ATOM 3306 O O . LEU B 1 58 ? -20.734 18.078 -2.518 1 98.69 58 LEU B O 1
ATOM 3310 N N . ARG B 1 59 ? -22.156 19.781 -2.998 1 98.5 59 ARG B N 1
ATOM 3311 C CA . ARG B 1 59 ? -23.359 19.031 -2.648 1 98.5 59 ARG B CA 1
ATOM 3312 C C . ARG B 1 59 ? -23.531 17.828 -3.57 1 98.5 59 ARG B C 1
ATOM 3314 O O . ARG B 1 59 ? -23.828 16.734 -3.109 1 98.5 59 ARG B O 1
ATOM 3321 N N . ALA B 1 60 ? -23.375 18.062 -4.84 1 98.44 60 ALA B N 1
ATOM 3322 C CA . ALA B 1 60 ? -23.5 16.984 -5.809 1 98.44 60 ALA B CA 1
ATOM 3323 C C . ALA B 1 60 ? -22.453 15.898 -5.551 1 98.44 60 ALA B C 1
ATOM 3325 O O . ALA B 1 60 ? -22.75 14.703 -5.613 1 98.44 60 ALA B O 1
ATOM 3326 N N . PHE B 1 61 ? -21.281 16.297 -5.258 1 98.62 61 PHE B N 1
ATOM 3327 C CA . PHE B 1 61 ? -20.188 15.375 -4.98 1 98.62 61 PHE B CA 1
ATOM 3328 C C . PHE B 1 61 ? -20.453 14.57 -3.713 1 98.62 61 PHE B C 1
ATOM 3330 O O . PHE B 1 61 ? -20.234 13.359 -3.684 1 98.62 61 PHE B O 1
ATOM 3337 N N . ALA B 1 62 ? -20.859 15.219 -2.719 1 98.19 62 ALA B N 1
ATOM 3338 C CA . ALA B 1 62 ? -21.047 14.609 -1.401 1 98.19 62 ALA B CA 1
ATOM 3339 C C . ALA B 1 62 ? -22.219 13.633 -1.407 1 98.19 62 ALA B C 1
ATOM 3341 O O . ALA B 1 62 ? -22.328 12.773 -0.53 1 98.19 62 ALA B O 1
ATOM 3342 N N . ALA B 1 63 ? -23.109 13.836 -2.412 1 96.06 63 ALA B N 1
ATOM 3343 C CA . ALA B 1 63 ? -24.266 12.938 -2.502 1 96.06 63 ALA B CA 1
ATOM 3344 C C . ALA B 1 63 ? -23.828 11.484 -2.625 1 96.06 63 ALA B C 1
ATOM 3346 O O . ALA B 1 63 ? -23.016 11.148 -3.49 1 96.06 63 ALA B O 1
ATOM 3347 N N . GLY B 1 64 ? -24.234 10.625 -1.75 1 93.19 64 GLY B N 1
ATOM 3348 C CA . GLY B 1 64 ? -23.922 9.203 -1.771 1 93.19 64 GLY B CA 1
ATOM 3349 C C . GLY B 1 64 ? -22.703 8.844 -0.949 1 93.19 64 GLY B C 1
ATOM 3350 O O . GLY B 1 64 ? -22.391 7.668 -0.759 1 93.19 64 GLY B O 1
ATOM 3351 N N . CYS B 1 65 ? -21.953 9.852 -0.473 1 97.62 65 CYS B N 1
ATOM 3352 C CA . CYS B 1 65 ? -20.812 9.594 0.39 1 97.62 65 CYS B CA 1
ATOM 3353 C C . CYS B 1 65 ? -21.25 9.352 1.828 1 97.62 65 CYS B C 1
ATOM 3355 O O . CYS B 1 65 ? -22.172 10.008 2.314 1 97.62 65 CYS B O 1
ATOM 3357 N N . ASP B 1 66 ? -20.609 8.422 2.475 1 97.25 66 ASP B N 1
ATOM 3358 C CA . ASP B 1 66 ? -20.844 8.211 3.898 1 97.25 66 ASP B CA 1
ATOM 3359 C C . ASP B 1 66 ? -20.094 9.234 4.742 1 97.25 66 ASP B C 1
ATOM 3361 O O . ASP B 1 66 ? -20.531 9.586 5.84 1 97.25 66 ASP B O 1
ATOM 3365 N N . VAL B 1 67 ? -19 9.727 4.246 1 98.5 67 VAL B N 1
ATOM 3366 C CA . VAL B 1 67 ? -18.172 10.719 4.934 1 98.5 67 VAL B CA 1
ATOM 3367 C C . VAL B 1 67 ? -17.359 11.508 3.912 1 98.5 67 VAL B C 1
ATOM 3369 O O . VAL B 1 67 ? -16.984 10.977 2.867 1 98.5 67 VAL B O 1
ATOM 3372 N N . ILE B 1 68 ? -17.125 12.75 4.207 1 98.62 68 ILE B N 1
ATOM 3373 C CA . ILE B 1 68 ? -16.25 13.617 3.426 1 98.62 68 ILE B CA 1
ATOM 3374 C C . ILE B 1 68 ? -15 13.961 4.234 1 98.62 68 ILE B C 1
ATOM 3376 O O . ILE B 1 68 ? -15.086 14.242 5.43 1 98.62 68 ILE B O 1
ATOM 3380 N N . THR B 1 69 ? -13.867 13.859 3.623 1 98.75 69 THR B N 1
ATOM 3381 C CA . THR B 1 69 ? -12.609 14.297 4.215 1 98.75 69 THR B CA 1
ATOM 3382 C C . THR B 1 69 ? -11.766 15.055 3.191 1 98.75 69 THR B C 1
ATOM 3384 O O . THR B 1 69 ? -12.242 15.383 2.105 1 98.75 69 THR B O 1
ATOM 3387 N N . PHE B 1 70 ? -10.477 15.406 3.562 1 98.19 70 PHE B N 1
ATOM 3388 C CA . PHE B 1 70 ? -9.828 16.453 2.773 1 98.19 70 PHE B CA 1
ATOM 3389 C C . PHE B 1 70 ? -8.352 16.141 2.566 1 98.19 70 PHE B C 1
ATOM 3391 O O . PHE B 1 70 ? -7.711 15.539 3.438 1 98.19 70 PHE B O 1
ATOM 3398 N N . ASP B 1 71 ? -7.926 16.578 1.408 1 96.81 71 ASP B N 1
ATOM 3399 C CA . ASP B 1 71 ? -6.508 16.562 1.072 1 96.81 71 ASP B CA 1
ATOM 3400 C C . ASP B 1 71 ? -5.84 17.891 1.428 1 96.81 71 ASP B C 1
ATOM 3402 O O . ASP B 1 71 ? -4.613 18.016 1.35 1 96.81 71 ASP B O 1
ATOM 3406 N N . HIS B 1 72 ? -6.59 18.906 1.692 1 94.94 72 HIS B N 1
ATOM 3407 C CA . HIS B 1 72 ? -6.16 20.25 2.057 1 94.94 72 HIS B CA 1
ATOM 3408 C C . HIS B 1 72 ? -7.188 20.938 2.951 1 94.94 72 HIS B C 1
ATOM 3410 O O . HIS B 1 72 ? -8.281 20.406 3.16 1 94.94 72 HIS B O 1
ATOM 3416 N N . GLU B 1 73 ? -6.883 22.094 3.434 1 94 73 GLU B N 1
ATOM 3417 C CA . GLU B 1 73 ? -7.738 22.719 4.438 1 94 73 GLU B CA 1
ATOM 3418 C C . GLU B 1 73 ? -8.5 23.906 3.854 1 94 73 GLU B C 1
ATOM 3420 O O . GLU B 1 73 ? -9.031 24.734 4.594 1 94 73 GLU B O 1
ATOM 3425 N N . HIS B 1 74 ? -8.68 24.062 2.557 1 92.75 74 HIS B N 1
ATOM 3426 C CA . HIS B 1 74 ? -9.031 25.344 1.971 1 92.75 74 HIS B CA 1
ATOM 3427 C C . HIS B 1 74 ? -10.516 25.406 1.626 1 92.75 74 HIS B C 1
ATOM 3429 O O . HIS B 1 74 ? -11.008 26.438 1.157 1 92.75 74 HIS B O 1
ATOM 3435 N N . VAL B 1 75 ? -11.234 24.312 1.878 1 96.5 75 VAL B N 1
ATOM 3436 C CA . VAL B 1 75 ? -12.656 24.328 1.561 1 96.5 75 VAL B CA 1
ATOM 3437 C C . VAL B 1 75 ? -13.375 25.344 2.434 1 96.5 75 VAL B C 1
ATOM 3439 O O . VAL B 1 75 ? -13.195 25.375 3.654 1 96.5 75 VAL B O 1
ATOM 3442 N N . PRO B 1 76 ? -14.172 26.188 1.8 1 96.38 76 PRO B N 1
ATOM 3443 C CA . PRO B 1 76 ? -14.82 27.25 2.58 1 96.38 76 PRO B CA 1
ATOM 3444 C C . PRO B 1 76 ? -15.641 26.703 3.746 1 96.38 76 PRO B C 1
ATOM 3446 O O . PRO B 1 76 ? -16.438 25.781 3.566 1 96.38 76 PRO B O 1
ATOM 3449 N N . THR B 1 77 ? -15.438 27.328 4.879 1 96.31 77 THR B N 1
ATOM 3450 C CA . THR B 1 77 ? -16.078 26.891 6.117 1 96.31 77 THR B CA 1
ATOM 3451 C C . THR B 1 77 ? -17.594 26.859 5.965 1 96.31 77 THR B C 1
ATOM 3453 O O . THR B 1 77 ? -18.25 25.922 6.406 1 96.31 77 THR B O 1
ATOM 3456 N N . GLU B 1 78 ? -18.141 27.891 5.344 1 97.31 78 GLU B N 1
ATOM 3457 C CA . GLU B 1 78 ? -19.578 28 5.184 1 97.31 78 GLU B CA 1
ATOM 3458 C C . GLU B 1 78 ? -20.125 26.875 4.324 1 97.31 78 GLU B C 1
ATOM 3460 O O . GLU B 1 78 ? -21.25 26.406 4.543 1 97.31 78 GLU B O 1
ATOM 3465 N N . HIS B 1 79 ? -19.359 26.391 3.338 1 98.19 79 HIS B N 1
ATOM 3466 C CA . HIS B 1 79 ? -19.781 25.281 2.504 1 98.19 79 HIS B CA 1
ATOM 3467 C C . HIS B 1 79 ? -19.766 23.969 3.291 1 98.19 79 HIS B C 1
ATOM 3469 O O . HIS B 1 79 ? -20.656 23.125 3.117 1 98.19 79 HIS B O 1
ATOM 3475 N N . LEU B 1 80 ? -18.812 23.844 4.164 1 98.12 80 LEU B N 1
ATOM 3476 C CA . LEU B 1 80 ? -18.734 22.641 4.988 1 98.12 80 LEU B CA 1
ATOM 3477 C C . LEU B 1 80 ? -19.906 22.578 5.973 1 98.12 80 LEU B C 1
ATOM 3479 O O . LEU B 1 80 ? -20.469 21.516 6.199 1 98.12 80 LEU B O 1
ATOM 3483 N N . ARG B 1 81 ? -20.266 23.719 6.512 1 98.12 81 ARG B N 1
ATOM 3484 C CA . ARG B 1 81 ? -21.422 23.781 7.395 1 98.12 81 ARG B CA 1
ATOM 3485 C C . ARG B 1 81 ? -22.703 23.391 6.652 1 98.12 81 ARG B C 1
ATOM 3487 O O . ARG B 1 81 ? -23.562 22.719 7.211 1 98.12 81 ARG B O 1
ATOM 3494 N N . ALA B 1 82 ? -22.766 23.875 5.449 1 98.25 82 ALA B N 1
ATOM 3495 C CA . ALA B 1 82 ? -23.922 23.531 4.633 1 98.25 82 ALA B CA 1
ATOM 3496 C C . ALA B 1 82 ? -24 22.016 4.402 1 98.25 82 ALA B C 1
ATOM 3498 O O . ALA B 1 82 ? -25.078 21.438 4.469 1 98.25 82 ALA B O 1
ATOM 3499 N N . LEU B 1 83 ? -22.875 21.359 4.133 1 98.25 83 LEU B N 1
ATOM 3500 C CA . LEU B 1 83 ? -22.844 19.906 3.938 1 98.25 83 LEU B CA 1
ATOM 3501 C C . LEU B 1 83 ? -23.266 19.172 5.207 1 98.25 83 LEU B C 1
ATOM 3503 O O . LEU B 1 83 ? -24.031 18.219 5.148 1 98.25 83 LEU B O 1
ATOM 3507 N N . GLU B 1 84 ? -22.766 19.641 6.316 1 97.81 84 GLU B N 1
ATOM 3508 C CA . GLU B 1 84 ? -23.172 19.047 7.582 1 97.81 84 GLU B CA 1
ATOM 3509 C C . GLU B 1 84 ? -24.672 19.188 7.805 1 97.81 84 GLU B C 1
ATOM 3511 O O . GLU B 1 84 ? -25.328 18.25 8.273 1 97.81 84 GLU B O 1
ATOM 3516 N N . ALA B 1 85 ? -25.156 20.344 7.539 1 97.5 85 ALA B N 1
ATOM 3517 C CA . ALA B 1 85 ? -26.594 20.594 7.691 1 97.5 85 ALA B CA 1
ATOM 3518 C C . ALA B 1 85 ? -27.406 19.672 6.801 1 97.5 85 ALA B C 1
ATOM 3520 O O . ALA B 1 85 ? -28.547 19.312 7.137 1 97.5 85 ALA B O 1
ATOM 3521 N N . ASP B 1 86 ? -26.844 19.266 5.695 1 97.31 86 ASP B N 1
ATOM 3522 C CA . ASP B 1 86 ? -27.5 18.359 4.77 1 97.31 86 ASP B CA 1
ATOM 3523 C C . ASP B 1 86 ? -27.391 16.906 5.254 1 97.31 86 ASP B C 1
ATOM 3525 O O . ASP B 1 86 ? -27.875 15.992 4.602 1 97.31 86 ASP B O 1
ATOM 3529 N N . GLY B 1 87 ? -26.719 16.656 6.363 1 96.88 87 GLY B N 1
ATOM 3530 C CA . GLY B 1 87 ? -26.625 15.328 6.965 1 96.88 87 GLY B CA 1
ATOM 3531 C C . GLY B 1 87 ? -25.375 14.562 6.562 1 96.88 87 GLY B C 1
ATOM 3532 O O . GLY B 1 87 ? -25.281 13.367 6.82 1 96.88 87 GLY B O 1
ATOM 3533 N N . ILE B 1 88 ? -24.453 15.266 5.918 1 96.94 88 ILE B N 1
ATOM 3534 C CA . ILE B 1 88 ? -23.219 14.625 5.48 1 96.94 88 ILE B CA 1
ATOM 3535 C C . ILE B 1 88 ? -22.172 14.703 6.59 1 96.94 88 ILE B C 1
ATOM 3537 O O . ILE B 1 88 ? -21.969 15.766 7.184 1 96.94 88 ILE B O 1
ATOM 3541 N N . ALA B 1 89 ? -21.516 13.555 6.934 1 97.94 89 ALA B N 1
ATOM 3542 C CA . ALA B 1 89 ? -20.391 13.578 7.871 1 97.94 89 ALA B CA 1
ATOM 3543 C C . ALA B 1 89 ? -19.172 14.258 7.258 1 97.94 89 ALA B C 1
ATOM 3545 O O . ALA B 1 89 ? -18.688 13.836 6.207 1 97.94 89 ALA B O 1
ATOM 3546 N N . VAL B 1 90 ? -18.734 15.328 7.848 1 98.38 90 VAL B N 1
ATOM 3547 C CA . VAL B 1 90 ? -17.562 16.078 7.414 1 98.38 90 VAL B CA 1
ATOM 3548 C C . VAL B 1 90 ? -16.453 15.938 8.453 1 98.38 90 VAL B C 1
ATOM 3550 O O . VAL B 1 90 ? -16.625 16.312 9.617 1 98.38 90 VAL B O 1
ATOM 3553 N N . ARG B 1 91 ? -15.297 15.352 8.078 1 98.44 91 ARG B N 1
ATOM 3554 C CA . ARG B 1 91 ? -14.234 15.008 9.023 1 98.44 91 ARG B CA 1
ATOM 3555 C C . ARG B 1 91 ? -12.867 15.406 8.469 1 98.44 91 ARG B C 1
ATOM 3557 O O . ARG B 1 91 ? -12.391 14.812 7.504 1 98.44 91 ARG B O 1
ATOM 3564 N N . PRO B 1 92 ? -12.164 16.375 9.117 1 97.69 92 PRO B N 1
ATOM 3565 C CA . PRO B 1 92 ? -12.609 17.078 10.32 1 97.69 92 PRO B CA 1
ATOM 3566 C C . PRO B 1 92 ? -13.75 18.062 10.039 1 97.69 92 PRO B C 1
ATOM 3568 O O . PRO B 1 92 ? -13.922 18.5 8.898 1 97.69 92 PRO B O 1
ATOM 3571 N N . GLY B 1 93 ? -14.492 18.375 10.977 1 97.69 93 GLY B N 1
ATOM 3572 C CA . GLY B 1 93 ? -15.602 19.297 10.836 1 97.69 93 GLY B CA 1
ATOM 3573 C C . GLY B 1 93 ? -15.156 20.75 10.695 1 97.69 93 GLY B C 1
ATOM 3574 O O . GLY B 1 93 ? -14 21.078 10.961 1 97.69 93 GLY B O 1
ATOM 3575 N N . PRO B 1 94 ? -16.109 21.594 10.242 1 97.5 94 PRO B N 1
ATOM 3576 C CA . PRO B 1 94 ? -15.766 23 9.977 1 97.5 94 PRO B CA 1
ATOM 3577 C C . PRO B 1 94 ? -15.273 23.719 11.219 1 97.5 94 PRO B C 1
ATOM 3579 O O . PRO B 1 94 ? -14.383 24.578 11.133 1 97.5 94 PRO B O 1
ATOM 3582 N N . GLU B 1 95 ? -15.758 23.422 12.398 1 96.56 95 GLU B N 1
ATOM 3583 C CA . GLU B 1 95 ? -15.375 24.109 13.625 1 96.56 95 GLU B CA 1
ATOM 3584 C C . GLU B 1 95 ? -13.922 23.797 13.992 1 96.56 95 GLU B C 1
ATOM 3586 O O . GLU B 1 95 ? -13.242 24.625 14.609 1 96.56 95 GLU B O 1
ATOM 3591 N N . ALA B 1 96 ? -13.508 22.625 13.672 1 97.25 96 ALA B N 1
ATOM 3592 C CA . ALA B 1 96 ? -12.109 22.266 13.875 1 97.25 96 ALA B CA 1
ATOM 3593 C C . ALA B 1 96 ? -11.234 22.828 12.758 1 97.25 96 ALA B C 1
ATOM 3595 O O . ALA B 1 96 ? -10.188 23.422 13.016 1 97.25 96 ALA B O 1
ATOM 3596 N N . LEU B 1 97 ? -11.727 22.688 11.516 1 97.06 97 LEU B N 1
ATOM 3597 C CA . LEU B 1 97 ? -10.93 22.938 10.32 1 97.06 97 LEU B CA 1
ATOM 3598 C C . LEU B 1 97 ? -10.57 24.422 10.227 1 97.06 97 LEU B C 1
ATOM 3600 O O . LEU B 1 97 ? -9.523 24.781 9.688 1 97.06 97 LEU B O 1
ATOM 3604 N N . VAL B 1 98 ? -11.391 25.328 10.766 1 96.19 98 VAL B N 1
ATOM 3605 C CA . VAL B 1 98 ? -11.156 26.766 10.688 1 96.19 98 VAL B CA 1
ATOM 3606 C C . VAL B 1 98 ? -9.836 27.109 11.367 1 96.19 98 VAL B C 1
ATOM 3608 O O . VAL B 1 98 ? -9.164 28.078 10.984 1 96.19 98 VAL B O 1
ATOM 3611 N N . ASN B 1 99 ? -9.422 26.281 12.375 1 96.38 99 ASN B N 1
ATOM 3612 C CA . ASN B 1 99 ? -8.18 26.531 13.094 1 96.38 99 ASN B CA 1
ATOM 3613 C C . ASN B 1 99 ? -6.957 26.234 12.227 1 96.38 99 ASN B C 1
ATOM 3615 O O . ASN B 1 99 ? -5.852 26.688 12.523 1 96.38 99 ASN B O 1
ATOM 3619 N N . ALA B 1 100 ? -7.105 25.453 11.203 1 94.44 100 ALA B N 1
ATOM 3620 C CA . ALA B 1 100 ? -6.035 25.234 10.234 1 94.44 100 ALA B CA 1
ATOM 3621 C C . ALA B 1 100 ? -6.113 26.25 9.102 1 94.44 100 ALA B C 1
ATOM 3623 O O . ALA B 1 100 ? -5.125 26.5 8.398 1 94.44 100 ALA B O 1
ATOM 3624 N N . GLN B 1 101 ? -7.266 26.875 8.906 1 93.56 101 GLN B N 1
ATOM 3625 C CA . GLN B 1 101 ? -7.512 27.797 7.801 1 93.56 101 GLN B CA 1
ATOM 3626 C C . GLN B 1 101 ? -7.113 29.234 8.18 1 93.56 101 GLN B C 1
ATOM 3628 O O . GLN B 1 101 ? -6.797 30.031 7.305 1 93.56 101 GLN B O 1
ATOM 3633 N N . ASP B 1 102 ? -7.145 29.531 9.422 1 94.56 102 ASP B N 1
ATOM 3634 C CA . ASP B 1 102 ? -6.945 30.875 9.938 1 94.56 102 ASP B CA 1
ATOM 3635 C C . ASP B 1 102 ? -5.996 30.875 11.133 1 94.56 102 ASP B C 1
ATOM 3637 O O . ASP B 1 102 ? -6.387 30.5 12.242 1 94.56 102 ASP B O 1
ATOM 3641 N N . LYS B 1 103 ? -4.852 31.469 10.914 1 94.88 103 LYS B N 1
ATOM 3642 C CA . LYS B 1 103 ? -3.812 31.453 11.938 1 94.88 103 LYS B CA 1
ATOM 3643 C C . LYS B 1 103 ? -4.219 32.281 13.148 1 94.88 103 LYS B C 1
ATOM 3645 O O . LYS B 1 103 ? -3.807 31.984 14.273 1 94.88 103 LYS B O 1
ATOM 3650 N N . GLY B 1 104 ? -4.961 33.312 12.914 1 95.81 104 GLY B N 1
ATOM 3651 C CA . GLY B 1 104 ? -5.457 34.094 14.031 1 95.81 104 GLY B CA 1
ATOM 3652 C C . GLY B 1 104 ? -6.422 33.344 14.914 1 95.81 104 GLY B C 1
ATOM 3653 O O . GLY B 1 104 ? -6.309 33.375 16.141 1 95.81 104 GLY B O 1
ATOM 3654 N N . VAL B 1 105 ? -7.352 32.656 14.258 1 96.31 105 VAL B N 1
ATOM 3655 C CA . VAL B 1 105 ? -8.312 31.828 14.984 1 96.31 105 VAL B CA 1
ATOM 3656 C C . VAL B 1 105 ? -7.57 30.719 15.742 1 96.31 105 VAL B C 1
ATOM 3658 O O . VAL B 1 105 ? -7.863 30.453 16.906 1 96.31 105 VAL B O 1
ATOM 3661 N N . MET B 1 106 ? -6.609 30.125 15.141 1 97.12 106 MET B N 1
ATOM 3662 C CA . MET B 1 106 ? -5.812 29.062 15.742 1 97.12 106 MET B CA 1
ATOM 3663 C C . MET B 1 106 ? -5.102 29.562 17 1 97.12 106 MET B C 1
ATOM 3665 O O . MET B 1 106 ? -5.184 28.938 18.047 1 97.12 106 MET B O 1
ATOM 3669 N N . ARG B 1 107 ? -4.43 30.703 16.859 1 98 107 ARG B N 1
ATOM 3670 C CA . ARG B 1 107 ? -3.662 31.234 17.984 1 98 107 ARG B CA 1
ATOM 3671 C C . ARG B 1 107 ? -4.582 31.625 19.141 1 98 107 ARG B C 1
ATOM 3673 O O . ARG B 1 107 ? -4.285 31.328 20.297 1 98 107 ARG B O 1
ATOM 3680 N N . ALA B 1 108 ? -5.664 32.281 18.797 1 97.5 108 ALA B N 1
ATOM 3681 C CA . ALA B 1 108 ? -6.629 32.656 19.828 1 97.5 108 ALA B CA 1
ATOM 3682 C C . ALA B 1 108 ? -7.145 31.438 20.562 1 97.5 108 ALA B C 1
ATOM 3684 O O . ALA B 1 108 ? -7.266 31.438 21.797 1 97.5 108 ALA B O 1
ATOM 3685 N N . LYS B 1 109 ? -7.434 30.391 19.844 1 97.88 109 LYS B N 1
ATOM 3686 C CA . LYS B 1 109 ? -7.926 29.141 20.438 1 97.88 109 LYS B CA 1
ATOM 3687 C C . LYS B 1 109 ? -6.859 28.5 21.312 1 97.88 109 LYS B C 1
ATOM 3689 O O . LYS B 1 109 ? -7.145 28.062 22.422 1 97.88 109 LYS B O 1
ATOM 3694 N N . LEU B 1 110 ? -5.629 28.391 20.828 1 98.19 110 LEU B N 1
ATOM 3695 C CA . LEU B 1 110 ? -4.547 27.781 21.594 1 98.19 110 LEU B CA 1
ATOM 3696 C C . LEU B 1 110 ? -4.324 28.547 22.891 1 98.19 110 LEU B C 1
ATOM 3698 O O . LEU B 1 110 ? -4.125 27.938 23.953 1 98.19 110 LEU B O 1
ATOM 3702 N N . ASP B 1 111 ? -4.43 29.859 22.844 1 97.94 111 ASP B N 1
ATOM 3703 C CA . ASP B 1 111 ? -4.336 30.688 24.047 1 97.94 111 ASP B CA 1
ATOM 3704 C C . ASP B 1 111 ? -5.453 30.344 25.031 1 97.94 111 ASP B C 1
ATOM 3706 O O . ASP B 1 111 ? -5.207 30.188 26.219 1 97.94 111 ASP B O 1
ATOM 3710 N N . SER B 1 112 ? -6.594 30.219 24.516 1 98.12 112 SER B N 1
ATOM 3711 C CA . SER B 1 112 ? -7.766 30 25.359 1 98.12 112 SER B CA 1
ATOM 3712 C C . SER B 1 112 ? -7.672 28.688 26.109 1 98.12 112 SER B C 1
ATOM 3714 O O . SER B 1 112 ? -8.305 28.516 27.156 1 98.12 112 SER B O 1
ATOM 3716 N N . ILE B 1 113 ? -6.863 27.75 25.641 1 97.5 113 ILE B N 1
ATOM 3717 C CA . ILE B 1 113 ? -6.766 26.438 26.297 1 97.5 113 ILE B CA 1
ATOM 3718 C C . ILE B 1 113 ? -5.363 26.266 26.875 1 97.5 113 ILE B C 1
ATOM 3720 O O . ILE B 1 113 ? -4.945 25.141 27.156 1 97.5 113 ILE B O 1
ATOM 3724 N N . ASP B 1 114 ? -4.641 27.25 26.906 1 97.75 114 ASP B N 1
ATOM 3725 C CA . ASP B 1 114 ? -3.34 27.328 27.562 1 97.75 114 ASP B CA 1
ATOM 3726 C C . ASP B 1 114 ? -2.33 26.391 26.891 1 97.75 114 ASP B C 1
ATOM 3728 O O . ASP B 1 114 ? -1.596 25.672 27.562 1 97.75 114 ASP B O 1
ATOM 3732 N N . VAL B 1 115 ? -2.375 26.281 25.641 1 98.31 115 VAL B N 1
ATOM 3733 C CA . VAL B 1 115 ? -1.387 25.547 24.859 1 98.31 115 VAL B CA 1
ATOM 3734 C C . VAL B 1 115 ? -0.205 26.453 24.531 1 98.31 115 VAL B C 1
ATOM 3736 O O . VAL B 1 115 ? -0.391 27.578 24.062 1 98.31 115 VAL B O 1
ATOM 3739 N N . PRO B 1 116 ? 0.984 26.016 24.828 1 97.81 116 PRO B N 1
ATOM 3740 C CA . PRO B 1 116 ? 2.148 26.859 24.578 1 97.81 116 PRO B CA 1
ATOM 3741 C C . PRO B 1 116 ? 2.348 27.188 23.094 1 97.81 116 PRO B C 1
ATOM 3743 O O . PRO B 1 116 ? 2.352 26.266 22.266 1 97.81 116 PRO B O 1
ATOM 3746 N N . CYS B 1 117 ? 2.555 28.438 22.75 1 97.44 117 CYS B N 1
ATOM 3747 C CA . CYS B 1 117 ? 2.848 28.938 21.406 1 97.44 117 CYS B CA 1
ATOM 3748 C C . CYS B 1 117 ? 3.734 30.172 21.469 1 97.44 117 CYS B C 1
ATOM 3750 O O . CYS B 1 117 ? 3.922 30.75 22.547 1 97.44 117 CYS B O 1
ATOM 3752 N N . PRO B 1 118 ? 4.312 30.562 20.344 1 97.25 118 PRO B N 1
ATOM 3753 C CA . PRO B 1 118 ? 5.062 31.812 20.359 1 97.25 118 PRO B CA 1
ATOM 3754 C C . PRO B 1 118 ? 4.199 33 20.734 1 97.25 118 PRO B C 1
ATOM 3756 O O . PRO B 1 118 ? 3.002 33.031 20.438 1 97.25 118 PRO B O 1
ATOM 3759 N N . ARG B 1 119 ? 4.836 33.938 21.391 1 97.5 119 ARG B N 1
ATOM 3760 C CA . ARG B 1 119 ? 4.145 35.219 21.562 1 97.5 119 ARG B CA 1
ATOM 3761 C C . ARG B 1 119 ? 3.617 35.719 20.234 1 97.5 119 ARG B C 1
ATOM 3763 O O . ARG B 1 119 ? 4.336 35.719 19.234 1 97.5 119 ARG B O 1
ATOM 3770 N N . HIS B 1 120 ? 2.385 36.156 20.219 1 98.12 120 HIS B N 1
ATOM 3771 C CA . HIS B 1 120 ? 1.774 36.531 18.953 1 98.12 120 HIS B CA 1
ATOM 3772 C C . HIS B 1 120 ? 0.734 37.625 19.156 1 98.12 120 HIS B C 1
ATOM 3774 O O . HIS B 1 120 ? 0.299 37.875 20.281 1 98.12 120 HIS B O 1
ATOM 3780 N N . ARG B 1 121 ? 0.401 38.281 18.031 1 97.69 121 ARG B N 1
ATOM 3781 C CA . ARG B 1 121 ? -0.611 39.312 18.031 1 97.69 121 ARG B CA 1
ATOM 3782 C C . ARG B 1 121 ? -1.05 39.656 16.609 1 97.69 121 ARG B C 1
ATOM 3784 O O . ARG B 1 121 ? -0.221 39.75 15.703 1 97.69 121 ARG B O 1
ATOM 3791 N N . LEU B 1 122 ? -2.387 39.812 16.438 1 97.5 122 LEU B N 1
ATOM 3792 C CA . LEU B 1 122 ? -2.822 40.469 15.203 1 97.5 122 LEU B CA 1
ATOM 3793 C C . LEU B 1 122 ? -2.4 41.938 15.172 1 97.5 122 LEU B C 1
ATOM 3795 O O . LEU B 1 122 ? -2.65 42.656 16.125 1 97.5 122 LEU B O 1
ATOM 3799 N N . VAL B 1 123 ? -1.76 42.281 14.125 1 98.12 123 VAL B N 1
ATOM 3800 C CA . VAL B 1 123 ? -1.208 43.625 14.055 1 98.12 123 VAL B CA 1
ATOM 3801 C C . VAL B 1 123 ? -1.897 44.438 12.945 1 98.12 123 VAL B C 1
ATOM 3803 O O . VAL B 1 123 ? -2.254 43.875 11.906 1 98.12 123 VAL B O 1
ATOM 3806 N N . ALA B 1 124 ? -1.984 45.688 13.125 1 96.81 124 ALA B N 1
ATOM 3807 C CA . ALA B 1 124 ? -2.807 46.531 12.258 1 96.81 124 ALA B CA 1
ATOM 3808 C C . ALA B 1 124 ? -1.972 47.156 11.133 1 96.81 124 ALA B C 1
ATOM 3810 O O . ALA B 1 124 ? -2.494 47.438 10.055 1 96.81 124 ALA B O 1
ATOM 3811 N N . ASP B 1 125 ? -0.71 47.375 11.359 1 96.56 125 ASP B N 1
ATOM 3812 C CA . ASP B 1 125 ? 0.187 48.062 10.422 1 96.56 125 ASP B CA 1
ATOM 3813 C C . ASP B 1 125 ? 1.643 47.906 10.867 1 96.56 125 ASP B C 1
ATOM 3815 O O . ASP B 1 125 ? 1.929 47.312 11.906 1 96.56 125 ASP B O 1
ATOM 3819 N N . PRO B 1 126 ? 2.564 48.438 10.07 1 97.44 126 PRO B N 1
ATOM 3820 C CA . PRO B 1 126 ? 3.986 48.281 10.391 1 97.44 126 PRO B CA 1
ATOM 3821 C C . PRO B 1 126 ? 4.352 48.906 11.734 1 97.44 126 PRO B C 1
ATOM 3823 O O . PRO B 1 126 ? 5.215 48.375 12.445 1 97.44 126 PRO B O 1
ATOM 3826 N N . ALA B 1 127 ? 3.742 50 12.117 1 97.94 127 ALA B N 1
ATOM 3827 C CA . ALA B 1 127 ? 4.02 50.625 13.414 1 97.94 127 ALA B CA 1
ATOM 3828 C C . ALA B 1 127 ? 3.613 49.688 14.555 1 97.94 127 ALA B C 1
ATOM 3830 O O . ALA B 1 127 ? 4.301 49.594 15.578 1 97.94 127 ALA B O 1
ATOM 3831 N N . ASP B 1 128 ? 2.518 49.094 14.383 1 98.25 128 ASP B N 1
ATOM 3832 C CA . ASP B 1 128 ? 2.055 48.125 15.375 1 98.25 128 ASP B CA 1
ATOM 3833 C C . ASP B 1 128 ? 3 46.906 15.461 1 98.25 128 ASP B C 1
ATOM 3835 O O . ASP B 1 128 ? 3.172 46.344 16.531 1 98.25 128 ASP B O 1
ATOM 3839 N N . VAL B 1 129 ? 3.611 46.5 14.336 1 98.31 129 VAL B N 1
ATOM 3840 C CA . VAL B 1 129 ? 4.621 45.438 14.328 1 98.31 129 VAL B CA 1
ATOM 3841 C C . VAL B 1 129 ? 5.801 45.844 15.203 1 98.31 129 VAL B C 1
ATOM 3843 O O . VAL B 1 129 ? 6.312 45.062 15.984 1 98.31 129 VAL B O 1
ATOM 3846 N N . THR B 1 130 ? 6.199 47.094 15.047 1 98.25 130 THR B N 1
ATOM 3847 C CA . THR B 1 130 ? 7.305 47.594 15.852 1 98.25 130 THR B CA 1
ATOM 3848 C C . THR B 1 130 ? 6.934 47.625 17.328 1 98.25 130 THR B C 1
ATOM 3850 O O . THR B 1 130 ? 7.754 47.25 18.188 1 98.25 130 THR B O 1
ATOM 3853 N N . ALA B 1 131 ? 5.723 48.031 17.625 1 98.31 131 ALA B N 1
ATOM 3854 C CA . ALA B 1 131 ? 5.258 48 19.016 1 98.31 131 ALA B CA 1
ATOM 3855 C C . ALA B 1 131 ? 5.309 46.562 19.562 1 98.31 131 ALA B C 1
ATOM 3857 O O . ALA B 1 131 ? 5.781 46.344 20.672 1 98.31 131 ALA B O 1
ATOM 3858 N N . PHE B 1 132 ? 4.805 45.656 18.844 1 98.19 132 PHE B N 1
ATOM 3859 C CA . PHE B 1 132 ? 4.836 44.25 19.219 1 98.19 132 PHE B CA 1
ATOM 3860 C C . PHE B 1 132 ? 6.27 43.781 19.469 1 98.19 132 PHE B C 1
ATOM 3862 O O . PHE B 1 132 ? 6.539 43.094 20.469 1 98.19 132 PHE B O 1
ATOM 3869 N N . ALA B 1 133 ? 7.188 44.031 18.469 1 98.12 133 ALA B N 1
ATOM 3870 C CA . ALA B 1 133 ? 8.594 43.688 18.625 1 98.12 133 ALA B CA 1
ATOM 3871 C C . ALA B 1 133 ? 9.172 44.219 19.922 1 98.12 133 ALA B C 1
ATOM 3873 O O . ALA B 1 133 ? 9.828 43.469 20.672 1 98.12 133 ALA B O 1
ATOM 3874 N N . ASN B 1 134 ? 8.844 45.406 20.234 1 97.5 134 ASN B N 1
ATOM 3875 C CA . ASN B 1 134 ? 9.414 46.094 21.391 1 97.5 134 ASN B CA 1
ATOM 3876 C C . ASN B 1 134 ? 8.867 45.562 22.703 1 97.5 134 ASN B C 1
ATOM 3878 O O . ASN B 1 134 ? 9.492 45.719 23.75 1 97.5 134 ASN B O 1
ATOM 3882 N N . GLU B 1 135 ? 7.742 45.062 22.703 1 97.06 135 GLU B N 1
ATOM 3883 C CA . GLU B 1 135 ? 7.16 44.438 23.875 1 97.06 135 GLU B CA 1
ATOM 3884 C C . GLU B 1 135 ? 7.898 43.156 24.234 1 97.06 135 GLU B C 1
ATOM 3886 O O . GLU B 1 135 ? 7.75 42.625 25.344 1 97.06 135 GLU B O 1
ATOM 3891 N N . GLY B 1 136 ? 8.586 42.625 23.328 1 94.88 136 GLY B N 1
ATOM 3892 C CA . GLY B 1 136 ? 9.391 41.406 23.547 1 94.88 136 GLY B CA 1
ATOM 3893 C C . GLY B 1 136 ? 10.875 41.656 23.391 1 94.88 136 GLY B C 1
ATOM 3894 O O . GLY B 1 136 ? 11.414 42.594 23.969 1 94.88 136 GLY B O 1
ATOM 3895 N N . ALA B 1 137 ? 11.555 40.781 22.656 1 94.06 137 ALA B N 1
ATOM 3896 C CA . ALA B 1 137 ? 13 40.844 22.5 1 94.06 137 ALA B CA 1
ATOM 3897 C C . ALA B 1 137 ? 13.398 41.781 21.359 1 94.06 137 ALA B C 1
ATOM 3899 O O . ALA B 1 137 ? 14.578 41.938 21.047 1 94.06 137 ALA B O 1
ATOM 3900 N N . GLY B 1 138 ? 12.445 42.438 20.766 1 96.06 138 GLY B N 1
ATOM 3901 C CA . GLY B 1 138 ? 12.727 43.25 19.609 1 96.06 138 GLY B CA 1
ATOM 3902 C C . GLY B 1 138 ? 12.734 42.5 18.297 1 96.06 138 GLY B C 1
ATOM 3903 O O . GLY B 1 138 ? 12.172 41.406 18.219 1 96.06 138 GLY B O 1
ATOM 3904 N N . TYR B 1 139 ? 13.188 43.125 17.266 1 97.12 139 TYR B N 1
ATOM 3905 C CA . TYR B 1 139 ? 13.359 42.5 15.969 1 97.12 139 TYR B CA 1
ATOM 3906 C C . TYR B 1 139 ? 14.492 41.469 16.016 1 97.12 139 TYR B C 1
ATOM 3908 O O . TYR B 1 139 ? 15.406 41.562 16.828 1 97.12 139 TYR B O 1
ATOM 3916 N N . PRO B 1 140 ? 14.43 40.5 15.227 1 97.62 140 PRO B N 1
ATOM 3917 C CA . PRO B 1 140 ? 13.453 40.25 14.164 1 97.62 140 PRO B CA 1
ATOM 3918 C C . PRO B 1 140 ? 12.156 39.625 14.695 1 97.62 140 PRO B C 1
ATOM 3920 O O . PRO B 1 140 ? 12.133 39.062 15.797 1 97.62 140 PRO B O 1
ATOM 3923 N N . VAL B 1 141 ? 11.031 39.781 13.969 1 97.75 141 VAL B N 1
ATOM 3924 C CA . VAL B 1 141 ? 9.758 39.125 14.242 1 97.75 141 VAL B CA 1
ATOM 3925 C C . VAL B 1 141 ? 9.242 38.469 12.969 1 97.75 141 VAL B C 1
ATOM 3927 O O . VAL B 1 141 ? 9.719 38.75 11.867 1 97.75 141 VAL B O 1
ATOM 3930 N N . VAL B 1 142 ? 8.391 37.531 13.141 1 96.38 142 VAL B N 1
ATOM 3931 C CA . VAL B 1 142 ? 7.809 36.781 12.016 1 96.38 142 VAL B CA 1
ATOM 3932 C C . VAL B 1 142 ? 6.398 37.312 11.734 1 96.38 142 VAL B C 1
ATOM 3934 O O . VAL B 1 142 ? 5.578 37.406 12.656 1 96.38 142 VAL B O 1
ATOM 3937 N N . LEU B 1 143 ? 6.172 37.688 10.484 1 96.5 143 LEU B N 1
ATOM 3938 C CA . LEU B 1 143 ? 4.836 38.094 10.055 1 96.5 143 LEU B CA 1
ATOM 3939 C C . LEU B 1 143 ? 4.215 37.031 9.148 1 96.5 143 LEU B C 1
ATOM 3941 O O . LEU B 1 143 ? 4.902 36.469 8.305 1 96.5 143 LEU B O 1
ATOM 3945 N N . LYS B 1 144 ? 2.941 36.75 9.445 1 93.88 144 LYS B N 1
ATOM 3946 C CA . LYS B 1 144 ? 2.188 35.781 8.648 1 93.88 144 LYS B CA 1
ATOM 3947 C C . LYS B 1 144 ? 0.825 36.344 8.25 1 93.88 144 LYS B C 1
ATOM 3949 O O . LYS B 1 144 ? 0.143 36.969 9.062 1 93.88 144 LYS B O 1
ATOM 3954 N N . THR B 1 145 ? 0.538 36.156 6.977 1 92.44 145 THR B N 1
ATOM 3955 C CA . THR B 1 145 ? -0.867 36.375 6.648 1 92.44 145 THR B CA 1
ATOM 3956 C C . THR B 1 145 ? -1.749 35.344 7.332 1 92.44 145 THR B C 1
ATOM 3958 O O . THR B 1 145 ? -1.384 34.156 7.41 1 92.44 145 THR B O 1
ATOM 3961 N N . VAL B 1 146 ? -2.873 35.812 7.824 1 91.62 146 VAL B N 1
ATOM 3962 C CA . VAL B 1 146 ? -3.709 34.938 8.641 1 91.62 146 VAL B CA 1
ATOM 3963 C C . VAL B 1 146 ? -4.328 33.844 7.77 1 91.62 146 VAL B C 1
ATOM 3965 O O . VAL B 1 146 ? -4.594 32.75 8.242 1 91.62 146 VAL B O 1
ATOM 3968 N N . ARG B 1 147 ? -4.664 34.031 6.488 1 87.69 147 ARG B N 1
ATOM 3969 C CA . ARG B 1 147 ? -5.199 33.062 5.543 1 87.69 147 ARG B CA 1
ATOM 3970 C C . ARG B 1 147 ? -4.406 33.062 4.238 1 87.69 147 ARG B C 1
ATOM 3972 O O . ARG B 1 147 ? -3.752 34.062 3.912 1 87.69 147 ARG B O 1
ATOM 3979 N N . GLY B 1 148 ? -4.484 31.938 3.574 1 74.75 148 GLY B N 1
ATOM 3980 C CA . GLY B 1 148 ? -3.949 31.859 2.225 1 74.75 148 GLY B CA 1
ATOM 3981 C C . GLY B 1 148 ? -2.473 31.516 2.191 1 74.75 148 GLY B C 1
ATOM 3982 O O . GLY B 1 148 ? -1.904 31.297 1.118 1 74.75 148 GLY B O 1
ATOM 3983 N N . GLY B 1 149 ? -1.795 31.516 3.309 1 68.12 149 GLY B N 1
ATOM 3984 C CA . GLY B 1 149 ? -0.38 31.172 3.326 1 68.12 149 GLY B CA 1
ATOM 3985 C C . GLY B 1 149 ? -0.118 29.688 3.311 1 68.12 149 GLY B C 1
ATOM 3986 O O . GLY B 1 149 ? -0.853 28.906 3.93 1 68.12 149 GLY B O 1
ATOM 3987 N N . TYR B 1 150 ? 0.722 29.234 2.34 1 64.25 150 TYR B N 1
ATOM 3988 C CA . TYR B 1 150 ? 1.185 27.859 2.33 1 64.25 150 TYR B CA 1
ATOM 3989 C C . TYR B 1 150 ? 2.631 27.766 1.86 1 64.25 150 TYR B C 1
ATOM 3991 O O . TYR B 1 150 ? 3.109 28.641 1.134 1 64.25 150 TYR B O 1
ATOM 3999 N N . ASP B 1 151 ? 3.359 26.766 2.318 1 59.06 151 ASP B N 1
ATOM 4000 C CA . ASP B 1 151 ? 4.73 26.438 1.934 1 59.06 151 ASP B CA 1
ATOM 4001 C C . ASP B 1 151 ? 5.613 27.688 1.951 1 59.06 151 ASP B C 1
ATOM 4003 O O . ASP B 1 151 ? 6.32 27.969 0.981 1 59.06 151 ASP B O 1
ATOM 4007 N N . GLY B 1 152 ? 5.504 28.438 3.033 1 64.19 152 GLY B N 1
ATOM 4008 C CA . GLY B 1 152 ? 6.363 29.578 3.246 1 64.19 152 GLY B CA 1
ATOM 4009 C C . GLY B 1 152 ? 5.809 30.859 2.652 1 64.19 152 GLY B C 1
ATOM 4010 O O . GLY B 1 152 ? 6.219 31.969 3.039 1 64.19 152 GLY B O 1
ATOM 4011 N N . LYS B 1 153 ? 4.918 30.641 1.77 1 76.5 153 LYS B N 1
ATOM 4012 C CA . LYS B 1 153 ? 4.277 31.828 1.223 1 76.5 153 LYS B CA 1
ATOM 4013 C C . LYS B 1 153 ? 3.381 32.5 2.262 1 76.5 153 LYS B C 1
ATOM 4015 O O . LYS B 1 153 ? 2.693 31.812 3.023 1 76.5 153 LYS B O 1
ATOM 4020 N N . GLY B 1 154 ? 3.551 33.75 2.375 1 84.19 154 GLY B N 1
ATOM 4021 C CA . GLY B 1 154 ? 2.76 34.5 3.336 1 84.19 154 GLY B CA 1
ATOM 4022 C C . GLY B 1 154 ? 3.438 34.656 4.684 1 84.19 154 GLY B C 1
ATOM 4023 O O . GLY B 1 154 ? 2.785 34.969 5.684 1 84.19 154 GLY B O 1
ATOM 4024 N N . VAL B 1 155 ? 4.699 34.25 4.668 1 89.44 155 VAL B N 1
ATOM 4025 C CA . VAL B 1 155 ? 5.473 34.375 5.898 1 89.44 155 VAL B CA 1
ATOM 4026 C C . VAL B 1 155 ? 6.688 35.281 5.664 1 89.44 155 VAL B C 1
ATOM 4028 O O . VAL B 1 155 ? 7.418 35.094 4.684 1 89.44 155 VAL B O 1
ATOM 4031 N N . TRP B 1 156 ? 6.953 36.219 6.504 1 92.69 156 TRP B N 1
ATOM 4032 C CA . TRP B 1 156 ? 8.086 37.125 6.414 1 92.69 156 TRP B CA 1
ATOM 4033 C C . TRP B 1 156 ? 8.828 37.188 7.742 1 92.69 156 TRP B C 1
ATOM 4035 O O . TRP B 1 156 ? 8.211 37.344 8.797 1 92.69 156 TRP B O 1
ATOM 4045 N N . VAL B 1 157 ? 10.078 37.094 7.648 1 94.69 157 VAL B N 1
ATOM 4046 C CA . VAL B 1 157 ? 10.914 37.469 8.773 1 94.69 157 VAL B CA 1
ATOM 4047 C C . VAL B 1 157 ? 11.398 38.906 8.57 1 94.69 157 VAL B C 1
ATOM 4049 O O . VAL B 1 157 ? 12.078 39.219 7.59 1 94.69 157 VAL B O 1
ATOM 4052 N N . VAL B 1 158 ? 11.055 39.75 9.445 1 97.19 158 VAL B N 1
ATOM 4053 C CA . VAL B 1 158 ? 11.375 41.156 9.242 1 97.19 158 VAL B CA 1
ATOM 4054 C C . VAL B 1 158 ? 12.297 41.656 10.352 1 97.19 158 VAL B C 1
ATOM 4056 O O . VAL B 1 158 ? 12.133 41.281 11.516 1 97.19 158 VAL B O 1
ATOM 4059 N N . ASP B 1 159 ? 13.188 42.5 9.953 1 97.62 159 ASP B N 1
ATOM 4060 C CA . ASP B 1 159 ? 14.211 43 10.875 1 97.62 159 ASP B CA 1
ATOM 4061 C C . ASP B 1 159 ? 13.93 44.406 11.328 1 97.62 159 ASP B C 1
ATOM 4063 O O . ASP B 1 159 ? 14.594 44.938 12.227 1 97.62 159 ASP B O 1
ATOM 4067 N N . ASP B 1 160 ? 13.008 45.094 10.68 1 97.31 160 ASP B N 1
ATOM 4068 C CA . ASP B 1 160 ? 12.656 46.469 11.023 1 97.31 160 ASP B CA 1
ATOM 4069 C C . ASP B 1 160 ? 11.289 46.844 10.453 1 97.31 160 ASP B C 1
ATOM 4071 O O . ASP B 1 160 ? 10.641 46.031 9.789 1 97.31 160 ASP B O 1
ATOM 4075 N N . GLU B 1 161 ? 10.852 48.031 10.859 1 97.31 161 GLU B N 1
ATOM 4076 C CA . GLU B 1 161 ? 9.523 48.531 10.484 1 97.31 161 GLU B CA 1
ATOM 4077 C C . GLU B 1 161 ? 9.383 48.625 8.969 1 97.31 161 GLU B C 1
ATOM 4079 O O . GLU B 1 161 ? 8.305 48.375 8.422 1 97.31 161 GLU B O 1
ATOM 4084 N N . GLN B 1 162 ? 10.453 49 8.273 1 96.75 162 GLN B N 1
ATOM 4085 C CA . GLN B 1 162 ? 10.414 49.156 6.82 1 96.75 162 GLN B CA 1
ATOM 4086 C C . GLN B 1 162 ? 10.109 47.812 6.129 1 96.75 162 GLN B C 1
ATOM 4088 O O . GLN B 1 162 ? 9.32 47.781 5.18 1 96.75 162 GLN B O 1
ATOM 4093 N N . GLN B 1 163 ? 10.695 46.75 6.652 1 96.38 163 GLN B N 1
ATOM 4094 C CA . GLN B 1 163 ? 10.477 45.438 6.086 1 96.38 163 GLN B CA 1
ATOM 4095 C C . GLN B 1 163 ? 9.078 44.906 6.402 1 96.38 163 GLN B C 1
ATOM 4097 O O . GLN B 1 163 ? 8.609 43.938 5.785 1 96.38 163 GLN B O 1
ATOM 4102 N N . ALA B 1 164 ? 8.398 45.562 7.273 1 96.44 164 ALA B N 1
ATOM 4103 C CA . ALA B 1 164 ? 7.109 45.062 7.758 1 96.44 164 ALA B CA 1
ATOM 4104 C C . ALA B 1 164 ? 5.973 45.5 6.848 1 96.44 164 ALA B C 1
ATOM 4106 O O . ALA B 1 164 ? 4.816 45.156 7.062 1 96.44 164 ALA B O 1
ATOM 4107 N N . HIS B 1 165 ? 6.273 46.25 5.824 1 95.5 165 HIS B N 1
ATOM 4108 C CA . HIS B 1 165 ? 5.211 46.812 5 1 95.5 165 HIS B CA 1
ATOM 4109 C C . HIS B 1 165 ? 4.633 45.781 4.055 1 95.5 165 HIS B C 1
ATOM 4111 O O . HIS B 1 165 ? 3.426 45.75 3.803 1 95.5 165 HIS B O 1
ATOM 4117 N N . ALA B 1 166 ? 5.379 44.875 3.629 1 92.19 166 ALA B N 1
ATOM 4118 C CA . ALA B 1 166 ? 5.051 43.969 2.539 1 92.19 166 ALA B CA 1
ATOM 4119 C C . ALA B 1 166 ? 3.854 43.094 2.9 1 92.19 166 ALA B C 1
ATOM 4121 O O . ALA B 1 166 ? 2.928 42.938 2.1 1 92.19 166 ALA B O 1
ATOM 4122 N N . PRO B 1 167 ? 3.756 42.5 4.07 1 91.38 167 PRO B N 1
ATOM 4123 C CA . PRO B 1 167 ? 2.639 41.625 4.41 1 91.38 167 PRO B CA 1
ATOM 4124 C C . PRO B 1 167 ? 1.287 42.312 4.355 1 91.38 167 PRO B C 1
ATOM 4126 O O . PRO B 1 167 ? 0.258 41.688 4.137 1 91.38 167 PRO B O 1
ATOM 4129 N N . PHE B 1 168 ? 1.281 43.594 4.492 1 93.25 168 PHE B N 1
ATOM 4130 C CA . PHE B 1 168 ? 0.03 44.344 4.59 1 93.25 168 PHE B CA 1
ATOM 4131 C C . PHE B 1 168 ? -0.518 44.656 3.203 1 93.25 168 PHE B C 1
ATOM 4133 O O . PHE B 1 168 ? -1.678 45.062 3.064 1 93.25 168 PHE B O 1
ATOM 4140 N N . LEU B 1 169 ? 0.304 44.438 2.242 1 88.75 169 LEU B N 1
ATOM 4141 C CA . LEU B 1 169 ? -0.104 44.75 0.875 1 88.75 169 LEU B CA 1
ATOM 4142 C C . LEU B 1 169 ? -1.137 43.719 0.375 1 88.75 169 LEU B C 1
ATOM 4144 O O . LEU B 1 169 ? -1.868 44 -0.578 1 88.75 169 LEU B O 1
ATOM 4148 N N . ALA B 1 170 ? -1.211 42.531 1.014 1 82.19 170 ALA B N 1
ATOM 4149 C CA . ALA B 1 170 ? -2.125 41.5 0.587 1 82.19 170 ALA B CA 1
ATOM 4150 C C . ALA B 1 170 ? -3.561 41.812 0.988 1 82.19 170 ALA B C 1
ATOM 4152 O O . ALA B 1 170 ? -4.508 41.219 0.469 1 82.19 170 ALA B O 1
ATOM 4153 N N . GLY B 1 171 ? -3.764 42.75 1.87 1 83.94 171 GLY B N 1
ATOM 4154 C CA . GLY B 1 171 ? -5.102 43.188 2.26 1 83.94 171 GLY B CA 1
ATOM 4155 C C . GLY B 1 171 ? -5.777 42.188 3.203 1 83.94 171 GLY B C 1
ATOM 4156 O O . GLY B 1 171 ? -7.004 42.219 3.334 1 83.94 171 GLY B O 1
ATOM 4157 N N . VAL B 1 172 ? -5.129 41.219 3.74 1 87.38 172 VAL B N 1
ATOM 4158 C CA . VAL B 1 172 ? -5.637 40.281 4.734 1 87.38 172 VAL B CA 1
ATOM 4159 C C . VAL B 1 172 ? -4.953 40.531 6.078 1 87.38 172 VAL B C 1
ATOM 4161 O O . VAL B 1 172 ? -3.859 41.125 6.129 1 87.38 172 VAL B O 1
ATOM 4164 N N . PRO B 1 173 ? -5.641 40.219 7.113 1 93.62 173 PRO B N 1
ATOM 4165 C CA . PRO B 1 173 ? -5.039 40.438 8.43 1 93.62 173 PRO B CA 1
ATOM 4166 C C . PRO B 1 173 ? -3.664 39.812 8.57 1 93.62 173 PRO B C 1
ATOM 4168 O O . PRO B 1 173 ? -3.396 38.781 7.938 1 93.62 173 PRO B O 1
ATOM 4171 N N . VAL B 1 174 ? -2.848 40.406 9.359 1 96.44 174 VAL B N 1
ATOM 4172 C CA . VAL B 1 174 ? -1.466 39.969 9.531 1 96.44 174 VAL B CA 1
ATOM 4173 C C . VAL B 1 174 ? -1.229 39.594 10.992 1 96.44 174 VAL B C 1
ATOM 4175 O O . VAL B 1 174 ? -1.628 40.312 11.906 1 96.44 174 VAL B O 1
ATOM 4178 N N . LEU B 1 175 ? -0.672 38.469 11.195 1 97.31 175 LEU B N 1
ATOM 4179 C CA . LEU B 1 175 ? -0.263 37.969 12.508 1 97.31 175 LEU B CA 1
ATOM 4180 C C . LEU B 1 175 ? 1.232 38.156 12.719 1 97.31 175 LEU B C 1
ATOM 4182 O O . LEU B 1 175 ? 2.045 37.781 11.875 1 97.31 175 LEU B O 1
ATOM 4186 N N . ALA B 1 176 ? 1.588 38.812 13.781 1 97.88 176 ALA B N 1
ATOM 4187 C CA . ALA B 1 176 ? 2.984 38.906 14.195 1 97.88 176 ALA B CA 1
ATOM 4188 C C . ALA B 1 176 ? 3.309 37.875 15.258 1 97.88 176 ALA B C 1
ATOM 4190 O O . ALA B 1 176 ? 2.51 37.625 16.172 1 97.88 176 ALA B O 1
ATOM 4191 N N . GLU B 1 177 ? 4.418 37.25 15.125 1 97.81 177 GLU B N 1
ATOM 4192 C CA . GLU B 1 177 ? 4.922 36.281 16.109 1 97.81 177 GLU B CA 1
ATOM 4193 C C . GLU B 1 177 ? 6.383 36.562 16.438 1 97.81 177 GLU B C 1
ATOM 4195 O O . GLU B 1 177 ? 7.141 37.062 15.602 1 97.81 177 GLU B O 1
ATOM 4200 N N . GLU B 1 178 ? 6.75 36.312 17.672 1 97.38 178 GLU B N 1
ATOM 4201 C CA . GLU B 1 178 ? 8.172 36.344 18.016 1 97.38 178 GLU B CA 1
ATOM 4202 C C . GLU B 1 178 ? 8.961 35.344 17.188 1 97.38 178 GLU B C 1
ATOM 4204 O O . GLU B 1 178 ? 8.453 34.25 16.875 1 97.38 178 GLU B O 1
ATOM 4209 N N . LYS B 1 179 ? 10.102 35.688 16.797 1 96.75 179 LYS B N 1
ATOM 4210 C CA . LYS B 1 179 ? 10.992 34.688 16.203 1 96.75 179 LYS B CA 1
ATOM 4211 C C . LYS B 1 179 ? 11.547 33.75 17.266 1 96.75 179 LYS B C 1
ATOM 4213 O O . LYS B 1 179 ? 12.391 34.156 18.078 1 96.75 179 LYS B O 1
ATOM 4218 N N . VAL B 1 180 ? 11.164 32.531 17.281 1 96.44 180 VAL B N 1
ATOM 4219 C CA . VAL B 1 180 ? 11.492 31.562 18.328 1 96.44 180 VAL B CA 1
ATOM 4220 C C . VAL B 1 180 ? 12.945 31.125 18.172 1 96.44 180 VAL B C 1
ATOM 4222 O O . VAL B 1 180 ? 13.398 30.812 17.062 1 96.44 180 VAL B O 1
ATOM 4225 N N . ASP B 1 181 ? 13.742 31.109 19.234 1 96 181 ASP B N 1
ATOM 4226 C CA . ASP B 1 181 ? 15.078 30.531 19.281 1 96 181 ASP B CA 1
ATOM 4227 C C . ASP B 1 181 ? 15.023 29.031 19.516 1 96 181 ASP B C 1
ATOM 4229 O O . ASP B 1 181 ? 15.25 28.562 20.641 1 96 181 ASP B O 1
ATOM 4233 N N . PHE B 1 182 ? 14.773 28.297 18.484 1 96.44 182 PHE B N 1
ATOM 4234 C CA . PHE B 1 182 ? 14.602 26.859 18.641 1 96.44 182 PHE B CA 1
ATOM 4235 C C . PHE B 1 182 ? 15.844 26.109 18.141 1 96.44 182 PHE B C 1
ATOM 4237 O O . PHE B 1 182 ? 16.594 26.641 17.328 1 96.44 182 PHE B O 1
ATOM 4244 N N . VAL B 1 183 ? 16.094 24.891 18.672 1 97 183 VAL B N 1
ATOM 4245 C CA . VAL B 1 183 ? 17.234 24.062 18.297 1 97 183 VAL B CA 1
ATOM 4246 C C . VAL B 1 183 ? 16.844 23.094 17.203 1 97 183 VAL B C 1
ATOM 4248 O O . VAL B 1 183 ? 17.688 22.656 16.406 1 97 183 VAL B O 1
ATOM 4251 N N . ARG B 1 184 ? 15.547 22.688 17.188 1 97.31 184 ARG B N 1
ATOM 4252 C CA . ARG B 1 184 ? 15.055 21.844 16.109 1 97.31 184 ARG B CA 1
ATOM 4253 C C . ARG B 1 184 ? 13.531 21.891 16.016 1 97.31 184 ARG B C 1
ATOM 4255 O O . ARG B 1 184 ? 12.867 22.438 16.922 1 97.31 184 ARG B O 1
ATOM 4262 N N . GLU B 1 185 ? 13.055 21.469 14.961 1 98 185 GLU B N 1
ATOM 4263 C CA . GLU B 1 185 ? 11.617 21.328 14.742 1 98 185 GLU B CA 1
ATOM 4264 C C . GLU B 1 185 ? 11.164 19.891 14.922 1 98 185 GLU B C 1
ATOM 4266 O O . GLU B 1 185 ? 11.875 18.953 14.531 1 98 185 GLU B O 1
ATOM 4271 N N . LEU B 1 186 ? 10.07 19.703 15.586 1 98.69 186 LEU B N 1
ATOM 4272 C CA . LEU B 1 186 ? 9.445 18.406 15.844 1 98.69 186 LEU B CA 1
ATOM 4273 C C . LEU B 1 186 ? 8.031 18.359 15.281 1 98.69 186 LEU B C 1
ATOM 4275 O O . LEU B 1 186 ? 7.48 19.391 14.891 1 98.69 186 LEU B O 1
ATOM 4279 N N . ALA B 1 187 ? 7.5 17.234 15.188 1 98.81 187 ALA B N 1
ATOM 4280 C CA . ALA B 1 187 ? 6.09 17.062 14.844 1 98.81 187 ALA B CA 1
ATOM 4281 C C . ALA B 1 187 ? 5.473 15.898 15.625 1 98.81 187 ALA B C 1
ATOM 4283 O O . ALA B 1 187 ? 6.105 14.852 15.797 1 98.81 187 ALA B O 1
ATOM 4284 N N . ALA B 1 188 ? 4.391 16.125 16.188 1 98.94 188 ALA B N 1
ATOM 4285 C CA . ALA B 1 188 ? 3.561 15.102 16.812 1 98.94 188 ALA B CA 1
ATOM 4286 C C . ALA B 1 188 ? 2.32 14.812 15.969 1 98.94 188 ALA B C 1
ATOM 4288 O O . ALA B 1 188 ? 1.48 15.695 15.766 1 98.94 188 ALA B O 1
ATOM 4289 N N . ASN B 1 189 ? 2.27 13.594 15.469 1 98.94 189 ASN B N 1
ATOM 4290 C CA . ASN B 1 189 ? 1.145 13.156 14.656 1 98.94 189 ASN B CA 1
ATOM 4291 C C . ASN B 1 189 ? 0.185 12.273 15.453 1 98.94 189 ASN B C 1
ATOM 4293 O O . ASN B 1 189 ? 0.599 11.281 16.047 1 98.94 189 ASN B O 1
ATOM 4297 N N . VAL B 1 190 ? -1.062 12.633 15.477 1 98.94 190 VAL B N 1
ATOM 4298 C CA . VAL B 1 190 ? -2.074 11.852 16.188 1 98.94 190 VAL B CA 1
ATOM 4299 C C . VAL B 1 190 ? -3.297 11.656 15.281 1 98.94 190 VAL B C 1
ATOM 4301 O O . VAL B 1 190 ? -3.48 12.391 14.312 1 98.94 190 VAL B O 1
ATOM 4304 N N . VAL B 1 191 ? -4.066 10.641 15.531 1 98.94 191 VAL B N 1
ATOM 4305 C CA . VAL B 1 191 ? -5.328 10.375 14.844 1 98.94 191 VAL B CA 1
ATOM 4306 C C . VAL B 1 191 ? -6.43 10.117 15.867 1 98.94 191 VAL B C 1
ATOM 4308 O O . VAL B 1 191 ? -6.219 9.398 16.844 1 98.94 191 VAL B O 1
ATOM 4311 N N . ARG B 1 192 ? -7.527 10.719 15.656 1 98.69 192 ARG B N 1
ATOM 4312 C CA . ARG B 1 192 ? -8.641 10.602 16.594 1 98.69 192 ARG B CA 1
ATOM 4313 C C . ARG B 1 192 ? -9.938 10.258 15.867 1 98.69 192 ARG B C 1
ATOM 4315 O O . ARG B 1 192 ? -10.211 10.789 14.789 1 98.69 192 ARG B O 1
ATOM 4322 N N . SER B 1 193 ? -10.719 9.344 16.422 1 97.81 193 SER B N 1
ATOM 4323 C CA . SER B 1 193 ? -11.984 8.922 15.844 1 97.81 193 SER B CA 1
ATOM 4324 C C . SER B 1 193 ? -13.164 9.633 16.516 1 97.81 193 SER B C 1
ATOM 4326 O O . SER B 1 193 ? -13.008 10.242 17.562 1 97.81 193 SER B O 1
ATOM 4328 N N . PRO B 1 194 ? -14.359 9.586 15.859 1 95.62 194 PRO B N 1
ATOM 4329 C CA . PRO B 1 194 ? -15.555 10.172 16.469 1 95.62 194 PRO B CA 1
ATOM 4330 C C . PRO B 1 194 ? -15.914 9.539 17.812 1 95.62 194 PRO B C 1
ATOM 4332 O O . PRO B 1 194 ? -16.469 10.211 18.688 1 95.62 194 PRO B O 1
ATOM 4335 N N . SER B 1 195 ? -15.57 8.289 17.969 1 94.06 195 SER B N 1
ATOM 4336 C CA . SER B 1 195 ? -15.906 7.578 19.188 1 94.06 195 SER B CA 1
ATOM 4337 C C . SER B 1 195 ? -14.914 7.887 20.297 1 94.06 195 SER B C 1
ATOM 4339 O O . SER B 1 195 ? -15.055 7.379 21.422 1 94.06 195 SER B O 1
ATOM 4341 N N . GLY B 1 196 ? -13.891 8.648 20 1 90.69 196 GLY B N 1
ATOM 4342 C CA . GLY B 1 196 ? -12.992 9.141 21.047 1 90.69 196 GLY B CA 1
ATOM 4343 C C . GLY B 1 196 ? -11.688 8.367 21.109 1 90.69 196 GLY B C 1
ATOM 4344 O O . GLY B 1 196 ? -10.805 8.703 21.891 1 90.69 196 GLY B O 1
ATOM 4345 N N . GLN B 1 197 ? -11.555 7.285 20.359 1 95.38 197 GLN B N 1
ATOM 4346 C CA . GLN B 1 197 ? -10.266 6.605 20.281 1 95.38 197 GLN B CA 1
ATOM 4347 C C . GLN B 1 197 ? -9.211 7.504 19.641 1 95.38 197 GLN B C 1
ATOM 4349 O O . GLN B 1 197 ? -9.516 8.289 18.75 1 95.38 197 GLN B O 1
ATOM 4354 N N . ALA B 1 198 ? -8.031 7.402 20.188 1 98.31 198 ALA B N 1
ATOM 4355 C CA . ALA B 1 198 ? -6.934 8.172 19.594 1 98.31 198 ALA B CA 1
ATOM 4356 C C . ALA B 1 198 ? -5.633 7.375 19.625 1 98.31 198 ALA B C 1
ATOM 4358 O O . ALA B 1 198 ? -5.438 6.523 20.5 1 98.31 198 ALA B O 1
ATOM 4359 N N . VAL B 1 199 ? -4.828 7.59 18.656 1 98.62 199 VAL B N 1
ATOM 4360 C CA . VAL B 1 199 ? -3.484 7.023 18.641 1 98.62 199 VAL B CA 1
ATOM 4361 C C . VAL B 1 199 ? -2.463 8.125 18.375 1 98.62 199 VAL B C 1
ATOM 4363 O O . VAL B 1 199 ? -2.777 9.133 17.734 1 98.62 199 VAL B O 1
ATOM 4366 N N . ALA B 1 200 ? -1.282 7.941 18.875 1 98.88 200 ALA B N 1
ATOM 4367 C CA . ALA B 1 200 ? -0.163 8.859 18.672 1 98.88 200 ALA B CA 1
ATOM 4368 C C . ALA B 1 200 ? 1.035 8.133 18.062 1 98.88 200 ALA B C 1
ATOM 4370 O O . ALA B 1 200 ? 1.443 7.074 18.562 1 98.88 200 ALA B O 1
ATOM 4371 N N . TYR B 1 201 ? 1.521 8.609 17 1 98.88 201 TYR B N 1
ATOM 4372 C CA . TYR B 1 201 ? 2.781 8.125 16.453 1 98.88 201 TYR B CA 1
ATOM 4373 C C . TYR B 1 201 ? 3.967 8.68 17.234 1 98.88 201 TYR B C 1
ATOM 4375 O O . TYR B 1 201 ? 3.828 9.656 17.969 1 98.88 201 TYR B O 1
ATOM 4383 N N . PRO B 1 202 ? 5.145 8.078 17.078 1 98.75 202 PRO B N 1
ATOM 4384 C CA . PRO B 1 202 ? 6.32 8.68 17.703 1 98.75 202 PRO B CA 1
ATOM 4385 C C . PRO B 1 202 ? 6.574 10.109 17.234 1 98.75 202 PRO B C 1
ATOM 4387 O O . PRO B 1 202 ? 6.359 10.422 16.047 1 98.75 202 PRO B O 1
ATOM 4390 N N . VAL B 1 203 ? 7.012 10.914 18.188 1 98.94 203 VAL B N 1
ATOM 4391 C CA . VAL B 1 203 ? 7.406 12.273 17.812 1 98.94 203 VAL B CA 1
ATOM 4392 C C . VAL B 1 203 ? 8.602 12.219 16.859 1 98.94 203 VAL B C 1
ATOM 4394 O O . VAL B 1 203 ? 9.531 11.445 17.062 1 98.94 203 VAL B O 1
ATOM 4397 N N . VAL B 1 204 ? 8.531 13.047 15.836 1 98.94 204 VAL B N 1
ATOM 4398 C CA . VAL B 1 204 ? 9.586 12.992 14.828 1 98.94 204 VAL B CA 1
ATOM 4399 C C . VAL B 1 204 ? 10.32 14.328 14.781 1 98.94 204 VAL B C 1
ATOM 4401 O O . VAL B 1 204 ? 9.828 15.336 15.297 1 98.94 204 VAL B O 1
ATOM 4404 N N . GLU B 1 205 ? 11.547 14.281 14.234 1 98.88 205 GLU B N 1
ATOM 4405 C CA . GLU B 1 205 ? 12.273 15.492 13.883 1 98.88 205 GLU B CA 1
ATOM 4406 C C . GLU B 1 205 ? 12.109 15.828 12.398 1 98.88 205 GLU B C 1
ATOM 4408 O O . GLU B 1 205 ? 12.227 14.953 11.539 1 98.88 205 GLU B O 1
ATOM 4413 N N . SER B 1 206 ? 11.773 17.031 12.125 1 98.12 206 SER B N 1
ATOM 4414 C CA . SER B 1 206 ? 11.648 17.5 10.75 1 98.12 206 SER B CA 1
ATOM 4415 C C . SER B 1 206 ? 12.688 18.578 10.438 1 98.12 206 SER B C 1
ATOM 4417 O O . SER B 1 206 ? 12.898 19.484 11.234 1 98.12 206 SER B O 1
ATOM 4419 N N . VAL B 1 207 ? 13.328 18.391 9.352 1 97.31 207 VAL B N 1
ATOM 4420 C CA . VAL B 1 207 ? 14.281 19.391 8.852 1 97.31 207 VAL B CA 1
ATOM 4421 C C . VAL B 1 207 ? 13.648 20.188 7.715 1 97.31 207 VAL B C 1
ATOM 4423 O O . VAL B 1 207 ? 13.188 19.609 6.727 1 97.31 207 VAL B O 1
ATOM 4426 N N . GLN B 1 208 ? 13.664 21.484 7.914 1 92.5 208 GLN B N 1
ATOM 4427 C CA . GLN B 1 208 ? 13.109 22.391 6.902 1 92.5 208 GLN B CA 1
ATOM 4428 C C . GLN B 1 208 ? 14.211 23.047 6.086 1 92.5 208 GLN B C 1
ATOM 4430 O O . GLN B 1 208 ? 15.234 23.453 6.633 1 92.5 208 GLN B O 1
ATOM 4435 N N . GLU B 1 209 ? 14.031 23 4.809 1 89.19 209 GLU B N 1
ATOM 4436 C CA . GLU B 1 209 ? 14.883 23.75 3.891 1 89.19 209 GLU B CA 1
ATOM 4437 C C . GLU B 1 209 ? 14.07 24.734 3.066 1 89.19 209 GLU B C 1
ATOM 4439 O O . GLU B 1 209 ? 13.195 24.344 2.289 1 89.19 209 GLU B O 1
ATOM 4444 N N . ASN B 1 210 ? 14.328 26.016 3.271 1 83.06 210 ASN B N 1
ATOM 4445 C CA . ASN B 1 210 ? 13.602 27.078 2.582 1 83.06 210 ASN B CA 1
ATOM 4446 C C . ASN B 1 210 ? 12.102 27 2.855 1 83.06 210 ASN B C 1
ATOM 4448 O O . ASN B 1 210 ? 11.297 27.109 1.932 1 83.06 210 ASN B O 1
ATOM 4452 N N . GLY B 1 211 ? 11.805 26.672 4.078 1 80.75 211 GLY B N 1
ATOM 4453 C CA . GLY B 1 211 ? 10.414 26.688 4.508 1 80.75 211 GLY B CA 1
ATOM 4454 C C . GLY B 1 211 ? 9.664 25.422 4.109 1 80.75 211 GLY B C 1
ATOM 4455 O O . GLY B 1 211 ? 8.453 25.328 4.336 1 80.75 211 GLY B O 1
ATOM 4456 N N . VAL B 1 212 ? 10.367 24.453 3.51 1 86.88 212 VAL B N 1
ATOM 4457 C CA . VAL B 1 212 ? 9.734 23.219 3.062 1 86.88 212 VAL B CA 1
ATOM 4458 C C . VAL B 1 212 ? 10.344 22.031 3.799 1 86.88 212 VAL B C 1
ATOM 4460 O O . VAL B 1 212 ? 11.562 21.953 3.988 1 86.88 212 VAL B O 1
ATOM 4463 N N . CYS B 1 213 ? 9.555 21.125 4.199 1 92.81 213 CYS B N 1
ATOM 4464 C CA . CYS B 1 213 ? 10.055 19.938 4.863 1 92.81 213 CYS B CA 1
ATOM 4465 C C . CYS B 1 213 ? 10.969 19.141 3.934 1 92.81 213 CYS B C 1
ATOM 4467 O O . CYS B 1 213 ? 10.531 18.656 2.885 1 92.81 213 CYS B O 1
ATOM 4469 N N . ALA B 1 214 ? 12.164 18.922 4.32 1 95.88 214 ALA B N 1
ATOM 4470 C CA . ALA B 1 214 ? 13.141 18.219 3.496 1 95.88 214 ALA B CA 1
ATOM 4471 C C . ALA B 1 214 ? 13.312 16.781 3.967 1 95.88 214 ALA B C 1
ATOM 4473 O O . ALA B 1 214 ? 13.461 15.867 3.15 1 95.88 214 ALA B O 1
ATOM 4474 N N . GLU B 1 215 ? 13.258 16.656 5.246 1 98.25 215 GLU B N 1
ATOM 4475 C CA . GLU B 1 215 ? 13.617 15.367 5.84 1 98.25 215 GLU B CA 1
ATOM 4476 C C . GLU B 1 215 ? 12.883 15.148 7.156 1 98.25 215 GLU B C 1
ATOM 4478 O O . GLU B 1 215 ? 12.641 16.094 7.91 1 98.25 215 GLU B O 1
ATOM 4483 N N . VAL B 1 216 ? 12.508 13.914 7.426 1 98.88 216 VAL B N 1
ATOM 4484 C CA . VAL B 1 216 ? 11.906 13.516 8.695 1 98.88 216 VAL B CA 1
ATOM 4485 C C . VAL B 1 216 ? 12.625 12.281 9.234 1 98.88 216 VAL B C 1
ATOM 4487 O O . VAL B 1 216 ? 12.875 11.32 8.5 1 98.88 216 VAL B O 1
ATOM 4490 N N . THR B 1 217 ? 13.016 12.312 10.461 1 98.94 217 THR B N 1
ATOM 4491 C CA . THR B 1 217 ? 13.562 11.164 11.172 1 98.94 217 THR B CA 1
ATOM 4492 C C . THR B 1 217 ? 12.609 10.695 12.266 1 98.94 217 THR B C 1
ATOM 4494 O O . THR B 1 217 ? 12.203 11.484 13.117 1 98.94 217 THR B O 1
ATOM 4497 N N . ALA B 1 218 ? 12.203 9.516 12.195 1 98.94 218 ALA B N 1
ATOM 4498 C CA . ALA B 1 218 ? 11.281 8.922 13.148 1 98.94 218 ALA B CA 1
ATOM 4499 C C . ALA B 1 218 ? 11.922 7.738 13.867 1 98.94 218 ALA B C 1
ATOM 4501 O O . ALA B 1 218 ? 12.453 6.828 13.234 1 98.94 218 ALA B O 1
ATOM 4502 N N . PRO B 1 219 ? 11.938 7.707 15.203 1 98.81 219 PRO B N 1
ATOM 4503 C CA . PRO B 1 219 ? 11.602 8.805 16.125 1 98.81 219 PRO B CA 1
ATOM 4504 C C . PRO B 1 219 ? 12.656 9.906 16.125 1 98.81 219 PRO B C 1
ATOM 4506 O O . PRO B 1 219 ? 13.711 9.766 15.5 1 98.81 219 PRO B O 1
ATOM 4509 N N . ALA B 1 220 ? 12.297 11.008 16.688 1 98.88 220 ALA B N 1
ATOM 4510 C CA . ALA B 1 220 ? 13.273 12.078 16.859 1 98.88 220 ALA B CA 1
ATOM 4511 C C . ALA B 1 220 ? 14.477 11.594 17.656 1 98.88 220 ALA B C 1
ATOM 4513 O O . ALA B 1 220 ? 14.336 11.125 18.781 1 98.88 220 ALA B O 1
ATOM 4514 N N . PRO B 1 221 ? 15.695 11.734 17.125 1 98.62 221 PRO B N 1
ATOM 4515 C CA . PRO B 1 221 ? 16.875 11.203 17.812 1 98.62 221 PRO B CA 1
ATOM 4516 C C . PRO B 1 221 ? 17.172 11.938 19.125 1 98.62 221 PRO B C 1
ATOM 4518 O O . PRO B 1 221 ? 17.078 13.164 19.188 1 98.62 221 PRO B O 1
ATOM 4521 N N . ASP B 1 222 ? 17.469 11.18 20.156 1 97.25 222 ASP B N 1
ATOM 4522 C CA . ASP B 1 222 ? 17.953 11.68 21.438 1 97.25 222 ASP B CA 1
ATOM 4523 C C . ASP B 1 222 ? 16.938 12.633 22.078 1 97.25 222 ASP B C 1
ATOM 4525 O O . ASP B 1 222 ? 17.328 13.594 22.734 1 97.25 222 ASP B O 1
ATOM 4529 N N . LEU B 1 223 ? 15.727 12.477 21.719 1 97.75 223 LEU B N 1
ATOM 4530 C CA . LEU B 1 223 ? 14.68 13.266 22.375 1 97.75 223 LEU B CA 1
ATOM 4531 C C . LEU B 1 223 ? 14.398 12.734 23.781 1 97.75 223 LEU B C 1
ATOM 4533 O O . LEU B 1 223 ? 14.172 11.539 23.953 1 97.75 223 LEU B O 1
ATOM 4537 N N . ASP B 1 224 ? 14.445 13.617 24.75 1 96.81 224 ASP B N 1
ATOM 4538 C CA . ASP B 1 224 ? 14.07 13.234 26.109 1 96.81 224 ASP B CA 1
ATOM 4539 C C . ASP B 1 224 ? 12.695 12.562 26.141 1 96.81 224 ASP B C 1
ATOM 4541 O O . ASP B 1 224 ? 11.719 13.133 25.656 1 96.81 224 ASP B O 1
ATOM 4545 N N . PRO B 1 225 ? 12.633 11.398 26.703 1 97.19 225 PRO B N 1
ATOM 4546 C CA . PRO B 1 225 ? 11.352 10.688 26.734 1 97.19 225 PRO B CA 1
ATOM 4547 C C . PRO B 1 225 ? 10.234 11.523 27.359 1 97.19 225 PRO B C 1
ATOM 4549 O O . PRO B 1 225 ? 9.086 11.453 26.906 1 97.19 225 PRO B O 1
ATOM 4552 N N . ALA B 1 226 ? 10.57 12.266 28.312 1 97.12 226 ALA B N 1
ATOM 4553 C CA . ALA B 1 226 ? 9.555 13.102 28.953 1 97.12 226 ALA B CA 1
ATOM 4554 C C . ALA B 1 226 ? 9.031 14.164 28 1 97.12 226 ALA B C 1
ATOM 4556 O O . ALA B 1 226 ? 7.832 14.469 28.016 1 97.12 226 ALA B O 1
ATOM 4557 N N . LEU B 1 227 ? 9.938 14.742 27.266 1 97.06 227 LEU B N 1
ATOM 4558 C CA . LEU B 1 227 ? 9.539 15.758 26.297 1 97.06 227 LEU B CA 1
ATOM 4559 C C . LEU B 1 227 ? 8.711 15.133 25.172 1 97.06 227 LEU B C 1
ATOM 4561 O O . LEU B 1 227 ? 7.766 15.742 24.672 1 97.06 227 LEU B O 1
ATOM 4565 N N . SER B 1 228 ? 9.125 13.945 24.766 1 97.81 228 SER B N 1
ATOM 4566 C CA . SER B 1 228 ? 8.352 13.203 23.781 1 97.81 228 SER B CA 1
ATOM 4567 C C . SER B 1 228 ? 6.93 12.953 24.25 1 97.81 228 SER B C 1
ATOM 4569 O O . SER B 1 228 ? 5.969 13.188 23.516 1 97.81 228 SER B O 1
ATOM 4571 N N . ASP B 1 229 ? 6.836 12.492 25.484 1 98.12 229 ASP B N 1
ATOM 4572 C CA . ASP B 1 229 ? 5.527 12.25 26.078 1 98.12 229 ASP B CA 1
ATOM 4573 C C . ASP B 1 229 ? 4.699 13.531 26.125 1 98.12 229 ASP B C 1
ATOM 4575 O O . ASP B 1 229 ? 3.504 13.523 25.812 1 98.12 229 ASP B O 1
ATOM 4579 N N . GLU B 1 230 ? 5.34 14.562 26.484 1 98 230 GLU B N 1
ATOM 4580 C CA . GLU B 1 230 ? 4.672 15.859 26.562 1 98 230 GLU B CA 1
ATOM 4581 C C . GLU B 1 230 ? 4.141 16.281 25.203 1 98 230 GLU B C 1
ATOM 4583 O O . GLU B 1 230 ? 3.004 16.75 25.078 1 98 230 GLU B O 1
ATOM 4588 N N . ALA B 1 231 ? 4.922 16.141 24.188 1 98.62 231 ALA B N 1
ATOM 4589 C CA . ALA B 1 231 ? 4.523 16.516 22.828 1 98.62 231 ALA B CA 1
ATOM 4590 C C . ALA B 1 231 ? 3.322 15.695 22.359 1 98.62 231 ALA B C 1
ATOM 4592 O O . ALA B 1 231 ? 2.383 16.234 21.781 1 98.62 231 ALA B O 1
ATOM 4593 N N . GLN B 1 232 ? 3.361 14.43 22.625 1 98.69 232 GLN B N 1
ATOM 4594 C CA . GLN B 1 232 ? 2.25 13.57 22.234 1 98.69 232 GLN B CA 1
ATOM 4595 C C . GLN B 1 232 ? 0.981 13.93 23 1 98.69 232 GLN B C 1
ATOM 4597 O O . GLN B 1 232 ? -0.1 14.016 22.422 1 98.69 232 GLN B O 1
ATOM 4602 N N . GLN B 1 233 ? 1.122 14.117 24.281 1 98.44 233 GLN B N 1
ATOM 4603 C CA . GLN B 1 233 ? -0.024 14.484 25.109 1 98.44 233 GLN B CA 1
ATOM 4604 C C . GLN B 1 233 ? -0.619 15.82 24.672 1 98.44 233 GLN B C 1
ATOM 4606 O O . GLN B 1 233 ? -1.84 15.984 24.641 1 98.44 233 GLN B O 1
ATOM 4611 N N . LEU B 1 234 ? 0.258 16.719 24.359 1 98.62 234 LEU B N 1
ATOM 4612 C CA . LEU B 1 234 ? -0.171 18.031 23.859 1 98.62 234 LEU B CA 1
ATOM 4613 C C . LEU B 1 234 ? -0.993 17.891 22.594 1 98.62 234 LEU B C 1
ATOM 4615 O O . LEU B 1 234 ? -2.061 18.484 22.469 1 98.62 234 LEU B O 1
ATOM 4619 N N . ALA B 1 235 ? -0.506 17.109 21.672 1 98.81 235 ALA B N 1
ATOM 4620 C CA . ALA B 1 235 ? -1.21 16.891 20.406 1 98.81 235 ALA B CA 1
ATOM 4621 C C . ALA B 1 235 ? -2.574 16.25 20.641 1 98.81 235 ALA B C 1
ATOM 4623 O O . ALA B 1 235 ? -3.568 16.641 20.031 1 98.81 235 ALA B O 1
ATOM 4624 N N . LEU B 1 236 ? -2.623 15.25 21.516 1 98.62 236 LEU B N 1
ATOM 4625 C CA . LEU B 1 236 ? -3.879 14.586 21.844 1 98.62 236 LEU B CA 1
ATOM 4626 C C . LEU B 1 236 ? -4.859 15.555 22.484 1 98.62 236 LEU B C 1
ATOM 4628 O O . LEU B 1 236 ? -6.055 15.539 22.188 1 98.62 236 LEU B O 1
ATOM 4632 N N . ARG B 1 237 ? -4.348 16.375 23.375 1 98.38 237 ARG B N 1
ATOM 4633 C CA . ARG B 1 237 ? -5.191 17.375 24.016 1 98.38 237 ARG B CA 1
ATOM 4634 C C . ARG B 1 237 ? -5.77 18.344 23 1 98.38 237 ARG B C 1
ATOM 4636 O O . ARG B 1 237 ? -6.965 18.641 23.031 1 98.38 237 ARG B O 1
ATOM 4643 N N . ILE B 1 238 ? -4.91 18.812 22.125 1 98.62 238 ILE B N 1
ATOM 4644 C CA . ILE B 1 238 ? -5.352 19.734 21.078 1 98.62 238 ILE B CA 1
ATOM 4645 C C . ILE B 1 238 ? -6.426 19.078 20.219 1 98.62 238 ILE B C 1
ATOM 4647 O O . ILE B 1 238 ? -7.469 19.672 19.953 1 98.62 238 ILE B O 1
ATOM 4651 N N . ALA B 1 239 ? -6.203 17.844 19.828 1 98.44 239 ALA B N 1
ATOM 4652 C CA . ALA B 1 239 ? -7.172 17.109 19.016 1 98.44 239 ALA B CA 1
ATOM 4653 C C . ALA B 1 239 ? -8.523 17.031 19.734 1 98.44 239 ALA B C 1
ATOM 4655 O O . ALA B 1 239 ? -9.57 17.25 19.109 1 98.44 239 ALA B O 1
ATOM 4656 N N . GLY B 1 240 ? -8.484 16.688 21 1 97.69 240 GLY B N 1
ATOM 4657 C CA . GLY B 1 240 ? -9.703 16.594 21.781 1 97.69 240 GLY B CA 1
ATOM 4658 C C . GLY B 1 240 ? -10.422 17.922 21.938 1 97.69 240 GLY B C 1
ATOM 4659 O O . GLY B 1 240 ? -11.633 18.016 21.719 1 97.69 240 GLY B O 1
ATOM 4660 N N . GLU B 1 241 ? -9.672 19 22.281 1 97.56 241 GLU B N 1
ATOM 4661 C CA . GLU B 1 241 ? -10.234 20.312 22.562 1 97.56 241 GLU B CA 1
ATOM 4662 C C . GLU B 1 241 ? -10.836 20.922 21.297 1 97.56 241 GLU B C 1
ATOM 4664 O O . GLU B 1 241 ? -11.828 21.656 21.375 1 97.56 241 GLU B O 1
ATOM 4669 N N . LEU B 1 242 ? -10.25 20.594 20.188 1 97.5 242 LEU B N 1
ATOM 4670 C CA . LEU B 1 242 ? -10.719 21.188 18.938 1 97.5 242 LEU B CA 1
ATOM 4671 C C . LEU B 1 242 ? -11.742 20.281 18.25 1 97.5 242 LEU B C 1
ATOM 4673 O O . LEU B 1 242 ? -12.32 20.641 17.234 1 97.5 242 LEU B O 1
ATOM 4677 N N . GLY B 1 243 ? -11.953 19.094 18.797 1 96.88 243 GLY B N 1
ATOM 4678 C CA . GLY B 1 243 ? -12.898 18.141 18.219 1 96.88 243 GLY B CA 1
ATOM 4679 C C . GLY B 1 243 ? -12.445 17.609 16.875 1 96.88 243 GLY B C 1
ATOM 4680 O O . GLY B 1 243 ? -13.266 17.406 15.977 1 96.88 243 GLY B O 1
ATOM 4681 N N . ILE B 1 244 ? -11.203 17.422 16.75 1 97.5 244 ILE B N 1
ATOM 4682 C CA . ILE B 1 244 ? -10.656 16.953 15.477 1 97.5 244 ILE B CA 1
ATOM 4683 C C . ILE B 1 244 ? -10.961 15.469 15.297 1 97.5 244 ILE B C 1
ATOM 4685 O O . ILE B 1 244 ? -10.75 14.68 16.219 1 97.5 244 ILE B O 1
ATOM 4689 N N . VAL B 1 245 ? -11.539 15.086 14.18 1 98.44 245 VAL B N 1
ATOM 4690 C CA . VAL B 1 245 ? -11.688 13.703 13.734 1 98.44 245 VAL B CA 1
ATOM 4691 C C . VAL B 1 245 ? -10.805 13.453 12.516 1 98.44 245 VAL B C 1
ATOM 4693 O O . VAL B 1 245 ? -10.875 14.195 11.531 1 98.44 245 VAL B O 1
ATOM 4696 N N . GLY B 1 246 ? -10.008 12.43 12.547 1 98.69 246 GLY B N 1
ATOM 4697 C CA . GLY B 1 246 ? -8.992 12.18 11.547 1 98.69 246 GLY B CA 1
ATOM 4698 C C . GLY B 1 246 ? -7.59 12.516 12.016 1 98.69 246 GLY B C 1
ATOM 4699 O O . GLY B 1 246 ? -7.293 12.422 13.211 1 98.69 246 GLY B O 1
ATOM 4700 N N . HIS B 1 247 ? -6.738 12.828 11.141 1 98.81 247 HIS B N 1
ATOM 4701 C CA . HIS B 1 247 ? -5.324 13.047 11.406 1 98.81 247 HIS B CA 1
ATOM 4702 C C . HIS B 1 247 ? -5.059 14.5 11.812 1 98.81 247 HIS B C 1
ATOM 4704 O O . HIS B 1 247 ? -5.641 15.422 11.242 1 98.81 247 HIS B O 1
ATOM 4710 N N . LEU B 1 248 ? -4.223 14.688 12.758 1 98.75 248 LEU B N 1
ATOM 4711 C CA . LEU B 1 248 ? -3.688 15.984 13.172 1 98.75 248 LEU B CA 1
ATOM 4712 C C . LEU B 1 248 ? -2.168 15.93 13.281 1 98.75 248 LEU B C 1
ATOM 4714 O O . LEU B 1 248 ? -1.623 15.062 13.969 1 98.75 248 LEU B O 1
ATOM 4718 N N . ALA B 1 249 ? -1.547 16.812 12.617 1 98.75 249 ALA B N 1
ATOM 4719 C CA . ALA B 1 249 ? -0.121 17.047 12.828 1 98.75 249 ALA B CA 1
ATOM 4720 C C . ALA B 1 249 ? 0.11 18.344 13.594 1 98.75 249 ALA B C 1
ATOM 4722 O O . ALA B 1 249 ? -0.36 19.406 13.18 1 98.75 249 ALA B O 1
ATOM 4723 N N . VAL B 1 250 ? 0.798 18.234 14.648 1 98.75 250 VAL B N 1
ATOM 4724 C CA . VAL B 1 250 ? 1.22 19.406 15.406 1 98.75 250 VAL B CA 1
ATOM 4725 C C . VAL B 1 250 ? 2.709 19.672 15.188 1 98.75 250 VAL B C 1
ATOM 4727 O O . VAL B 1 250 ? 3.553 18.906 15.672 1 98.75 250 VAL B O 1
ATOM 4730 N N . GLU B 1 251 ? 2.986 20.688 14.461 1 97.94 251 GLU B N 1
ATOM 4731 C CA . GLU B 1 251 ? 4.375 21.094 14.289 1 97.94 251 GLU B CA 1
ATOM 4732 C C . GLU B 1 251 ? 4.871 21.891 15.492 1 97.94 251 GLU B C 1
ATOM 4734 O O . GLU B 1 251 ? 4.18 22.797 15.977 1 97.94 251 GLU B O 1
ATOM 4739 N N . LEU B 1 252 ? 6.078 21.547 15.906 1 98.62 252 LEU B N 1
ATOM 4740 C CA . LEU B 1 252 ? 6.578 22.094 17.156 1 98.62 252 LEU B CA 1
ATOM 4741 C C . LEU B 1 252 ? 7.98 22.672 16.984 1 98.62 252 LEU B C 1
ATOM 4743 O O . LEU B 1 252 ? 8.75 22.203 16.141 1 98.62 252 LEU B O 1
ATOM 4747 N N . PHE B 1 253 ? 8.281 23.672 17.797 1 98.25 253 PHE B N 1
ATOM 4748 C CA . PHE B 1 253 ? 9.648 24.094 18.062 1 98.25 253 PHE B CA 1
ATOM 4749 C C . PHE B 1 253 ? 10.148 23.547 19.391 1 98.25 253 PHE B C 1
ATOM 4751 O O . PHE B 1 253 ? 9.469 23.641 20.406 1 98.25 253 PHE B O 1
ATOM 4758 N N . GLN B 1 254 ? 11.227 22.891 19.312 1 98.38 254 GLN B N 1
ATOM 4759 C CA . GLN B 1 254 ? 11.969 22.703 20.547 1 98.38 254 GLN B CA 1
ATOM 4760 C C . GLN B 1 254 ? 12.906 23.875 20.812 1 98.38 254 GLN B C 1
ATOM 4762 O O . GLN B 1 254 ? 13.883 24.078 20.078 1 98.38 254 GLN B O 1
ATOM 4767 N N . THR B 1 255 ? 12.625 24.562 21.828 1 97.06 255 THR B N 1
ATOM 4768 C CA . THR B 1 255 ? 13.391 25.781 22.109 1 97.06 255 THR B CA 1
ATOM 4769 C C . THR B 1 255 ? 14.719 25.438 22.781 1 97.06 255 THR B C 1
ATOM 4771 O O . THR B 1 255 ? 14.891 24.344 23.312 1 97.06 255 THR B O 1
ATOM 4774 N N . ARG B 1 256 ? 15.617 26.328 22.672 1 95.88 256 ARG B N 1
ATOM 4775 C CA . ARG B 1 256 ? 16.938 26.156 23.266 1 95.88 256 ARG B CA 1
ATOM 4776 C C . ARG B 1 256 ? 16.844 25.984 24.781 1 95.88 256 ARG B C 1
ATOM 4778 O O . ARG B 1 256 ? 17.641 25.25 25.375 1 95.88 256 ARG B O 1
ATOM 4785 N N . ASP B 1 257 ? 15.891 26.578 25.406 1 92.94 257 ASP B N 1
ATOM 4786 C CA . ASP B 1 257 ? 15.734 26.484 26.859 1 92.94 257 ASP B CA 1
ATOM 4787 C C . ASP B 1 257 ? 14.914 25.25 27.234 1 92.94 257 ASP B C 1
ATOM 4789 O O . ASP B 1 257 ? 14.523 25.094 28.391 1 92.94 257 ASP B O 1
ATOM 4793 N N . GLY B 1 258 ? 14.531 24.422 26.266 1 91.19 258 GLY B N 1
ATOM 4794 C CA . GLY B 1 258 ? 14.023 23.078 26.547 1 91.19 258 GLY B CA 1
ATOM 4795 C C . GLY B 1 258 ? 12.516 22.984 26.469 1 91.19 258 GLY B C 1
ATOM 4796 O O . GLY B 1 258 ? 11.938 21.953 26.781 1 91.19 258 GLY B O 1
ATOM 4797 N N . ARG B 1 259 ? 11.828 23.938 26.016 1 92.81 259 ARG B N 1
ATOM 4798 C CA . ARG B 1 259 ? 10.375 23.922 25.906 1 92.81 259 ARG B CA 1
ATOM 4799 C C . ARG B 1 259 ? 9.938 23.484 24.516 1 92.81 259 ARG B C 1
ATOM 4801 O O . ARG B 1 259 ? 10.758 23.438 23.578 1 92.81 259 ARG B O 1
ATOM 4808 N N . ILE B 1 260 ? 8.664 23.141 24.469 1 97.38 260 ILE B N 1
ATOM 4809 C CA . ILE B 1 260 ? 8.031 22.891 23.172 1 97.38 260 ILE B CA 1
ATOM 4810 C C . ILE B 1 260 ? 6.969 23.969 22.906 1 97.38 260 ILE B C 1
ATOM 4812 O O . ILE B 1 260 ? 6.203 24.312 23.812 1 97.38 260 ILE B O 1
ATOM 4816 N N . LEU B 1 261 ? 7 24.562 21.719 1 98.38 261 LEU B N 1
ATOM 4817 C CA . LEU B 1 261 ? 6.008 25.531 21.281 1 98.38 261 LEU B CA 1
ATOM 4818 C C . LEU B 1 261 ? 5.312 25.062 20 1 98.38 261 LEU B C 1
ATOM 4820 O O . LEU B 1 261 ? 5.961 24.547 19.094 1 98.38 261 LEU B O 1
ATOM 4824 N N . VAL B 1 262 ? 3.977 25.203 19.984 1 98.62 262 VAL B N 1
ATOM 4825 C CA . VAL B 1 262 ? 3.215 24.828 18.797 1 98.62 262 VAL B CA 1
ATOM 4826 C C . VAL B 1 262 ? 3.453 25.844 17.672 1 98.62 262 VAL B C 1
ATOM 4828 O O . VAL B 1 262 ? 3.234 27.047 17.875 1 98.62 262 VAL B O 1
ATOM 4831 N N . ASN B 1 263 ? 3.938 25.391 16.594 1 96.25 263 ASN B N 1
ATOM 4832 C CA . ASN B 1 263 ? 4.168 26.219 15.414 1 96.25 263 ASN B CA 1
ATOM 4833 C C . ASN B 1 263 ? 2.938 26.281 14.516 1 96.25 263 ASN B C 1
ATOM 4835 O O . ASN B 1 263 ? 2.443 27.359 14.195 1 96.25 263 ASN B O 1
ATOM 4839 N N . GLU B 1 264 ? 2.461 25.188 14.188 1 94.06 264 GLU B N 1
ATOM 4840 C CA . GLU B 1 264 ? 1.362 25.078 13.227 1 94.06 264 GLU B CA 1
ATOM 4841 C C . GLU B 1 264 ? 0.568 23.797 13.438 1 94.06 264 GLU B C 1
ATOM 4843 O O . GLU B 1 264 ? 1.072 22.828 14.031 1 94.06 264 GLU B O 1
ATOM 4848 N N . LEU B 1 265 ? -0.673 23.859 13.047 1 97.25 265 LEU B N 1
ATOM 4849 C CA . LEU B 1 265 ? -1.539 22.688 13.023 1 97.25 265 LEU B CA 1
ATOM 4850 C C . LEU B 1 265 ? -1.929 22.328 11.594 1 97.25 265 LEU B C 1
ATOM 4852 O O . LEU B 1 265 ? -2.271 23.203 10.797 1 97.25 265 LEU B O 1
ATOM 4856 N N . ALA B 1 266 ? -1.83 21.078 11.289 1 96.81 266 ALA B N 1
ATOM 4857 C CA . ALA B 1 266 ? -2.391 20.547 10.047 1 96.81 266 ALA B CA 1
ATOM 4858 C C . ALA B 1 266 ? -3.432 19.469 10.336 1 96.81 266 ALA B C 1
ATOM 4860 O O . ALA B 1 266 ? -3.164 18.531 11.078 1 96.81 266 ALA B O 1
ATOM 4861 N N . MET B 1 267 ? -4.609 19.609 9.781 1 97.69 267 MET B N 1
ATOM 4862 C CA . MET B 1 267 ? -5.715 18.719 10.117 1 97.69 267 MET B CA 1
ATOM 4863 C C . MET B 1 267 ? -6.055 17.812 8.945 1 97.69 267 MET B C 1
ATOM 4865 O O . MET B 1 267 ? -7.219 17.688 8.555 1 97.69 267 MET B O 1
ATOM 4869 N N . ARG B 1 268 ? -5.141 17.172 8.43 1 97.88 268 ARG B N 1
ATOM 4870 C CA . ARG B 1 268 ? -5.047 16.156 7.395 1 97.88 268 ARG B CA 1
ATOM 4871 C C . ARG B 1 268 ? -3.746 15.367 7.516 1 97.88 268 ARG B C 1
ATOM 4873 O O . ARG B 1 268 ? -2.844 15.758 8.258 1 97.88 268 ARG B O 1
ATOM 4880 N N . PRO B 1 269 ? -3.645 14.188 6.832 1 98.44 269 PRO B N 1
ATOM 4881 C CA . PRO B 1 269 ? -2.309 13.586 6.797 1 98.44 269 PRO B CA 1
ATOM 4882 C C . PRO B 1 269 ? -1.222 14.594 6.422 1 98.44 269 PRO B C 1
ATOM 4884 O O . PRO B 1 269 ? -1.509 15.609 5.777 1 98.44 269 PRO B O 1
ATOM 4887 N N . HIS B 1 270 ? -0.036 14.367 6.879 1 98.06 270 HIS B N 1
ATOM 4888 C CA . HIS B 1 270 ? 0.997 15.398 6.848 1 98.06 270 HIS B CA 1
ATOM 4889 C C . HIS B 1 270 ? 2.34 14.812 6.414 1 98.06 270 HIS B C 1
ATOM 4891 O O . HIS B 1 270 ? 2.602 13.625 6.613 1 98.06 270 HIS B O 1
ATOM 4897 N N . ASN B 1 271 ? 3.189 15.602 5.844 1 96.5 271 ASN B N 1
ATOM 4898 C CA . ASN B 1 271 ? 4.527 15.211 5.41 1 96.5 271 ASN B CA 1
ATOM 4899 C C . ASN B 1 271 ? 5.328 14.594 6.555 1 96.5 271 ASN B C 1
ATOM 4901 O O . ASN B 1 271 ? 6.086 13.648 6.344 1 96.5 271 ASN B O 1
ATOM 4905 N N . SER B 1 272 ? 5.156 15.141 7.715 1 98.31 272 SER B N 1
ATOM 4906 C CA . SER B 1 272 ? 5.895 14.641 8.875 1 98.31 272 SER B CA 1
ATOM 4907 C C . SER B 1 272 ? 5.465 13.227 9.234 1 98.31 272 SER B C 1
ATOM 4909 O O . SER B 1 272 ? 6.109 12.562 10.047 1 98.31 272 SER B O 1
ATOM 4911 N N . GLY B 1 273 ? 4.402 12.719 8.648 1 98.75 273 GLY B N 1
ATOM 4912 C CA . GLY B 1 273 ? 3.928 11.367 8.898 1 98.75 273 GLY B CA 1
ATOM 4913 C C . GLY B 1 273 ? 4.16 10.422 7.73 1 98.75 273 GLY B C 1
ATOM 4914 O O . GLY B 1 273 ? 3.818 9.242 7.797 1 98.75 273 GLY B O 1
ATOM 4915 N N . HIS B 1 274 ? 4.793 10.867 6.613 1 98.88 274 HIS B N 1
ATOM 4916 C CA . HIS B 1 274 ? 4.969 10.047 5.418 1 98.88 274 HIS B CA 1
ATOM 4917 C C . HIS B 1 274 ? 5.809 8.812 5.715 1 98.88 274 HIS B C 1
ATOM 4919 O O . HIS B 1 274 ? 5.629 7.77 5.082 1 98.88 274 HIS B O 1
ATOM 4925 N N . TRP B 1 275 ? 6.672 8.922 6.75 1 98.88 275 TRP B N 1
ATOM 4926 C CA . TRP B 1 275 ? 7.504 7.785 7.133 1 98.88 275 TRP B CA 1
ATOM 4927 C C . TRP B 1 275 ? 6.648 6.582 7.52 1 98.88 275 TRP B C 1
ATOM 4929 O O . TRP B 1 275 ? 7.082 5.438 7.398 1 98.88 275 TRP B O 1
ATOM 4939 N N . THR B 1 276 ? 5.434 6.82 7.973 1 98.94 276 THR B N 1
ATOM 4940 C CA . THR B 1 276 ? 4.586 5.773 8.531 1 98.94 276 THR B CA 1
ATOM 4941 C C . THR B 1 276 ? 4.16 4.785 7.449 1 98.94 276 THR B C 1
ATOM 4943 O O . THR B 1 276 ? 3.773 3.654 7.746 1 98.94 276 THR B O 1
ATOM 4946 N N . GLN B 1 277 ? 4.172 5.168 6.18 1 98.81 277 GLN B N 1
ATOM 4947 C CA . GLN B 1 277 ? 3.744 4.289 5.094 1 98.81 277 GLN B CA 1
ATOM 4948 C C . GLN B 1 277 ? 4.578 3.014 5.059 1 98.81 277 GLN B C 1
ATOM 4950 O O . GLN B 1 277 ? 4.066 1.939 4.734 1 98.81 277 GLN B O 1
ATOM 4955 N N . ASP B 1 278 ? 5.855 3.178 5.363 1 98.62 278 ASP B N 1
ATOM 4956 C CA . ASP B 1 278 ? 6.77 2.043 5.293 1 98.62 278 ASP B CA 1
ATOM 4957 C C . ASP B 1 278 ? 7.348 1.714 6.668 1 98.62 278 ASP B C 1
ATOM 4959 O O . ASP B 1 278 ? 7.863 0.615 6.883 1 98.62 278 ASP B O 1
ATOM 4963 N N . GLY B 1 279 ? 7.176 2.689 7.605 1 98.75 279 GLY B N 1
ATOM 4964 C CA . GLY B 1 279 ? 7.91 2.549 8.852 1 98.75 279 GLY B CA 1
ATOM 4965 C C . GLY B 1 279 ? 7.027 2.18 10.031 1 98.75 279 GLY B C 1
ATOM 4966 O O . GLY B 1 279 ? 7.52 1.761 11.078 1 98.75 279 GLY B O 1
ATOM 4967 N N . ALA B 1 280 ? 5.758 2.391 9.961 1 98.75 280 ALA B N 1
ATOM 4968 C CA . ALA B 1 280 ? 4.844 2.064 11.055 1 98.75 280 ALA B CA 1
ATOM 4969 C C . ALA B 1 280 ? 4.02 0.821 10.727 1 98.75 280 ALA B C 1
ATOM 4971 O O . ALA B 1 280 ? 3.92 0.422 9.57 1 98.75 280 ALA B O 1
ATOM 4972 N N . VAL B 1 281 ? 3.445 0.172 11.742 1 98.56 281 VAL B N 1
ATOM 4973 C CA . VAL B 1 281 ? 2.549 -0.962 11.531 1 98.56 281 VAL B CA 1
ATOM 4974 C C . VAL B 1 281 ? 1.332 -0.521 10.727 1 98.56 281 VAL B C 1
ATOM 4976 O O . VAL B 1 281 ? 0.964 -1.168 9.742 1 98.56 281 VAL B O 1
ATOM 4979 N N . THR B 1 282 ? 0.757 0.586 11.156 1 98.75 282 THR B N 1
ATOM 4980 C CA . THR B 1 282 ? -0.354 1.185 10.422 1 98.75 282 THR B CA 1
ATOM 4981 C C . THR B 1 282 ? -0.015 2.611 10 1 98.75 282 THR B C 1
ATOM 4983 O O . THR B 1 282 ? 0.388 3.432 10.828 1 98.75 282 THR B O 1
ATOM 4986 N N . SER B 1 283 ? -0.123 2.973 8.789 1 98.88 283 SER B N 1
ATOM 4987 C CA . SER B 1 283 ? 0.25 4.281 8.258 1 98.88 283 SER B CA 1
ATOM 4988 C C . SER B 1 283 ? -0.72 5.359 8.727 1 98.88 283 SER B C 1
ATOM 4990 O O . SER B 1 283 ? -1.864 5.066 9.07 1 98.88 283 SER B O 1
ATOM 4992 N N . GLN B 1 284 ? -0.262 6.59 8.672 1 98.88 284 GLN B N 1
ATOM 4993 C CA . GLN B 1 284 ? -1.127 7.719 9 1 98.88 284 GLN B CA 1
ATOM 4994 C C . GLN B 1 284 ? -2.348 7.762 8.086 1 98.88 284 GLN B C 1
ATOM 4996 O O . GLN B 1 284 ? -3.434 8.164 8.516 1 98.88 284 GLN B O 1
ATOM 5001 N N . PHE B 1 285 ? -2.215 7.328 6.875 1 98.94 285 PHE B N 1
ATOM 5002 C CA . PHE B 1 285 ? -3.301 7.391 5.906 1 98.94 285 PHE B CA 1
ATOM 5003 C C . PHE B 1 285 ? -4.383 6.367 6.234 1 98.94 285 PHE B C 1
ATOM 5005 O O . PHE B 1 285 ? -5.574 6.68 6.176 1 98.94 285 PHE B O 1
ATOM 5012 N N . GLU B 1 286 ? -3.943 5.16 6.516 1 98.88 286 GLU B N 1
ATOM 5013 C CA . GLU B 1 286 ? -4.93 4.152 6.902 1 98.88 286 GLU B CA 1
ATOM 5014 C C . GLU B 1 286 ? -5.656 4.559 8.18 1 98.88 286 GLU B C 1
ATOM 5016 O O . GLU B 1 286 ? -6.883 4.453 8.266 1 98.88 286 GLU B O 1
ATOM 5021 N N . ASN B 1 287 ? -4.879 4.98 9.188 1 98.94 287 ASN B N 1
ATOM 5022 C CA . ASN B 1 287 ? -5.527 5.391 10.43 1 98.94 287 ASN B CA 1
ATOM 5023 C C . ASN B 1 287 ? -6.457 6.582 10.211 1 98.94 287 ASN B C 1
ATOM 5025 O O . ASN B 1 287 ? -7.5 6.688 10.859 1 98.94 287 ASN B O 1
ATOM 5029 N N . HIS B 1 288 ? -6.07 7.516 9.328 1 98.94 288 HIS B N 1
ATOM 5030 C CA . HIS B 1 288 ? -6.973 8.609 8.992 1 98.94 288 HIS B CA 1
ATOM 5031 C C . HIS B 1 288 ? -8.281 8.086 8.422 1 98.94 288 HIS B C 1
ATOM 5033 O O . HIS B 1 288 ? -9.359 8.492 8.859 1 98.94 288 HIS B O 1
ATOM 5039 N N . LEU B 1 289 ? -8.227 7.156 7.488 1 98.81 289 LEU B N 1
ATOM 5040 C CA . LEU B 1 289 ? -9.414 6.59 6.871 1 98.81 289 LEU B CA 1
ATOM 5041 C C . LEU B 1 289 ? -10.25 5.82 7.895 1 98.81 289 LEU B C 1
ATOM 5043 O O . LEU B 1 289 ? -11.477 5.926 7.906 1 98.81 289 LEU B O 1
ATOM 5047 N N . ARG B 1 290 ? -9.539 5.02 8.727 1 98.69 290 ARG B N 1
ATOM 5048 C CA . ARG B 1 290 ? -10.258 4.312 9.773 1 98.69 290 ARG B CA 1
ATOM 5049 C C . ARG B 1 290 ? -10.984 5.293 10.695 1 98.69 290 ARG B C 1
ATOM 5051 O O . ARG B 1 290 ? -12.148 5.078 11.047 1 98.69 290 ARG B O 1
ATOM 5058 N N . ALA B 1 291 ? -10.32 6.352 11.008 1 98.75 291 ALA B N 1
ATOM 5059 C CA . ALA B 1 291 ? -10.891 7.336 11.922 1 98.75 291 ALA B CA 1
ATOM 5060 C C . ALA B 1 291 ? -12.133 7.992 11.32 1 98.75 291 ALA B C 1
ATOM 5062 O O . ALA B 1 291 ? -13.188 8.039 11.961 1 98.75 291 ALA B O 1
ATOM 5063 N N . VAL B 1 292 ? -12.008 8.477 10.094 1 98.56 292 VAL B N 1
ATOM 5064 C CA . VAL B 1 292 ? -13.125 9.219 9.523 1 98.56 292 VAL B CA 1
ATOM 5065 C C . VAL B 1 292 ? -14.305 8.281 9.305 1 98.56 292 VAL B C 1
ATOM 5067 O O . VAL B 1 292 ? -15.461 8.719 9.242 1 98.56 292 VAL B O 1
ATOM 5070 N N . LEU B 1 293 ? -14.102 6.977 9.273 1 97.81 293 LEU B N 1
ATOM 5071 C CA . LEU B 1 293 ? -15.148 5.973 9.125 1 97.81 293 LEU B CA 1
ATOM 5072 C C . LEU B 1 293 ? -15.578 5.43 10.484 1 97.81 293 LEU B C 1
ATOM 5074 O O . LEU B 1 293 ? -16.438 4.555 10.562 1 97.81 293 LEU B O 1
ATOM 5078 N N . ASP B 1 294 ? -14.875 5.859 11.516 1 97.56 294 ASP B N 1
ATOM 5079 C CA . ASP B 1 294 ? -15.109 5.465 12.898 1 97.56 294 ASP B CA 1
ATOM 5080 C C . ASP B 1 294 ? -14.836 3.977 13.102 1 97.56 294 ASP B C 1
ATOM 5082 O O . ASP B 1 294 ? -15.57 3.293 13.82 1 97.56 294 ASP B O 1
ATOM 5086 N N . LEU B 1 295 ? -13.914 3.439 12.383 1 97.62 295 LEU B N 1
ATOM 5087 C CA . LEU B 1 295 ? -13.359 2.113 12.625 1 97.62 295 LEU B CA 1
ATOM 5088 C C . LEU B 1 295 ? -12.305 2.16 13.734 1 97.62 295 LEU B C 1
ATOM 5090 O O . LEU B 1 295 ? -11.688 3.203 13.961 1 97.62 295 LEU B O 1
ATOM 5094 N N . PRO B 1 296 ? -12.102 1.04 14.461 1 98.31 296 PRO B N 1
ATOM 5095 C CA . PRO B 1 296 ? -11 1.021 15.438 1 98.31 296 PRO B CA 1
ATOM 5096 C C . PRO B 1 296 ? -9.648 1.353 14.805 1 98.31 296 PRO B C 1
ATOM 5098 O O . PRO B 1 296 ? -9.367 0.927 13.68 1 98.31 296 PRO B O 1
ATOM 5101 N N . LEU B 1 297 ? -8.852 2.131 15.484 1 98.69 297 LEU B N 1
ATOM 5102 C CA . LEU B 1 297 ? -7.598 2.641 14.938 1 98.69 297 LEU B CA 1
ATOM 5103 C C . LEU B 1 297 ? -6.5 1.583 15.016 1 98.69 297 LEU B C 1
ATOM 5105 O O . LEU B 1 297 ? -6.539 0.707 15.883 1 98.69 297 LEU B O 1
ATOM 5109 N N . GLY B 1 298 ? -5.598 1.616 14.094 1 98.69 298 GLY B N 1
ATOM 5110 C CA . GLY B 1 298 ? -4.504 0.666 13.992 1 98.69 298 GLY B CA 1
ATOM 5111 C C . GLY B 1 298 ? -3.295 1.059 14.82 1 98.69 298 GLY B C 1
ATOM 5112 O O . GLY B 1 298 ? -3.205 2.189 15.297 1 98.69 298 GLY B O 1
ATOM 5113 N N . ASP B 1 299 ? -2.348 0.158 14.938 1 98.62 299 ASP B N 1
ATOM 5114 C CA . ASP B 1 299 ? -1.13 0.288 15.734 1 98.62 299 ASP B CA 1
ATOM 5115 C C . ASP B 1 299 ? -0.17 1.297 15.109 1 98.62 299 ASP B C 1
ATOM 5117 O O . ASP B 1 299 ? 0.36 1.065 14.016 1 98.62 299 ASP B O 1
ATOM 5121 N N . PRO B 1 300 ? 0.098 2.436 15.797 1 98.69 300 PRO B N 1
ATOM 5122 C CA . PRO B 1 300 ? 0.981 3.461 15.234 1 98.69 300 PRO B CA 1
ATOM 5123 C C . PRO B 1 300 ? 2.461 3.146 15.445 1 98.69 300 PRO B C 1
ATOM 5125 O O . PRO B 1 300 ? 3.326 3.912 15.016 1 98.69 300 PRO B O 1
ATOM 5128 N N . ARG B 1 301 ? 2.887 2.066 16.078 1 98.38 301 ARG B N 1
ATOM 5129 C CA . ARG B 1 301 ? 4.258 1.797 16.484 1 98.38 301 ARG B CA 1
ATOM 5130 C C . ARG B 1 301 ? 5.168 1.585 15.281 1 98.38 301 ARG B C 1
ATOM 5132 O O . ARG B 1 301 ? 4.746 1.012 14.273 1 98.38 301 ARG B O 1
ATOM 5139 N N . PRO B 1 302 ? 6.438 1.999 15.383 1 98.62 302 PRO B N 1
ATOM 5140 C CA . PRO B 1 302 ? 7.418 1.724 14.328 1 98.62 302 PRO B CA 1
ATOM 5141 C C . PRO B 1 302 ? 7.738 0.237 14.203 1 98.62 302 PRO B C 1
ATOM 5143 O O . PRO B 1 302 ? 7.73 -0.491 15.195 1 98.62 302 PRO B O 1
ATOM 5146 N N . ARG B 1 303 ? 8.039 -0.176 13.016 1 98.25 303 ARG B N 1
ATOM 5147 C CA . ARG B 1 303 ? 8.406 -1.564 12.758 1 98.25 303 ARG B CA 1
ATOM 5148 C C . ARG B 1 303 ? 9.922 -1.737 12.758 1 98.25 303 ARG B C 1
ATOM 5150 O O . ARG B 1 303 ? 10.422 -2.863 12.766 1 98.25 303 ARG B O 1
ATOM 5157 N N . ALA B 1 304 ? 10.656 -0.646 12.648 1 98.25 304 ALA B N 1
ATOM 5158 C CA . ALA B 1 304 ? 12.109 -0.605 12.766 1 98.25 304 ALA B CA 1
ATOM 5159 C C . ALA B 1 304 ? 12.555 0.465 13.758 1 98.25 304 ALA B C 1
ATOM 5161 O O . ALA B 1 304 ? 11.773 1.347 14.117 1 98.25 304 ALA B O 1
ATOM 5162 N N . LYS B 1 305 ? 13.758 0.428 14.195 1 98.5 305 LYS B N 1
ATOM 5163 C CA . LYS B 1 305 ? 14.289 1.391 15.164 1 98.5 305 LYS B CA 1
ATOM 5164 C C . LYS B 1 305 ? 14.273 2.805 14.586 1 98.5 305 LYS B C 1
ATOM 5166 O O . LYS B 1 305 ? 13.953 3.764 15.297 1 98.5 305 LYS B O 1
ATOM 5171 N N . TRP B 1 306 ? 14.648 2.908 13.297 1 98.88 306 TRP B N 1
ATOM 5172 C CA . TRP B 1 306 ? 14.695 4.207 12.633 1 98.88 306 TRP B CA 1
ATOM 5173 C C . TRP B 1 306 ? 14.008 4.148 11.266 1 98.88 306 TRP B C 1
ATOM 5175 O O . TRP B 1 306 ? 14.141 3.156 10.547 1 98.88 306 TRP B O 1
ATOM 5185 N N . THR B 1 307 ? 13.328 5.074 10.93 1 98.94 307 THR B N 1
ATOM 5186 C CA . THR B 1 307 ? 12.891 5.363 9.562 1 98.94 307 THR B CA 1
ATOM 5187 C C . THR B 1 307 ? 13.203 6.812 9.195 1 98.94 307 THR B C 1
ATOM 5189 O O . THR B 1 307 ? 12.945 7.727 9.984 1 98.94 307 THR B O 1
ATOM 5192 N N . VAL B 1 308 ? 13.781 7.02 8.078 1 98.94 308 VAL B N 1
ATOM 5193 C CA . VAL B 1 308 ? 14.062 8.359 7.566 1 98.94 308 VAL B CA 1
ATOM 5194 C C . VAL B 1 308 ? 13.328 8.57 6.246 1 98.94 308 VAL B C 1
ATOM 5196 O O . VAL B 1 308 ? 13.391 7.734 5.348 1 98.94 308 VAL B O 1
ATOM 5199 N N . MET B 1 309 ? 12.617 9.641 6.207 1 98.88 309 MET B N 1
ATOM 5200 C CA . MET B 1 309 ? 11.93 10.086 5 1 98.88 309 MET B CA 1
ATOM 5201 C C . MET B 1 309 ? 12.594 11.328 4.422 1 98.88 309 MET B C 1
ATOM 5203 O O . MET B 1 309 ? 12.875 12.281 5.148 1 98.88 309 MET B O 1
ATOM 5207 N N . VAL B 1 310 ? 12.883 11.328 3.145 1 98.62 310 VAL B N 1
ATOM 5208 C CA . VAL B 1 310 ? 13.422 12.508 2.477 1 98.62 310 VAL B CA 1
ATOM 5209 C C . VAL B 1 310 ? 12.547 12.867 1.274 1 98.62 310 VAL B C 1
ATOM 5211 O O . VAL B 1 310 ? 12.266 12.008 0.433 1 98.62 310 VAL B O 1
ATOM 5214 N N . ASN B 1 311 ? 12.133 14.109 1.231 1 97.12 311 ASN B N 1
ATOM 5215 C CA . ASN B 1 311 ? 11.328 14.578 0.114 1 97.12 311 ASN B CA 1
ATOM 5216 C C . ASN B 1 311 ? 12.164 14.75 -1.151 1 97.12 311 ASN B C 1
ATOM 5218 O O . ASN B 1 311 ? 13.32 15.156 -1.082 1 97.12 311 ASN B O 1
ATOM 5222 N N . VAL B 1 312 ? 11.586 14.359 -2.195 1 94 312 VAL B N 1
ATOM 5223 C CA . VAL B 1 312 ? 12.164 14.578 -3.516 1 94 312 VAL B CA 1
ATOM 5224 C C . VAL B 1 312 ? 11.555 15.82 -4.152 1 94 312 VAL B C 1
ATOM 5226 O O . VAL B 1 312 ? 10.383 15.82 -4.543 1 94 312 VAL B O 1
ATOM 5229 N N . LEU B 1 313 ? 12.32 16.828 -4.254 1 86.38 313 LEU B N 1
ATOM 5230 C CA . LEU B 1 313 ? 11.891 18.078 -4.867 1 86.38 313 LEU B CA 1
ATOM 5231 C C . LEU B 1 313 ? 12.297 18.141 -6.336 1 86.38 313 LEU B C 1
ATOM 5233 O O . LEU B 1 313 ? 13.375 17.672 -6.703 1 86.38 313 LEU B O 1
ATOM 5237 N N . GLY B 1 314 ? 11.375 18.547 -7.121 1 79.44 314 GLY B N 1
ATOM 5238 C CA . GLY B 1 314 ? 11.672 18.656 -8.539 1 79.44 314 GLY B CA 1
ATOM 5239 C C . GLY B 1 314 ? 12.852 19.547 -8.852 1 79.44 314 GLY B C 1
ATOM 5240 O O . GLY B 1 314 ? 13.086 20.531 -8.141 1 79.44 314 GLY B O 1
ATOM 5241 N N . GLY B 1 315 ? 13.734 19.062 -9.664 1 72.75 315 GLY B N 1
ATOM 5242 C CA . GLY B 1 315 ? 14.828 19.859 -10.188 1 72.75 315 GLY B CA 1
ATOM 5243 C C . GLY B 1 315 ? 14.773 20.047 -11.688 1 72.75 315 GLY B C 1
ATOM 5244 O O . GLY B 1 315 ? 13.688 20.078 -12.273 1 72.75 315 GLY B O 1
ATOM 5245 N N . ASP B 1 316 ? 15.945 20.328 -12.203 1 66.19 316 ASP B N 1
ATOM 5246 C CA . ASP B 1 316 ? 16.062 20.531 -13.641 1 66.19 316 ASP B CA 1
ATOM 5247 C C . ASP B 1 316 ? 16.219 19.203 -14.375 1 66.19 316 ASP B C 1
ATOM 5249 O O . ASP B 1 316 ? 16.438 19.172 -15.586 1 66.19 316 ASP B O 1
ATOM 5253 N N . TYR B 1 317 ? 16.094 18.141 -13.617 1 66.19 317 TYR B N 1
ATOM 5254 C CA . TYR B 1 317 ? 16.25 16.828 -14.211 1 66.19 317 TYR B CA 1
ATOM 5255 C C . TYR B 1 317 ? 14.891 16.172 -14.484 1 66.19 317 TYR B C 1
ATOM 5257 O O . TYR B 1 317 ? 14.227 15.711 -13.555 1 66.19 317 TYR B O 1
ATOM 5265 N N . PRO B 1 318 ? 14.609 16.156 -15.758 1 64.56 318 PRO B N 1
ATOM 5266 C CA . PRO B 1 318 ? 13.234 15.758 -16.047 1 64.56 318 PRO B CA 1
ATOM 5267 C C . PRO B 1 318 ? 13.039 14.25 -16.031 1 64.56 318 PRO B C 1
ATOM 5269 O O . PRO B 1 318 ? 11.914 13.766 -15.93 1 64.56 318 PRO B O 1
ATOM 5272 N N . ASP B 1 319 ? 14.188 13.539 -16.047 1 78.62 319 ASP B N 1
ATOM 5273 C CA . ASP B 1 319 ? 13.945 12.102 -16.188 1 78.62 319 ASP B CA 1
ATOM 5274 C C . ASP B 1 319 ? 14.07 11.383 -14.859 1 78.62 319 ASP B C 1
ATOM 5276 O O . ASP B 1 319 ? 15.07 10.695 -14.609 1 78.62 319 ASP B O 1
ATOM 5280 N N . MET B 1 320 ? 13.055 11.344 -14.039 1 84.56 320 MET B N 1
ATOM 5281 C CA . MET B 1 320 ? 13.039 10.766 -12.703 1 84.56 320 MET B CA 1
ATOM 5282 C C . MET B 1 320 ? 12.969 9.242 -12.773 1 84.56 320 MET B C 1
ATOM 5284 O O . MET B 1 320 ? 13.57 8.555 -11.945 1 84.56 320 MET B O 1
ATOM 5288 N N . TYR B 1 321 ? 12.383 8.773 -13.805 1 88.44 321 TYR B N 1
ATOM 5289 C CA . TYR B 1 321 ? 12.227 7.328 -13.914 1 88.44 321 TYR B CA 1
ATOM 5290 C C . TYR B 1 321 ? 13.57 6.648 -14.125 1 88.44 321 TYR B C 1
ATOM 5292 O O . TYR B 1 321 ? 13.828 5.574 -13.578 1 88.44 321 TYR B O 1
ATOM 5300 N N . HIS B 1 322 ? 14.391 7.234 -14.891 1 89.25 322 HIS B N 1
ATOM 5301 C CA . HIS B 1 322 ? 15.719 6.672 -15.125 1 89.25 322 HIS B CA 1
ATOM 5302 C C . HIS B 1 322 ? 16.516 6.566 -13.828 1 89.25 322 HIS B C 1
ATOM 5304 O O . HIS B 1 322 ? 17.312 5.641 -13.656 1 89.25 322 HIS B O 1
ATOM 5310 N N . ALA B 1 323 ? 16.266 7.504 -12.938 1 91.56 323 ALA B N 1
ATOM 5311 C CA . ALA B 1 323 ? 16.969 7.527 -11.656 1 91.56 323 ALA B CA 1
ATOM 5312 C C . ALA B 1 323 ? 16.594 6.309 -10.812 1 91.56 323 ALA B C 1
ATOM 5314 O O . ALA B 1 323 ? 17.344 5.922 -9.914 1 91.56 323 ALA B O 1
ATOM 5315 N N . PHE B 1 324 ? 15.453 5.688 -11.086 1 94.25 324 PHE B N 1
ATOM 5316 C CA . PHE B 1 324 ? 15.055 4.48 -10.367 1 94.25 324 PHE B CA 1
ATOM 5317 C C . PHE B 1 324 ? 16.125 3.396 -10.5 1 94.25 324 PHE B C 1
ATOM 5319 O O . PHE B 1 324 ? 16.422 2.697 -9.531 1 94.25 324 PHE B O 1
ATOM 5326 N N . LEU B 1 325 ? 16.641 3.279 -11.742 1 93.81 325 LEU B N 1
ATOM 5327 C CA . LEU B 1 325 ? 17.594 2.219 -12.031 1 93.81 325 LEU B CA 1
ATOM 5328 C C . LEU B 1 325 ? 18.766 2.258 -11.062 1 93.81 325 LEU B C 1
ATOM 5330 O O . LEU B 1 325 ? 19.109 1.242 -10.445 1 93.81 325 LEU B O 1
ATOM 5334 N N . HIS B 1 326 ? 19.25 3.445 -10.852 1 94.31 326 HIS B N 1
ATOM 5335 C CA . HIS B 1 326 ? 20.406 3.588 -9.969 1 94.31 326 HIS B CA 1
ATOM 5336 C C . HIS B 1 326 ? 20 3.416 -8.508 1 94.31 326 HIS B C 1
ATOM 5338 O O . HIS B 1 326 ? 20.641 2.654 -7.77 1 94.31 326 HIS B O 1
ATOM 5344 N N . CYS B 1 327 ? 19.016 4.109 -8.094 1 96.5 327 CYS B N 1
ATOM 5345 C CA . CYS B 1 327 ? 18.625 4.141 -6.688 1 96.5 327 CYS B CA 1
ATOM 5346 C C . CYS B 1 327 ? 18.234 2.75 -6.203 1 96.5 327 CYS B C 1
ATOM 5348 O O . CYS B 1 327 ? 18.672 2.312 -5.137 1 96.5 327 CYS B O 1
ATOM 5350 N N . MET B 1 328 ? 17.438 2.016 -7.039 1 97.38 328 MET B N 1
ATOM 5351 C CA . MET B 1 328 ? 16.938 0.708 -6.633 1 97.38 328 MET B CA 1
ATOM 5352 C C . MET B 1 328 ? 18.031 -0.345 -6.688 1 97.38 328 MET B C 1
ATOM 5354 O O . MET B 1 328 ? 18.047 -1.278 -5.883 1 97.38 328 MET B O 1
ATOM 5358 N N . ALA B 1 329 ? 18.922 -0.224 -7.633 1 96.75 329 ALA B N 1
ATOM 5359 C CA . ALA B 1 329 ? 20.047 -1.144 -7.699 1 96.75 329 ALA B CA 1
ATOM 5360 C C . ALA B 1 329 ? 20.953 -0.99 -6.48 1 96.75 329 ALA B C 1
ATOM 5362 O O . ALA B 1 329 ? 21.453 -1.98 -5.941 1 96.75 329 ALA B O 1
ATOM 5363 N N . ARG B 1 330 ? 21.156 0.221 -6.07 1 96.5 330 ARG B N 1
ATOM 5364 C CA . ARG B 1 330 ? 22.047 0.525 -4.961 1 96.5 330 ARG B CA 1
ATOM 5365 C C . ARG B 1 330 ? 21.438 0.076 -3.633 1 96.5 330 ARG B C 1
ATOM 5367 O O . ARG B 1 330 ? 22.156 -0.385 -2.742 1 96.5 330 ARG B O 1
ATOM 5374 N N . ASP B 1 331 ? 20.188 0.244 -3.475 1 98.06 331 ASP B N 1
ATOM 5375 C CA . ASP B 1 331 ? 19.516 -0.064 -2.217 1 98.06 331 ASP B CA 1
ATOM 5376 C C . ASP B 1 331 ? 18.219 -0.831 -2.465 1 98.06 331 ASP B C 1
ATOM 5378 O O . ASP B 1 331 ? 17.141 -0.232 -2.564 1 98.06 331 ASP B O 1
ATOM 5382 N N . PRO B 1 332 ? 18.234 -2.17 -2.404 1 97.75 332 PRO B N 1
ATOM 5383 C CA . PRO B 1 332 ? 17.047 -2.979 -2.652 1 97.75 332 PRO B CA 1
ATOM 5384 C C . PRO B 1 332 ? 15.961 -2.766 -1.597 1 97.75 332 PRO B C 1
ATOM 5386 O O . PRO B 1 332 ? 14.812 -3.166 -1.797 1 97.75 332 PRO B O 1
ATOM 5389 N N . GLY B 1 333 ? 16.344 -2.131 -0.445 1 97.75 333 GLY B N 1
ATOM 5390 C CA . GLY B 1 333 ? 15.375 -1.882 0.615 1 97.75 333 GLY B CA 1
ATOM 5391 C C . GLY B 1 333 ? 14.742 -0.505 0.536 1 97.75 333 GLY B C 1
ATOM 5392 O O . GLY B 1 333 ? 13.867 -0.171 1.337 1 97.75 333 GLY B O 1
ATOM 5393 N N . LEU B 1 334 ? 15.148 0.312 -0.46 1 98.25 334 LEU B N 1
ATOM 5394 C CA . LEU B 1 334 ? 14.664 1.673 -0.656 1 98.25 334 LEU B CA 1
ATOM 5395 C C . LEU B 1 334 ? 13.18 1.672 -1.031 1 98.25 334 LEU B C 1
ATOM 5397 O O . LEU B 1 334 ? 12.75 0.865 -1.855 1 98.25 334 LEU B O 1
ATOM 5401 N N . ARG B 1 335 ? 12.414 2.561 -0.354 1 98.56 335 ARG B N 1
ATOM 5402 C CA . ARG B 1 335 ? 11.008 2.766 -0.71 1 98.56 335 ARG B CA 1
ATOM 5403 C C . ARG B 1 335 ? 10.812 4.113 -1.397 1 98.56 335 ARG B C 1
ATOM 5405 O O . ARG B 1 335 ? 11.031 5.16 -0.791 1 98.56 335 ARG B O 1
ATOM 5412 N N . ILE B 1 336 ? 10.414 4.094 -2.646 1 98.06 336 ILE B N 1
ATOM 5413 C CA . ILE B 1 336 ? 10.203 5.316 -3.412 1 98.06 336 ILE B CA 1
ATOM 5414 C C . ILE B 1 336 ? 8.711 5.574 -3.572 1 98.06 336 ILE B C 1
ATOM 5416 O O . ILE B 1 336 ? 7.945 4.664 -3.91 1 98.06 336 ILE B O 1
ATOM 5420 N N . HIS B 1 337 ? 8.242 6.742 -3.287 1 98.25 337 HIS B N 1
ATOM 5421 C CA . HIS B 1 337 ? 6.879 7.203 -3.514 1 98.25 337 HIS B CA 1
ATOM 5422 C C . HIS B 1 337 ? 6.852 8.406 -4.449 1 98.25 337 HIS B C 1
ATOM 5424 O O . HIS B 1 337 ? 7.273 9.5 -4.07 1 98.25 337 HIS B O 1
ATOM 5430 N N . MET B 1 338 ? 6.332 8.234 -5.629 1 96.62 338 MET B N 1
ATOM 5431 C CA . MET B 1 338 ? 6.191 9.32 -6.594 1 96.62 338 MET B CA 1
ATOM 5432 C C . MET B 1 338 ? 4.738 9.773 -6.699 1 96.62 338 MET B C 1
ATOM 5434 O O . MET B 1 338 ? 3.826 8.945 -6.672 1 96.62 338 MET B O 1
ATOM 5438 N N . TYR B 1 339 ? 4.535 11.016 -6.93 1 96 339 TYR B N 1
ATOM 5439 C CA . TYR B 1 339 ? 3.201 11.594 -6.797 1 96 339 TYR B CA 1
ATOM 5440 C C . TYR B 1 339 ? 2.557 11.797 -8.164 1 96 339 TYR B C 1
ATOM 5442 O O . TYR B 1 339 ? 1.405 12.227 -8.258 1 96 339 TYR B O 1
ATOM 5450 N N . GLY B 1 340 ? 3.252 11.484 -9.242 1 92.75 340 GLY B N 1
ATOM 5451 C CA . GLY B 1 340 ? 2.711 11.68 -10.578 1 92.75 340 GLY B CA 1
ATOM 5452 C C . GLY B 1 340 ? 2.605 13.141 -10.969 1 92.75 340 GLY B C 1
ATOM 5453 O O . GLY B 1 340 ? 1.816 13.492 -11.844 1 92.75 340 GLY B O 1
ATOM 5454 N N . LYS B 1 341 ? 3.328 13.969 -10.289 1 91.19 341 LYS B N 1
ATOM 5455 C CA . LYS B 1 341 ? 3.312 15.406 -10.57 1 91.19 341 LYS B CA 1
ATOM 5456 C C . LYS B 1 341 ? 4.395 15.781 -11.578 1 91.19 341 LYS B C 1
ATOM 5458 O O . LYS B 1 341 ? 5.422 15.102 -11.672 1 91.19 341 LYS B O 1
ATOM 5463 N N . ASP B 1 342 ? 4.102 16.812 -12.328 1 85.19 342 ASP B N 1
ATOM 5464 C CA . ASP B 1 342 ? 5.129 17.344 -13.219 1 85.19 342 ASP B CA 1
ATOM 5465 C C . ASP B 1 342 ? 6.336 17.844 -12.422 1 85.19 342 ASP B C 1
ATOM 5467 O O . ASP B 1 342 ? 6.18 18.422 -11.344 1 85.19 342 ASP B O 1
ATOM 5471 N N . VAL B 1 343 ? 7.461 17.609 -13.039 1 82.56 343 VAL B N 1
ATOM 5472 C CA . VAL B 1 343 ? 8.688 18.031 -12.367 1 82.56 343 VAL B CA 1
ATOM 5473 C C . VAL B 1 343 ? 8.922 19.516 -12.602 1 82.56 343 VAL B C 1
ATOM 5475 O O . VAL B 1 343 ? 9.062 19.969 -13.742 1 82.56 343 VAL B O 1
ATOM 5478 N N . LYS B 1 344 ? 8.797 20.25 -11.531 1 81.94 344 LYS B N 1
ATOM 5479 C CA . LYS B 1 344 ? 9.109 21.672 -11.5 1 81.94 344 LYS B CA 1
ATOM 5480 C C . LYS B 1 344 ? 10.008 22.016 -10.32 1 81.94 344 LYS B C 1
ATOM 5482 O O . LYS B 1 344 ? 9.906 21.406 -9.258 1 81.94 344 LYS B O 1
ATOM 5487 N N . PRO B 1 345 ? 10.836 22.969 -10.562 1 79 345 PRO B N 1
ATOM 5488 C CA . PRO B 1 345 ? 11.719 23.328 -9.453 1 79 345 PRO B CA 1
ATOM 5489 C C . PRO B 1 345 ? 10.961 23.672 -8.18 1 79 345 PRO B C 1
ATOM 5491 O O . PRO B 1 345 ? 9.992 24.438 -8.219 1 79 345 PRO B O 1
ATOM 5494 N N . GLY B 1 346 ? 11.414 23.031 -7.102 1 80 346 GLY B N 1
ATOM 5495 C CA . GLY B 1 346 ? 10.875 23.359 -5.789 1 80 346 GLY B CA 1
ATOM 5496 C C . GLY B 1 346 ? 9.617 22.578 -5.457 1 80 346 GLY B C 1
ATOM 5497 O O . GLY B 1 346 ? 9.195 22.547 -4.297 1 80 346 GLY B O 1
ATOM 5498 N N . ARG B 1 347 ? 9.07 21.938 -6.434 1 85.5 347 ARG B N 1
ATOM 5499 C CA . ARG B 1 347 ? 7.84 21.188 -6.195 1 85.5 347 ARG B CA 1
ATOM 5500 C C . ARG B 1 347 ? 8.141 19.797 -5.629 1 85.5 347 ARG B C 1
ATOM 5502 O O . ARG B 1 347 ? 9.023 19.094 -6.137 1 85.5 347 ARG B O 1
ATOM 5509 N N . LYS B 1 348 ? 7.449 19.516 -4.574 1 90.56 348 LYS B N 1
ATOM 5510 C CA . LYS B 1 348 ? 7.555 18.141 -4.07 1 90.56 348 LYS B CA 1
ATOM 5511 C C . LYS B 1 348 ? 6.93 17.156 -5.043 1 90.56 348 LYS B C 1
ATOM 5513 O O . LYS B 1 348 ? 5.727 17.219 -5.316 1 90.56 348 LYS B O 1
ATOM 5518 N N . VAL B 1 349 ? 7.684 16.266 -5.59 1 93.62 349 VAL B N 1
ATOM 5519 C CA . VAL B 1 349 ? 7.168 15.344 -6.605 1 93.62 349 VAL B CA 1
ATOM 5520 C C . VAL B 1 349 ? 7.156 13.922 -6.059 1 93.62 349 VAL B C 1
ATOM 5522 O O . VAL B 1 349 ? 6.617 13.008 -6.695 1 93.62 349 VAL B O 1
ATOM 5525 N N . GLY B 1 350 ? 7.746 13.727 -4.93 1 96.44 350 GLY B N 1
ATOM 5526 C CA . GLY B 1 350 ? 7.785 12.43 -4.281 1 96.44 350 GLY B CA 1
ATOM 5527 C C . GLY B 1 350 ? 8.578 12.43 -2.986 1 96.44 350 GLY B C 1
ATOM 5528 O O . GLY B 1 350 ? 8.945 13.492 -2.479 1 96.44 350 GLY B O 1
ATOM 5529 N N . HIS B 1 351 ? 8.773 11.305 -2.391 1 98.12 351 HIS B N 1
ATOM 5530 C CA . HIS B 1 351 ? 9.664 11.094 -1.255 1 98.12 351 HIS B CA 1
ATOM 5531 C C . HIS B 1 351 ? 10.195 9.672 -1.228 1 98.12 351 HIS B C 1
ATOM 5533 O O . HIS B 1 351 ? 9.703 8.797 -1.949 1 98.12 351 HIS B O 1
ATOM 5539 N N . VAL B 1 352 ? 11.273 9.469 -0.438 1 98.5 352 VAL B N 1
ATOM 5540 C CA . VAL B 1 352 ? 11.789 8.125 -0.188 1 98.5 352 VAL B CA 1
ATOM 5541 C C . VAL B 1 352 ? 11.727 7.816 1.307 1 98.5 352 VAL B C 1
ATOM 5543 O O . VAL B 1 352 ? 11.828 8.727 2.137 1 98.5 352 VAL B O 1
ATOM 5546 N N . ASN B 1 353 ? 11.484 6.625 1.687 1 98.88 353 ASN B N 1
ATOM 5547 C CA . ASN B 1 353 ? 11.617 6.09 3.037 1 98.88 353 ASN B CA 1
ATOM 5548 C C . ASN B 1 353 ? 12.688 5.008 3.107 1 98.88 353 ASN B C 1
ATOM 5550 O O . ASN B 1 353 ? 12.773 4.148 2.225 1 98.88 353 ASN B O 1
ATOM 5554 N N . VAL B 1 354 ? 13.5 5.086 4.059 1 98.88 354 VAL B N 1
ATOM 5555 C CA . VAL B 1 354 ? 14.453 4.035 4.398 1 98.88 354 VAL B CA 1
ATOM 5556 C C . VAL B 1 354 ? 14.367 3.721 5.891 1 98.88 354 VAL B C 1
ATOM 5558 O O . VAL B 1 354 ? 14.211 4.625 6.711 1 98.88 354 VAL B O 1
ATOM 5561 N N . PHE B 1 355 ? 14.43 2.477 6.309 1 98.81 355 PHE B N 1
ATOM 5562 C CA . PHE B 1 355 ? 14.344 2.088 7.711 1 98.81 355 PHE B CA 1
ATOM 5563 C C . PHE B 1 355 ? 15.453 1.099 8.062 1 98.81 355 PHE B C 1
ATOM 5565 O O . PHE B 1 355 ? 16.047 0.49 7.176 1 98.81 355 PHE B O 1
ATOM 5572 N N . GLY B 1 356 ? 15.805 0.972 9.242 1 98.5 356 GLY B N 1
ATOM 5573 C CA . GLY B 1 356 ? 16.844 0.08 9.727 1 98.5 356 GLY B CA 1
ATOM 5574 C C . GLY B 1 356 ? 17.25 0.35 11.164 1 98.5 356 GLY B C 1
ATOM 5575 O O . GLY B 1 356 ? 16.547 1.065 11.883 1 98.5 356 GLY B O 1
ATOM 5576 N N . ASP B 1 357 ? 18.375 -0.158 11.578 1 98.12 357 ASP B N 1
ATOM 5577 C CA . ASP B 1 357 ? 18.766 -0.142 12.984 1 98.12 357 ASP B CA 1
ATOM 5578 C C . ASP B 1 357 ? 19.812 0.928 13.25 1 98.12 357 ASP B C 1
ATOM 5580 O O . ASP B 1 357 ? 20.031 1.326 14.398 1 98.12 357 ASP B O 1
ATOM 5584 N N . ASP B 1 358 ? 20.5 1.311 12.258 1 98.69 358 ASP B N 1
ATOM 5585 C CA . ASP B 1 358 ? 21.562 2.291 12.391 1 98.69 358 ASP B CA 1
ATOM 5586 C C . ASP B 1 358 ? 21.172 3.625 11.758 1 98.69 358 ASP B C 1
ATOM 5588 O O . ASP B 1 358 ? 21.047 3.725 10.539 1 98.69 358 ASP B O 1
ATOM 5592 N N . LEU B 1 359 ? 21.078 4.648 12.555 1 98.69 359 LEU B N 1
ATOM 5593 C CA . LEU B 1 359 ? 20.547 5.93 12.102 1 98.69 359 LEU B CA 1
ATOM 5594 C C . LEU B 1 359 ? 21.422 6.531 11.016 1 98.69 359 LEU B C 1
ATOM 5596 O O . LEU B 1 359 ? 20.922 7.02 10 1 98.69 359 LEU B O 1
ATOM 5600 N N . ASP B 1 360 ? 22.703 6.539 11.242 1 98.69 360 ASP B N 1
ATOM 5601 C CA . ASP B 1 360 ? 23.609 7.137 10.266 1 98.69 360 ASP B CA 1
ATOM 5602 C C . ASP B 1 360 ? 23.5 6.438 8.906 1 98.69 360 ASP B C 1
ATOM 5604 O O . ASP B 1 360 ? 23.469 7.098 7.867 1 98.69 360 ASP B O 1
ATOM 5608 N N . ASP B 1 361 ? 23.422 5.133 8.969 1 98.69 361 ASP B N 1
ATOM 5609 C CA . ASP B 1 361 ? 23.266 4.344 7.754 1 98.69 361 ASP B CA 1
ATOM 5610 C C . ASP B 1 361 ? 21.938 4.656 7.059 1 98.69 361 ASP B C 1
ATOM 5612 O O . ASP B 1 361 ? 21.906 4.906 5.852 1 98.69 361 ASP B O 1
ATOM 5616 N N . VAL B 1 362 ? 20.859 4.652 7.801 1 98.75 362 VAL B N 1
ATOM 5617 C CA . VAL B 1 362 ? 19.516 4.895 7.277 1 98.75 362 VAL B CA 1
ATOM 5618 C C . VAL B 1 362 ? 19.453 6.289 6.66 1 98.75 362 VAL B C 1
ATOM 5620 O O . VAL B 1 362 ? 18.922 6.461 5.559 1 98.75 362 VAL B O 1
ATOM 5623 N N . ARG B 1 363 ? 20 7.301 7.309 1 98.69 363 ARG B N 1
ATOM 5624 C CA . ARG B 1 363 ? 20.016 8.68 6.828 1 98.69 363 ARG B CA 1
ATOM 5625 C C . ARG B 1 363 ? 20.797 8.797 5.523 1 98.69 363 ARG B C 1
ATOM 5627 O O . ARG B 1 363 ? 20.328 9.43 4.57 1 98.69 363 ARG B O 1
ATOM 5634 N N . GLU B 1 364 ? 21.969 8.203 5.543 1 98.5 364 GLU B N 1
ATOM 5635 C CA . GLU B 1 364 ? 22.828 8.266 4.359 1 98.5 364 GLU B CA 1
ATOM 5636 C C . GLU B 1 364 ? 22.125 7.66 3.145 1 98.5 364 GLU B C 1
ATOM 5638 O O . GLU B 1 364 ? 22.156 8.234 2.057 1 98.5 364 GLU B O 1
ATOM 5643 N N . ARG B 1 365 ? 21.531 6.508 3.316 1 98.56 365 ARG B N 1
ATOM 5644 C CA . ARG B 1 365 ? 20.844 5.812 2.236 1 98.56 365 ARG B CA 1
ATOM 5645 C C . ARG B 1 365 ? 19.672 6.637 1.719 1 98.56 365 ARG B C 1
ATOM 5647 O O . ARG B 1 365 ? 19.5 6.793 0.508 1 98.56 365 ARG B O 1
ATOM 5654 N N . ALA B 1 366 ? 18.875 7.219 2.586 1 98.69 366 ALA B N 1
ATOM 5655 C CA . ALA B 1 366 ? 17.719 8.016 2.203 1 98.69 366 ALA B CA 1
ATOM 5656 C C . ALA B 1 366 ? 18.141 9.289 1.473 1 98.69 366 ALA B C 1
ATOM 5658 O O . ALA B 1 366 ? 17.594 9.625 0.423 1 98.69 366 ALA B O 1
ATOM 5659 N N . ARG B 1 367 ? 19.125 9.992 2.025 1 98 367 ARG B N 1
ATOM 5660 C CA . ARG B 1 367 ? 19.609 11.242 1.441 1 98 367 ARG B CA 1
ATOM 5661 C C . ARG B 1 367 ? 20.219 11 0.064 1 98 367 ARG B C 1
ATOM 5663 O O . ARG B 1 367 ? 20 11.789 -0.859 1 98 367 ARG B O 1
ATOM 5670 N N . HIS B 1 368 ? 20.984 9.906 -0.042 1 97.12 368 HIS B N 1
ATOM 5671 C CA . HIS B 1 368 ? 21.578 9.562 -1.33 1 97.12 368 HIS B CA 1
ATOM 5672 C C . HIS B 1 368 ? 20.5 9.367 -2.395 1 97.12 368 HIS B C 1
ATOM 5674 O O . HIS B 1 368 ? 20.609 9.906 -3.498 1 97.12 368 HIS B O 1
ATOM 5680 N N . ALA B 1 369 ? 19.5 8.594 -2.076 1 97 369 ALA B N 1
ATOM 5681 C CA . ALA B 1 369 ? 18.422 8.297 -3.029 1 97 369 ALA B CA 1
ATOM 5682 C C . ALA B 1 369 ? 17.703 9.57 -3.453 1 97 369 ALA B C 1
ATOM 5684 O O . ALA B 1 369 ? 17.484 9.805 -4.645 1 97 369 ALA B O 1
ATOM 5685 N N . ALA B 1 370 ? 17.344 10.391 -2.492 1 95.62 370 ALA B N 1
ATOM 5686 C CA . ALA B 1 370 ? 16.625 11.625 -2.791 1 95.62 370 ALA B CA 1
ATOM 5687 C C . ALA B 1 370 ? 17.469 12.555 -3.66 1 95.62 370 ALA B C 1
ATOM 5689 O O . ALA B 1 370 ? 16.969 13.148 -4.613 1 95.62 370 ALA B O 1
ATOM 5690 N N . ALA B 1 371 ? 18.734 12.688 -3.279 1 93.56 371 ALA B N 1
ATOM 5691 C CA . ALA B 1 371 ? 19.641 13.547 -4.039 1 93.56 371 ALA B CA 1
ATOM 5692 C C . ALA B 1 371 ? 19.75 13.078 -5.488 1 93.56 371 ALA B C 1
ATOM 5694 O O . ALA B 1 371 ? 19.781 13.898 -6.41 1 93.56 371 ALA B O 1
ATOM 5695 N N . TYR B 1 372 ? 19.812 11.766 -5.68 1 92.62 372 TYR B N 1
ATOM 5696 C CA . TYR B 1 372 ? 19.922 11.219 -7.027 1 92.62 372 TYR B CA 1
ATOM 5697 C C . TYR B 1 372 ? 18.625 11.453 -7.809 1 92.62 372 TYR B C 1
ATOM 5699 O O . TYR B 1 372 ? 18.672 11.852 -8.977 1 92.62 372 TYR B O 1
ATOM 5707 N N . LEU B 1 373 ? 17.547 11.227 -7.199 1 91.5 373 LEU B N 1
ATOM 5708 C CA . LEU B 1 373 ? 16.25 11.414 -7.844 1 91.5 373 LEU B CA 1
ATOM 5709 C C . LEU B 1 373 ? 16.047 12.867 -8.234 1 91.5 373 LEU B C 1
ATOM 5711 O O . LEU B 1 373 ? 15.43 13.156 -9.266 1 91.5 373 LEU B O 1
ATOM 5715 N N . ARG B 1 374 ? 16.609 13.75 -7.402 1 88.12 374 ARG B N 1
ATOM 5716 C CA . ARG B 1 374 ? 16.484 15.18 -7.668 1 88.12 374 ARG B CA 1
ATOM 5717 C C . ARG B 1 374 ? 17.453 15.617 -8.75 1 88.12 374 ARG B C 1
ATOM 5719 O O . ARG B 1 374 ? 17.344 16.719 -9.289 1 88.12 374 ARG B O 1
ATOM 5726 N N . GLY B 1 375 ? 18.453 14.828 -9.016 1 85.12 375 GLY B N 1
ATOM 5727 C CA . GLY B 1 375 ? 19.469 15.156 -10.008 1 85.12 375 GLY B CA 1
ATOM 5728 C C . GLY B 1 375 ? 20.609 15.969 -9.438 1 85.12 375 GLY B C 1
ATOM 5729 O O . GLY B 1 375 ? 21.422 16.516 -10.188 1 85.12 375 GLY B O 1
ATOM 5730 N N . THR B 1 376 ? 20.609 16.078 -8.125 1 83.19 376 THR B N 1
ATOM 5731 C CA . THR B 1 376 ? 21.672 16.844 -7.492 1 83.19 376 THR B CA 1
ATOM 5732 C C . THR B 1 376 ? 22.984 16.078 -7.527 1 83.19 376 THR B C 1
ATOM 5734 O O . THR B 1 376 ? 24.062 16.672 -7.535 1 83.19 376 THR B O 1
ATOM 5737 N N . ILE B 1 377 ? 22.969 14.781 -7.477 1 82.5 377 ILE B N 1
ATOM 5738 C CA . ILE B 1 377 ? 24.156 13.945 -7.688 1 82.5 377 ILE B CA 1
ATOM 5739 C C . ILE B 1 377 ? 23.938 13.047 -8.906 1 82.5 377 ILE B C 1
ATOM 5741 O O . ILE B 1 377 ? 22.797 12.75 -9.266 1 82.5 377 ILE B O 1
ATOM 5745 N N . THR B 1 378 ? 25.031 12.953 -9.672 1 77.31 378 THR B N 1
ATOM 5746 C CA . THR B 1 378 ? 25.016 12.078 -10.844 1 77.31 378 THR B CA 1
ATOM 5747 C C . THR B 1 378 ? 26.141 11.047 -10.773 1 77.31 378 THR B C 1
ATOM 5749 O O . THR B 1 378 ? 27.219 11.336 -10.234 1 77.31 378 THR B O 1
ATOM 5752 N N . GLU B 1 379 ? 25.859 9.773 -10.383 1 75.19 379 GLU B N 1
ATOM 5753 C CA . GLU B 1 379 ? 26.875 8.727 -10.359 1 75.19 379 GLU B CA 1
ATOM 5754 C C . GLU B 1 379 ? 26.75 7.793 -11.555 1 75.19 379 GLU B C 1
ATOM 5756 O O . GLU B 1 379 ? 25.656 7.617 -12.086 1 75.19 379 GLU B O 1
#

pLDDT: mean 95.33, std 6.74, range [47.03, 98.94]

Radius of gyration: 28.37 Å; Cα contacts (8 Å, |Δi|>4): 1835; chains: 2; bounding box: 54×101×62 Å

Sequence (758 aa):
MNFPVVGMIGGGQLARMAHQAGIPLGVRFKLLADTPQDSAAQVVSEVVLGDYRDLDTLRAFAAGCDVITFDHEHVPTEHLRALEADGIAVRPGPEALVNAQDKGVMRAKLDSIDVPCPRHRLVADPADVTAFANEGAGYPVVLKTVRGGYDGKGVWVVDDEQQAHAPFLAGVPVLAEEKVDFVRELAANVVRSPSGQAVAYPVVESVQENGVCAEVTAPAPDLDPALSDEAQQLALRIAGELGIVGHLAVELFQTRDGRILVNELAMRPHNSGHWTQDGAVTSQFENHLRAVLDLPLGDPRPRAKWTVMVNVLGGDYPDMYHAFLHCMARDPGLRIHMYGKDVKPGRKVGHVNVFGDDLDDVRERARHAAAYLRGTITEMNFPVVGMIGGGQLARMAHQAGIPLGVRFKLLADTPQDSAAQVVSEVVLGDYRDLDTLRAFAAGCDVITFDHEHVPTEHLRALEADGIAVRPGPEALVNAQDKGVMRAKLDSIDVPCPRHRLVADPADVTAFANEGAGYPVVLKTVRGGYDGKGVWVVDDEQQAHAPFLAGVPVLAEEKVDFVRELAANVVRSPSGQAVAYPVVESVQENGVCAEVTAPAPDLDPALSDEAQQLALRIAGELGIVGHLAVELFQTRDGRILVNELAMRPHNSGHWTQDGAVTSQFENHLRAVLDLPLGDPRPRAKWTVMVNVLGGDYPDMYHAFLHCMARDPGLRIHMYGKDVKPGRKVGHVNVFGDDLDDVRERARHAAAYLRGTITE

InterPro domains:
  IPR003135 ATP-grasp fold, ATP-dependent carboxylate-amine ligase-type [PF02222] (110-285)
  IPR005875 Phosphoribosylaminoimidazole carboxylase, ATPase subunit [MF_01928] (5-359)
  IPR005875 Phosphoribosylaminoimidazole carboxylase, ATPase subunit [TIGR01161] (6-364)
  IPR011054 Rudiment single hybrid motif [SSF51246] (306-374)
  IPR011761 ATP-grasp fold [PS50975] (107-293)
  IPR013815 ATP-grasp fold, subdomain 1 [G3DSA:3.30.1490.20] (113-179)
  IPR016185 Pre-ATP-grasp domain superfamily [SSF52440] (4-97)
  IPR040686 Phosphoribosylaminoimidazole carboxylase, C-terminal domain [PF17769] (307-365)
  IPR054350 PurT/PurK-like, preATP-grasp domain [PF22660] (6-101)

Foldseek 3Di:
DAAFEEEEEEQALLLLVLVVLCVVVNHHYAYEYQDCLHLNNVPHDHYDHDDLQDLVSVQVRQVRHQAYEYPALARDLVSQVVCVVVVHHYAPHSLLSVLQFFVVVVVVLCVVVVAFAFDKDWADALVSLQVSLVVPVHDFKKKAFGGDDDLCRRIDGDGHSVSGHVSCVVVGIMMIGHDAAFPFKKKKKKAAALVGDMDTAFIWTFDDDSSHTFKIKPRHPPDDVVLRVVRNVSQSVSCVSSVGFFMKMFMWGQGPVGDIHTDHIDRGDDPNQPLQVPFAPRGSSNQRVCRSVRHDGDGNYTPAPMKMKGFAAADPDQCLVVLCVVLCVVPVQKAWAASSDGRDGRHGGTMIMFGYHDPVVRVVSRVVSSCSSNVVDDD/DQAFEEEEEEQALLLLVLVVLCVVVNHHYAYEYQDCLHLNNVPHDHYDHDDLQDLVSVQVRQVRHQAYEYPALARDLVSQVVCVVVVHHYAPHSLLSVLQFFVVVVVVLCVVVVAFAFDKDWADALVSLQVSLVVPVHDFKKKAFGGDDDLCPRIDGDGHSVSRHVSCVVVGIMMIGHDAQFPFKKKKKKAAALVGDMDTAFIWTFDDDSSHTFKIKPRHPPDDPVLRVVRNVSQSVSCVSSVGFFMKMFMWGQGPVGDIHTDHIDRGDDPNQPLQVPFAPRGSSNQRVCRSVRHDGDGNYTPAPMKMKGFAAADPDQCLVVLCVVLCVVPVQKAWAASSDGRDGRHGGTMIMFGYHDPVVRVVSRVVSSCSSNVVDDD

Organism: Streptomyces rubellomurinus (strain ATCC 31215) (NCBI:txid359131)

Solvent-accessible surface area (backbone atoms only — not comparable to full-atom values): 37757 Å² total; per-residue (Å²): 95,83,61,58,29,42,30,32,41,41,23,41,51,58,31,33,51,32,51,50,45,33,47,35,68,33,46,41,61,36,35,34,16,77,46,72,72,30,29,15,42,62,48,38,39,44,68,44,74,48,56,72,83,36,57,68,51,44,53,62,62,49,56,85,35,62,25,36,34,51,50,61,66,76,62,47,52,71,50,45,48,50,43,41,72,71,70,40,46,50,35,42,31,46,85,30,42,46,40,55,42,23,51,60,57,29,50,54,49,34,56,75,68,69,48,58,50,63,60,66,45,82,41,89,46,33,68,46,46,46,52,54,25,60,74,58,91,32,65,48,31,30,39,28,42,28,55,90,48,56,80,49,43,50,54,43,80,24,70,47,51,79,61,41,47,64,66,58,72,75,73,50,61,34,33,38,28,56,61,77,68,49,74,48,37,33,34,23,40,35,33,21,22,79,85,66,53,68,48,61,38,68,43,22,30,44,42,67,54,89,60,33,76,38,35,31,35,36,47,33,79,92,56,52,65,68,58,46,50,47,46,44,51,50,40,52,48,50,34,60,76,46,58,41,26,16,25,35,30,34,31,28,32,32,31,70,91,70,46,70,28,50,70,49,60,40,72,26,79,47,79,86,41,56,40,21,70,81,28,21,72,34,23,52,42,39,34,23,55,26,12,58,69,57,38,49,56,46,33,43,53,63,72,44,73,27,27,23,23,21,49,21,39,22,33,93,46,57,49,44,61,66,35,44,48,56,44,29,58,76,32,34,72,60,40,63,35,35,33,60,51,78,71,35,72,77,36,75,30,30,34,29,37,21,61,36,82,47,61,71,59,25,45,51,54,22,51,51,41,27,35,37,48,23,52,76,48,85,132,93,82,62,57,29,42,28,33,42,42,22,41,50,61,32,33,51,32,51,50,46,33,47,35,69,33,46,42,61,36,35,36,17,76,46,72,72,30,29,14,42,62,48,39,36,43,68,44,75,48,57,71,84,35,57,69,52,44,53,62,63,49,58,86,36,62,26,35,35,51,51,61,65,77,61,48,54,72,51,45,48,51,42,41,74,71,70,40,46,51,34,42,31,46,85,32,41,45,39,56,41,23,51,59,57,30,51,54,50,34,55,75,68,70,48,58,50,63,60,64,44,81,39,89,48,33,69,45,46,44,52,55,25,61,75,58,88,30,64,49,30,31,37,28,41,27,55,89,49,55,79,50,44,51,55,42,80,26,72,46,51,80,62,40,48,63,67,57,71,74,74,51,62,33,33,37,29,55,61,77,67,51,75,48,37,33,34,22,40,33,33,22,22,80,86,65,53,68,49,61,37,67,42,20,31,44,42,67,55,90,62,33,77,39,34,32,34,37,49,33,81,92,56,54,66,65,58,47,49,48,45,43,52,49,40,51,48,50,35,60,78,46,57,40,27,15,26,37,31,33,32,27,32,32,31,70,91,70,46,68,27,51,70,46,60,40,73,26,78,47,80,86,43,56,39,21,71,82,28,19,72,33,22,53,43,40,34,23,53,26,12,58,69,56,37,50,56,46,33,43,52,62,71,44,75,26,26,24,23,20,48,22,39,21,31,92,45,58,50,44,63,66,36,45,47,56,44,29,59,75,34,35,71,60,40,62,36,35,34,62,51,79,73,34,72,77,36,76,30,31,35,31,37,21,62,36,81,47,62,70,60,24,45,50,56,24,52,51,41,27,35,36,48,24,51,76,46,84,131

Nearest PDB structures (foldseek):
  4e4t-assembly1_A  TM=9.146E-01  e=1.325E-43  Burkholderia ambifaria MC40-6
  3qff-assembly1_B  TM=9.310E-01  e=1.409E-42  Bacillus anthracis str. A0248
  4e4t-assembly1_B  TM=9.023E-01  e=4.888E-42  Burkholderia ambifaria MC40-6
  3k5h-assembly1_A  TM=9.198E-01  e=9.679E-41  Aspergillus clavatus
  4izo-assembly1_A  TM=9.010E-01  e=5.191E-40  Burkholderia thailandensis E264